Protein 3BO0 (pdb70)

Structure (mmCIF, N/CA/C/O backbone):
data_3BO0
#
_entry.id   3BO0
#
loop_
_entity.id
_entity.type
_entity.pdbx_description
1 polymer '23S RIBOSOMAL RNA'
2 polymer '23S RIBOSOMAL RNA'
3 polymer '23S RIBOSOMAL RNA'
4 polymer '23S RIBOSOMAL RNA'
5 polymer 'PREPROTEIN TRANSLOCASE SecY SUBUNIT'
6 polymer 'PREPROTEIN TRANSLOCASE SecE SUBUNIT'
7 polymer 'Preprotein translocase secG subunit'
#
loop_
_atom_site.group_PDB
_atom_site.id
_atom_site.type_symbol
_atom_site.label_atom_id
_atom_site.label_alt_id
_atom_site.label_comp_id
_atom_site.label_asym_id
_atom_site.label_entity_id
_atom_site.label_seq_id
_atom_site.pdbx_PDB_ins_code
_atom_site.Cartn_x
_atom_site.Cartn_y
_atom_site.Cartn_z
_atom_site.occupancy
_atom_site.B_iso_or_equiv
_atom_site.auth_seq_id
_atom_site.auth_comp_id
_atom_site.auth_asym_id
_atom_site.auth_atom_id
_atom_site.pdbx_PDB_model_num
ATOM 2264 N N . LYS E 5 1 ? 48.083 68.741 -78.984 1.00 197.87 2 LYS A N 1
ATOM 2265 C CA . LYS E 5 1 ? 47.839 69.567 -80.205 1.00 197.87 2 LYS A CA 1
ATOM 2266 C C . LYS E 5 1 ? 48.231 68.785 -81.468 1.00 197.87 2 LYS A C 1
ATOM 2267 O O . LYS E 5 1 ? 49.118 67.933 -81.425 1.00 197.87 2 LYS A O 1
ATOM 2273 N N . LYS E 5 2 ? 47.563 69.078 -82.584 1.00 197.87 3 LYS A N 1
ATOM 2274 C CA . LYS E 5 2 ? 47.845 68.410 -83.857 1.00 197.87 3 LYS A CA 1
ATOM 2275 C C . LYS E 5 2 ? 47.419 69.202 -85.095 1.00 197.87 3 LYS A C 1
ATOM 2276 O O . LYS E 5 2 ? 46.769 70.245 -84.995 1.00 197.87 3 LYS A O 1
ATOM 2282 N N . LEU E 5 3 ? 47.792 68.680 -86.262 1.00 183.36 4 LEU A N 1
ATOM 2283 C CA . LEU E 5 3 ? 47.491 69.301 -87.555 1.00 183.36 4 LEU A CA 1
ATOM 2284 C C . LEU E 5 3 ? 45.986 69.321 -87.814 1.00 183.36 4 LEU A C 1
ATOM 2285 O O . LEU E 5 3 ? 45.533 69.303 -88.964 1.00 183.36 4 LEU A O 1
ATOM 2290 N N . ILE E 5 4 ? 45.227 69.377 -86.724 1.00 132.97 5 ILE A N 1
ATOM 2291 C CA . ILE E 5 4 ? 43.773 69.375 -86.763 1.00 132.97 5 ILE A CA 1
ATOM 2292 C C . ILE E 5 4 ? 43.109 70.404 -87.692 1.00 132.97 5 ILE A C 1
ATOM 2293 O O . ILE E 5 4 ? 42.072 70.117 -88.277 1.00 132.97 5 ILE A O 1
ATOM 2298 N N . PRO E 5 5 ? 43.697 71.607 -87.845 1.00 196.83 6 PRO A N 1
ATOM 2299 C CA . PRO E 5 5 ? 43.072 72.600 -88.733 1.00 196.83 6 PRO A CA 1
ATOM 2300 C C . PRO E 5 5 ? 42.849 72.130 -90.176 1.00 196.83 6 PRO A C 1
ATOM 2301 O O . PRO E 5 5 ? 41.706 71.942 -90.606 1.00 196.83 6 PRO A O 1
ATOM 2305 N N . ILE E 5 6 ? 43.934 71.946 -90.926 1.00 197.87 7 ILE A N 1
ATOM 2306 C CA . ILE E 5 6 ? 43.815 71.493 -92.308 1.00 197.87 7 ILE A CA 1
ATOM 2307 C C . ILE E 5 6 ? 43.194 70.102 -92.300 1.00 197.87 7 ILE A C 1
ATOM 2308 O O . ILE E 5 6 ? 42.474 69.732 -93.226 1.00 197.87 7 ILE A O 1
ATOM 2313 N N . LEU E 5 7 ? 43.473 69.336 -91.249 1.00 109.56 8 LEU A N 1
ATOM 2314 C CA . LEU E 5 7 ? 42.919 67.990 -91.138 1.00 109.56 8 LEU A CA 1
ATOM 2315 C C . LEU E 5 7 ? 41.385 68.036 -91.165 1.00 109.56 8 LEU A C 1
ATOM 2316 O O . LEU E 5 7 ? 40.730 67.159 -91.735 1.00 109.56 8 LEU A O 1
ATOM 2321 N N . GLU E 5 8 ? 40.824 69.065 -90.542 1.00 127.25 9 GLU A N 1
ATOM 2322 C CA . GLU E 5 8 ? 39.374 69.234 -90.488 1.00 127.25 9 GLU A CA 1
ATOM 2323 C C . GLU E 5 8 ? 38.876 69.801 -91.811 1.00 127.25 9 GLU A C 1
ATOM 2324 O O . GLU E 5 8 ? 37.675 69.799 -92.093 1.00 127.25 9 GLU A O 1
ATOM 2330 N N . LYS E 5 9 ? 39.813 70.288 -92.620 1.00 197.32 10 LYS A N 1
ATOM 2331 C CA . LYS E 5 9 ? 39.474 70.851 -93.921 1.00 197.32 10 LYS A CA 1
ATOM 2332 C C . LYS E 5 9 ? 39.359 69.724 -94.955 1.00 197.32 10 LYS A C 1
ATOM 2333 O O . LYS E 5 9 ? 38.654 69.864 -95.955 1.00 197.32 10 LYS A O 1
ATOM 2339 N N . ILE E 5 10 ? 40.053 68.613 -94.705 1.00 105.56 11 ILE A N 1
ATOM 2340 C CA . ILE E 5 10 ? 40.028 67.461 -95.617 1.00 105.56 11 ILE A CA 1
ATOM 2341 C C . ILE E 5 10 ? 38.679 66.756 -95.580 1.00 105.56 11 ILE A C 1
ATOM 2342 O O . ILE E 5 10 ? 38.355 66.068 -94.615 1.00 105.56 11 ILE A O 1
ATOM 2347 N N . PRO E 5 11 ? 37.877 66.907 -96.649 1.00 136.38 12 PRO A N 1
ATOM 2348 C CA . PRO E 5 11 ? 36.553 66.282 -96.726 1.00 136.38 12 PRO A CA 1
ATOM 2349 C C . PRO E 5 11 ? 36.537 64.806 -96.326 1.00 136.38 12 PRO A C 1
ATOM 2350 O O . PRO E 5 11 ? 37.587 64.165 -96.229 1.00 136.38 12 PRO A O 1
ATOM 2354 N N . GLU E 5 12 ? 35.334 64.288 -96.091 1.00 113.09 13 GLU A N 1
ATOM 2355 C CA . GLU E 5 12 ? 35.129 62.891 -95.712 1.00 113.09 13 GLU A CA 1
ATOM 2356 C C . GLU E 5 12 ? 33.849 62.405 -96.389 1.00 113.09 13 GLU A C 1
ATOM 2357 O O . GLU E 5 12 ? 33.328 63.063 -97.287 1.00 113.09 13 GLU A O 1
ATOM 2363 N N . VAL E 5 13 ? 33.335 61.258 -95.960 1.00 197.87 14 VAL A N 1
ATOM 2364 C CA . VAL E 5 13 ? 32.129 60.728 -96.569 1.00 197.87 14 VAL A CA 1
ATOM 2365 C C . VAL E 5 13 ? 30.967 60.609 -95.593 1.00 197.87 14 VAL A C 1
ATOM 2366 O O . VAL E 5 13 ? 31.110 60.068 -94.497 1.00 197.87 14 VAL A O 1
ATOM 2370 N N . GLU E 5 14 ? 29.814 61.119 -96.014 1.00 175.63 15 GLU A N 1
ATOM 2371 C CA . GLU E 5 14 ? 28.606 61.086 -95.204 1.00 175.63 15 GLU A CA 1
ATOM 2372 C C . GLU E 5 14 ? 28.078 59.664 -95.032 1.00 175.63 15 GLU A C 1
ATOM 2373 O O . GLU E 5 14 ? 27.549 59.069 -95.969 1.00 175.63 15 GLU A O 1
ATOM 2379 N N . LEU E 5 15 ? 28.225 59.127 -93.829 1.00 192.54 16 LEU A N 1
ATOM 2380 C CA . LEU E 5 15 ? 27.778 57.776 -93.518 1.00 192.54 16 LEU A CA 1
ATOM 2381 C C . LEU E 5 15 ? 26.349 57.758 -92.984 1.00 192.54 16 LEU A C 1
ATOM 2382 O O . LEU E 5 15 ? 26.099 58.179 -91.857 1.00 192.54 16 LEU A O 1
ATOM 2387 N N . PRO E 5 16 ? 25.389 57.268 -93.789 1.00 173.07 17 PRO A N 1
ATOM 2388 C CA . PRO E 5 16 ? 23.989 57.218 -93.349 1.00 173.07 17 PRO A CA 1
ATOM 2389 C C . PRO E 5 16 ? 23.728 56.072 -92.370 1.00 173.07 17 PRO A C 1
ATOM 2390 O O . PRO E 5 16 ? 24.201 54.954 -92.576 1.00 173.07 17 PRO A O 1
ATOM 2394 N N . VAL E 5 17 ? 22.980 56.367 -91.307 1.00 197.87 18 VAL A N 1
ATOM 2395 C CA . VAL E 5 17 ? 22.624 55.367 -90.300 1.00 197.87 18 VAL A CA 1
ATOM 2396 C C . VAL E 5 17 ? 21.324 54.720 -90.772 1.00 197.87 18 VAL A C 1
ATOM 2397 O O . VAL E 5 17 ? 20.684 53.963 -90.042 1.00 197.87 18 VAL A O 1
ATOM 2401 N N . LYS E 5 18 ? 20.943 55.043 -92.009 1.00 197.87 19 LYS A N 1
ATOM 2402 C CA . LYS E 5 18 ? 19.727 54.513 -92.620 1.00 197.87 19 LYS A CA 1
ATOM 2403 C C . LYS E 5 18 ? 19.896 53.056 -93.056 1.00 197.87 19 LYS A C 1
ATOM 2404 O O . LYS E 5 18 ? 20.893 52.403 -92.738 1.00 197.87 19 LYS A O 1
ATOM 2410 N N . GLU E 5 19 ? 18.907 52.554 -93.788 1.00 184.48 20 GLU A N 1
ATOM 2411 C CA . GLU E 5 19 ? 18.934 51.185 -94.277 1.00 184.48 20 GLU A CA 1
ATOM 2412 C C . GLU E 5 19 ? 19.713 51.070 -95.585 1.00 184.48 20 GLU A C 1
ATOM 2413 O O . GLU E 5 19 ? 19.292 51.579 -96.622 1.00 184.48 20 GLU A O 1
ATOM 2419 N N . ILE E 5 20 ? 20.862 50.405 -95.516 1.00 165.70 21 ILE A N 1
ATOM 2420 C CA . ILE E 5 20 ? 21.703 50.180 -96.687 1.00 165.70 21 ILE A CA 1
ATOM 2421 C C . ILE E 5 20 ? 21.573 48.703 -97.050 1.00 165.70 21 ILE A C 1
ATOM 2422 O O . ILE E 5 20 ? 22.319 47.852 -96.562 1.00 165.70 21 ILE A O 1
ATOM 2427 N N . THR E 5 21 ? 20.598 48.406 -97.898 1.00 136.79 22 THR A N 1
ATOM 2428 C CA . THR E 5 21 ? 20.348 47.038 -98.308 1.00 136.79 22 THR A CA 1
ATOM 2429 C C . THR E 5 21 ? 21.503 46.360 -99.012 1.00 136.79 22 THR A C 1
ATOM 2430 O O . THR E 5 21 ? 22.265 46.988 -99.749 1.00 136.79 22 THR A O 1
ATOM 2434 N N . PHE E 5 22 ? 21.611 45.059 -98.769 1.00 149.28 23 PHE A N 1
ATOM 2435 C CA . PHE E 5 22 ? 22.628 44.220 -99.385 1.00 149.28 23 PHE A CA 1
ATOM 2436 C C . PHE E 5 22 ? 22.663 44.603 -100.863 1.00 149.28 23 PHE A C 1
ATOM 2437 O O . PHE E 5 22 ? 23.715 44.952 -101.401 1.00 149.28 23 PHE A O 1
ATOM 2445 N N . LYS E 5 23 ? 21.494 44.555 -101.497 1.00 84.47 24 LYS A N 1
ATOM 2446 C CA . LYS E 5 23 ? 21.344 44.891 -102.908 1.00 84.47 24 LYS A CA 1
ATOM 2447 C C . LYS E 5 23 ? 21.980 46.234 -103.244 1.00 84.47 24 LYS A C 1
ATOM 2448 O O . LYS E 5 23 ? 22.531 46.416 -104.330 1.00 84.47 24 LYS A O 1
ATOM 2454 N N . GLU E 5 24 ? 21.908 47.173 -102.309 1.00 91.67 25 GLU A N 1
ATOM 2455 C CA . GLU E 5 24 ? 22.488 48.489 -102.525 1.00 91.67 25 GLU A CA 1
ATOM 2456 C C . GLU E 5 24 ? 23.993 48.499 -102.293 1.00 91.67 25 GLU A C 1
ATOM 2457 O O . GLU E 5 24 ? 24.723 49.122 -103.059 1.00 91.67 25 GLU A O 1
ATOM 2463 N N . LYS E 5 25 ? 24.463 47.829 -101.244 1.00 112.48 26 LYS A N 1
ATOM 2464 C CA . LYS E 5 25 ? 25.904 47.783 -100.989 1.00 112.48 26 LYS A CA 1
ATOM 2465 C C . LYS E 5 25 ? 26.574 47.183 -102.229 1.00 112.48 26 LYS A C 1
ATOM 2466 O O . LYS E 5 25 ? 27.654 47.610 -102.655 1.00 112.48 26 LYS A O 1
ATOM 2472 N N . LEU E 5 26 ? 25.905 46.186 -102.798 1.00 116.09 27 LEU A N 1
ATOM 2473 C CA . LEU E 5 26 ? 26.369 45.491 -103.988 1.00 116.09 27 LEU A CA 1
ATOM 2474 C C . LEU E 5 26 ? 26.413 46.460 -105.161 1.00 116.09 27 LEU A C 1
ATOM 2475 O O . LEU E 5 26 ? 27.480 46.771 -105.687 1.00 116.09 27 LEU A O 1
ATOM 2480 N N . LYS E 5 27 ? 25.235 46.934 -105.558 1.00 95.01 28 LYS A N 1
ATOM 2481 C CA . LYS E 5 27 ? 25.113 47.871 -106.666 1.00 95.01 28 LYS A CA 1
ATOM 2482 C C . LYS E 5 27 ? 26.067 49.061 -106.531 1.00 95.01 28 LYS A C 1
ATOM 2483 O O . LYS E 5 27 ? 26.582 49.572 -107.525 1.00 95.01 28 LYS A O 1
ATOM 2489 N N . TRP E 5 28 ? 26.310 49.495 -105.299 1.00 129.26 29 TRP A N 1
ATOM 2490 C CA . TRP E 5 28 ? 27.226 50.604 -105.061 1.00 129.26 29 TRP A CA 1
ATOM 2491 C C . TRP E 5 28 ? 28.605 50.153 -105.523 1.00 129.26 29 TRP A C 1
ATOM 2492 O O . TRP E 5 28 ? 29.158 50.688 -106.497 1.00 129.26 29 TRP A O 1
ATOM 2503 N N . THR E 5 29 ? 29.146 49.161 -104.821 1.00 118.26 30 THR A N 1
ATOM 2504 C CA . THR E 5 29 ? 30.459 48.596 -105.132 1.00 118.26 30 THR A CA 1
ATOM 2505 C C . THR E 5 29 ? 30.659 48.606 -106.647 1.00 118.26 30 THR A C 1
ATOM 2506 O O . THR E 5 29 ? 31.588 49.238 -107.167 1.00 118.26 30 THR A O 1
ATOM 2510 N N . GLY E 5 30 ? 29.759 47.924 -107.350 1.00 81.01 31 GLY A N 1
ATOM 2511 C CA . GLY E 5 30 ? 29.839 47.847 -108.798 1.00 81.01 31 GLY A CA 1
ATOM 2512 C C . GLY E 5 30 ? 30.056 49.157 -109.535 1.00 81.01 31 GLY A C 1
ATOM 2513 O O . GLY E 5 30 ? 30.797 49.208 -110.528 1.00 81.01 31 GLY A O 1
ATOM 2514 N N . ILE E 5 31 ? 29.404 50.218 -109.075 1.00 131.61 32 ILE A N 1
ATOM 2515 C CA . ILE E 5 31 ? 29.570 51.495 -109.742 1.00 131.61 32 ILE A CA 1
ATOM 2516 C C . ILE E 5 31 ? 31.010 51.943 -109.546 1.00 131.61 32 ILE A C 1
ATOM 2517 O O . ILE E 5 31 ? 31.618 52.503 -110.456 1.00 131.61 32 ILE A O 1
ATOM 2522 N N . VAL E 5 32 ? 31.569 51.677 -108.369 1.00 100.63 33 VAL A N 1
ATOM 2523 C CA . VAL E 5 32 ? 32.954 52.076 -108.136 1.00 100.63 33 VAL A CA 1
ATOM 2524 C C . VAL E 5 32 ? 33.829 51.286 -109.101 1.00 100.63 33 VAL A C 1
ATOM 2525 O O . VAL E 5 32 ? 34.618 51.852 -109.862 1.00 100.63 33 VAL A O 1
ATOM 2529 N N . LEU E 5 33 ? 33.668 49.966 -109.072 1.00 108.95 34 LEU A N 1
ATOM 2530 C CA . LEU E 5 33 ? 34.424 49.075 -109.944 1.00 108.95 34 LEU A CA 1
ATOM 2531 C C . LEU E 5 33 ? 34.531 49.619 -111.365 1.00 108.95 34 LEU A C 1
ATOM 2532 O O . LEU E 5 33 ? 35.617 49.743 -111.919 1.00 108.95 34 LEU A O 1
ATOM 2537 N N . VAL E 5 34 ? 33.394 49.948 -111.959 1.00 76.12 35 VAL A N 1
ATOM 2538 C CA . VAL E 5 34 ? 33.424 50.452 -113.316 1.00 76.12 35 VAL A CA 1
ATOM 2539 C C . VAL E 5 34 ? 34.144 51.786 -113.479 1.00 76.12 35 VAL A C 1
ATOM 2540 O O . VAL E 5 34 ? 35.018 51.912 -114.325 1.00 76.12 35 VAL A O 1
ATOM 2544 N N . LEU E 5 35 ? 33.797 52.791 -112.690 1.00 130.56 36 LEU A N 1
ATOM 2545 C CA . LEU E 5 35 ? 34.503 54.053 -112.857 1.00 130.56 36 LEU A CA 1
ATOM 2546 C C . LEU E 5 35 ? 36.002 53.785 -112.842 1.00 130.56 36 LEU A C 1
ATOM 2547 O O . LEU E 5 35 ? 36.789 54.518 -113.445 1.00 130.56 36 LEU A O 1
ATOM 2552 N N . TYR E 5 36 ? 36.388 52.717 -112.160 1.00 106.33 37 TYR A N 1
ATOM 2553 C CA . TYR E 5 36 ? 37.790 52.356 -112.094 1.00 106.33 37 TYR A CA 1
ATOM 2554 C C . TYR E 5 36 ? 38.219 51.883 -113.476 1.00 106.33 37 TYR A C 1
ATOM 2555 O O . TYR E 5 36 ? 38.961 52.578 -114.169 1.00 106.33 37 TYR A O 1
ATOM 2564 N N . PHE E 5 37 ? 37.745 50.702 -113.874 1.00 96.54 38 PHE A N 1
ATOM 2565 C CA . PHE E 5 37 ? 38.077 50.141 -115.181 1.00 96.54 38 PHE A CA 1
ATOM 2566 C C . PHE E 5 37 ? 38.055 51.253 -116.218 1.00 96.54 38 PHE A C 1
ATOM 2567 O O . PHE E 5 37 ? 38.990 51.413 -117.000 1.00 96.54 38 PHE A O 1
ATOM 2575 N N . ILE E 5 38 ? 36.987 52.036 -116.203 1.00 80.45 39 ILE A N 1
ATOM 2576 C CA . ILE E 5 38 ? 36.862 53.130 -117.148 1.00 80.45 39 ILE A CA 1
ATOM 2577 C C . ILE E 5 38 ? 38.083 54.048 -117.100 1.00 80.45 39 ILE A C 1
ATOM 2578 O O . ILE E 5 38 ? 38.721 54.272 -118.132 1.00 80.45 39 ILE A O 1
ATOM 2583 N N . MET E 5 39 ? 38.419 54.566 -115.918 1.00 69.37 40 MET A N 1
ATOM 2584 C CA . MET E 5 39 ? 39.578 55.462 -115.790 1.00 69.37 40 MET A CA 1
ATOM 2585 C C . MET E 5 39 ? 40.848 54.816 -116.335 1.00 69.37 40 MET A C 1
ATOM 2586 O O . MET E 5 39 ? 41.798 55.509 -116.726 1.00 69.37 40 MET A O 1
ATOM 2591 N N . GLY E 5 40 ? 40.862 53.485 -116.337 1.00 106.33 41 GLY A N 1
ATOM 2592 C CA . GLY E 5 40 ? 42.009 52.734 -116.826 1.00 106.33 41 GLY A CA 1
ATOM 2593 C C . GLY E 5 40 ? 41.997 52.621 -118.334 1.00 106.33 41 GLY A C 1
ATOM 2594 O O . GLY E 5 40 ? 42.907 52.049 -118.937 1.00 106.33 41 GLY A O 1
ATOM 2595 N N . CYS E 5 41 ? 40.940 53.147 -118.938 1.00 94.00 42 CYS A N 1
ATOM 2596 C CA . CYS E 5 41 ? 40.808 53.143 -120.385 1.00 94.00 42 CYS A CA 1
ATOM 2597 C C . CYS E 5 41 ? 41.240 54.497 -120.945 1.00 94.00 42 CYS A C 1
ATOM 2598 O O . CYS E 5 41 ? 41.772 54.584 -122.052 1.00 94.00 42 CYS A O 1
ATOM 2601 N N . ILE E 5 42 ? 41.025 55.550 -120.163 1.00 94.34 43 ILE A N 1
ATOM 2602 C CA . ILE E 5 42 ? 41.363 56.909 -120.581 1.00 94.34 43 ILE A CA 1
ATOM 2603 C C . ILE E 5 42 ? 42.828 57.298 -120.378 1.00 94.34 43 ILE A C 1
ATOM 2604 O O . ILE E 5 42 ? 43.367 57.204 -119.272 1.00 94.34 43 ILE A O 1
ATOM 2609 N N . ASP E 5 43 ? 43.465 57.734 -121.465 1.00 125.11 44 ASP A N 1
ATOM 2610 C CA . ASP E 5 43 ? 44.859 58.163 -121.438 1.00 125.11 44 ASP A CA 1
ATOM 2611 C C . ASP E 5 43 ? 44.914 59.550 -120.845 1.00 125.11 44 ASP A C 1
ATOM 2612 O O . ASP E 5 43 ? 43.913 60.263 -120.821 1.00 125.11 44 ASP A O 1
ATOM 2617 N N . VAL E 5 44 ? 46.086 59.938 -120.370 1.00 114.49 45 VAL A N 1
ATOM 2618 C CA . VAL E 5 44 ? 46.249 61.270 -119.811 1.00 120.51 45 VAL A CA 1
ATOM 2619 C C . VAL E 5 44 ? 46.447 62.239 -120.973 1.00 123.86 45 VAL A C 1
ATOM 2620 O O . VAL E 5 44 ? 47.123 61.914 -121.958 1.00 124.87 45 VAL A O 1
ATOM 2624 N N . TYR E 5 45 ? 45.837 63.418 -120.860 1.00 197.87 46 TYR A N 1
ATOM 2625 C CA . TYR E 5 45 ? 45.948 64.448 -121.890 1.00 197.87 46 TYR A CA 1
ATOM 2626 C C . TYR E 5 45 ? 47.412 64.852 -122.042 1.00 197.87 46 TYR A C 1
ATOM 2627 O O . TYR E 5 45 ? 47.975 65.547 -121.191 1.00 197.87 46 TYR A O 1
ATOM 2636 N N . THR E 5 46 ? 48.023 64.409 -123.133 1.00 197.87 47 THR A N 1
ATOM 2637 C CA . THR E 5 46 ? 49.421 64.714 -123.387 1.00 197.87 47 THR A CA 1
ATOM 2638 C C . THR E 5 46 ? 49.789 64.495 -124.848 1.00 197.87 47 THR A C 1
ATOM 2639 O O . THR E 5 46 ? 49.744 63.370 -125.351 1.00 197.87 47 THR A O 1
ATOM 2643 N N . ALA E 5 47 ? 50.159 65.588 -125.512 1.00 197.87 48 ALA A N 1
ATOM 2644 C CA . ALA E 5 47 ? 50.532 65.574 -126.923 1.00 197.87 48 ALA A CA 1
ATOM 2645 C C . ALA E 5 47 ? 51.609 64.535 -127.259 1.00 197.87 48 ALA A C 1
ATOM 2646 O O . ALA E 5 47 ? 51.578 63.925 -128.331 1.00 197.87 48 ALA A O 1
ATOM 2648 N N . GLY E 5 48 ? 52.556 64.348 -126.348 1.00 184.39 49 GLY A N 1
ATOM 2649 C CA . GLY E 5 48 ? 53.614 63.380 -126.578 1.00 187.04 49 GLY A CA 1
ATOM 2650 C C . GLY E 5 48 ? 53.074 61.964 -126.554 1.00 188.94 49 GLY A C 1
ATOM 2651 O O . GLY E 5 48 ? 53.256 61.240 -125.576 1.00 188.08 49 GLY A O 1
ATOM 2652 N N . ALA E 5 49 ? 52.409 61.567 -127.633 1.00 197.87 50 ALA A N 1
ATOM 2653 C CA . ALA E 5 49 ? 51.831 60.233 -127.748 1.00 197.87 50 ALA A CA 1
ATOM 2654 C C . ALA E 5 49 ? 52.891 59.147 -127.584 1.00 197.87 50 ALA A C 1
ATOM 2655 O O . ALA E 5 49 ? 52.579 57.953 -127.575 1.00 197.87 50 ALA A O 1
ATOM 2657 N N . GLN E 5 50 ? 54.144 59.571 -127.453 1.00 197.87 51 GLN A N 1
ATOM 2658 C CA . GLN E 5 50 ? 55.262 58.647 -127.303 1.00 197.87 51 GLN A CA 1
ATOM 2659 C C . GLN E 5 50 ? 55.691 58.535 -125.835 1.00 197.87 51 GLN A C 1
ATOM 2660 O O . GLN E 5 50 ? 56.131 59.514 -125.232 1.00 197.87 51 GLN A O 1
ATOM 2666 N N . ILE E 5 51 ? 55.545 57.335 -125.267 1.00 156.95 52 ILE A N 1
ATOM 2667 C CA . ILE E 5 51 ? 55.911 57.070 -123.871 1.00 156.27 52 ILE A CA 1
ATOM 2668 C C . ILE E 5 51 ? 56.937 55.924 -123.828 1.00 155.24 52 ILE A C 1
ATOM 2669 O O . ILE E 5 51 ? 56.770 54.912 -124.510 1.00 154.27 52 ILE A O 1
ATOM 2674 N N . PRO E 5 52 ? 58.015 56.081 -123.028 1.00 197.87 53 PRO A N 1
ATOM 2675 C CA . PRO E 5 52 ? 59.113 55.114 -122.844 1.00 197.87 53 PRO A CA 1
ATOM 2676 C C . PRO E 5 52 ? 58.735 53.765 -122.222 1.00 197.87 53 PRO A C 1
ATOM 2677 O O . PRO E 5 52 ? 58.986 53.535 -121.035 1.00 197.87 53 PRO A O 1
ATOM 2681 N N . ALA E 5 53 ? 58.156 52.873 -123.024 1.00 197.87 54 ALA A N 1
ATOM 2682 C CA . ALA E 5 53 ? 57.752 51.552 -122.543 1.00 197.87 54 ALA A CA 1
ATOM 2683 C C . ALA E 5 53 ? 56.880 51.712 -121.304 1.00 197.87 54 ALA A C 1
ATOM 2684 O O . ALA E 5 53 ? 55.960 52.531 -121.291 1.00 197.87 54 ALA A O 1
ATOM 2686 N N . ILE E 5 54 ? 57.153 50.922 -120.270 1.00 171.38 55 ILE A N 1
ATOM 2687 C CA . ILE E 5 54 ? 56.397 51.008 -119.024 1.00 168.45 55 ILE A CA 1
ATOM 2688 C C . ILE E 5 54 ? 57.223 50.446 -117.879 1.00 166.31 55 ILE A C 1
ATOM 2689 O O . ILE E 5 54 ? 58.258 49.817 -118.096 1.00 166.20 55 ILE A O 1
ATOM 2694 N N . PHE E 5 55 ? 56.758 50.679 -116.655 1.00 117.61 56 PHE A N 1
ATOM 2695 C CA . PHE E 5 55 ? 57.435 50.177 -115.467 1.00 115.53 56 PHE A CA 1
ATOM 2696 C C . PHE E 5 55 ? 56.804 48.858 -115.051 1.00 114.98 56 PHE A C 1
ATOM 2697 O O . PHE E 5 55 ? 55.881 48.824 -114.219 1.00 115.35 56 PHE A O 1
ATOM 2705 N N . GLU E 5 56 ? 57.291 47.774 -115.646 1.00 192.05 57 GLU A N 1
ATOM 2706 C CA . GLU E 5 56 ? 56.781 46.443 -115.354 1.00 188.05 57 GLU A CA 1
ATOM 2707 C C . GLU E 5 56 ? 57.211 46.018 -113.957 1.00 184.00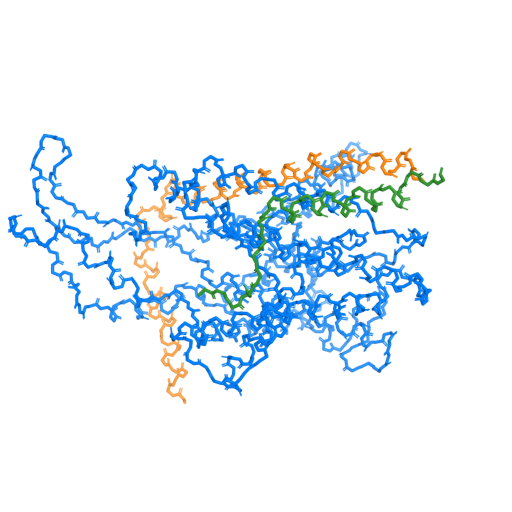 57 GLU A C 1
ATOM 2708 O O . GLU E 5 56 ? 58.042 45.121 -113.801 1.00 183.82 57 GLU A O 1
ATOM 2714 N N . PHE E 5 57 ? 56.643 46.680 -112.948 1.00 181.63 58 PHE A N 1
ATOM 2715 C CA . PHE E 5 57 ? 56.955 46.381 -111.548 1.00 176.70 58 PHE A CA 1
ATOM 2716 C C . PHE E 5 57 ? 56.068 47.113 -110.538 1.00 173.54 58 PHE A C 1
ATOM 2717 O O . PHE E 5 57 ? 55.775 46.592 -109.460 1.00 171.50 58 PHE A O 1
ATOM 2725 N N . TRP E 5 58 ? 55.637 48.312 -110.911 1.00 107.75 59 TRP A N 1
ATOM 2726 C CA . TRP E 5 58 ? 54.824 49.171 -110.062 1.00 101.17 59 TRP A CA 1
ATOM 2727 C C . TRP E 5 58 ? 53.325 48.945 -110.244 1.00 97.59 59 TRP A C 1
ATOM 2728 O O . TRP E 5 58 ? 52.566 48.931 -109.282 1.00 96.59 59 TRP A O 1
ATOM 2739 N N . GLN E 5 59 ? 52.907 48.729 -111.479 1.00 164.59 60 GLN A N 1
ATOM 2740 C CA . GLN E 5 59 ? 51.495 48.535 -111.768 1.00 160.68 60 GLN A CA 1
ATOM 2741 C C . GLN E 5 59 ? 50.686 47.597 -110.870 1.00 158.15 60 GLN A C 1
ATOM 2742 O O . GLN E 5 59 ? 49.620 47.966 -110.358 1.00 156.91 60 GLN A O 1
ATOM 2748 N N . THR E 5 60 ? 51.194 46.384 -110.692 1.00 53.17 61 THR A N 1
ATOM 2749 C CA . THR E 5 60 ? 50.526 45.349 -109.914 1.00 51.32 61 THR A CA 1
ATOM 2750 C C . THR E 5 60 ? 50.136 45.713 -108.487 1.00 48.95 61 THR A C 1
ATOM 2751 O O . THR E 5 60 ? 48.957 45.754 -108.166 1.00 49.30 61 THR A O 1
ATOM 2755 N N . ILE E 5 61 ? 51.115 45.987 -107.637 1.00 89.64 62 ILE A N 1
ATOM 2756 C CA . ILE E 5 61 ? 50.821 46.325 -106.252 1.00 89.12 62 ILE A CA 1
ATOM 2757 C C . ILE E 5 61 ? 50.090 47.651 -106.123 1.00 87.23 62 ILE A C 1
ATOM 2758 O O . ILE E 5 61 ? 49.379 47.886 -105.149 1.00 85.56 62 ILE A O 1
ATOM 2763 N N . THR E 5 62 ? 50.281 48.515 -107.116 1.00 67.30 63 THR A N 1
ATOM 2764 C CA . THR E 5 62 ? 49.669 49.829 -107.157 1.00 68.09 63 THR A CA 1
ATOM 2765 C C . THR E 5 62 ? 48.271 49.833 -107.751 1.00 67.37 63 THR A C 1
ATOM 2766 O O . THR E 5 62 ? 47.533 50.789 -107.574 1.00 68.14 63 THR A O 1
ATOM 2770 N N . ALA E 5 63 ? 47.912 48.771 -108.468 1.00 63.35 64 ALA A N 1
ATOM 2771 C CA . ALA E 5 63 ? 46.597 48.662 -109.097 1.00 60.73 64 ALA A CA 1
ATOM 2772 C C . ALA E 5 63 ? 46.437 49.787 -110.094 1.00 60.35 64 ALA A C 1
ATOM 2773 O O . ALA E 5 63 ? 45.328 50.111 -110.494 1.00 59.38 64 ALA A O 1
ATOM 2775 N N . SER E 5 64 ? 47.556 50.373 -110.501 1.00 93.15 65 SER A N 1
ATOM 2776 C CA . SER E 5 64 ? 47.533 51.484 -111.442 1.00 95.90 65 SER A CA 1
ATOM 2777 C C . SER E 5 64 ? 47.441 51.059 -112.901 1.00 97.51 65 SER A C 1
ATOM 2778 O O . SER E 5 64 ? 46.703 50.140 -113.243 1.00 96.35 65 SER A O 1
ATOM 2781 N N . ARG E 5 65 ? 48.187 51.744 -113.756 1.00 105.12 66 ARG A N 1
ATOM 2782 C CA . ARG E 5 65 ? 48.207 51.477 -115.190 1.00 108.40 66 ARG A CA 1
ATOM 2783 C C . ARG E 5 65 ? 48.812 52.761 -115.745 1.00 110.74 66 ARG A C 1
ATOM 2784 O O . ARG E 5 65 ? 48.112 53.757 -115.942 1.00 110.17 66 ARG A O 1
ATOM 2792 N N . ILE E 5 66 ? 50.126 52.742 -115.964 1.00 94.02 67 ILE A N 1
ATOM 2793 C CA . ILE E 5 66 ? 50.835 53.919 -116.441 1.00 94.17 67 ILE A CA 1
ATOM 2794 C C . ILE E 5 66 ? 50.366 54.435 -117.792 1.00 92.59 67 ILE A C 1
ATOM 2795 O O . ILE E 5 66 ? 50.192 53.665 -118.742 1.00 91.73 67 ILE A O 1
ATOM 2800 N N . GLY E 5 67 ? 50.161 55.749 -117.856 1.00 93.80 68 GLY A N 1
ATOM 2801 C CA . GLY E 5 67 ? 49.702 56.398 -119.076 1.00 93.01 68 GLY A CA 1
ATOM 2802 C C . GLY E 5 67 ? 48.225 56.760 -119.041 1.00 91.40 68 GLY A C 1
ATOM 2803 O O . GLY E 5 67 ? 47.737 57.495 -119.906 1.00 93.01 68 GLY A O 1
ATOM 2804 N N . THR E 5 68 ? 47.523 56.251 -118.029 1.00 90.83 69 THR A N 1
ATOM 2805 C CA . THR E 5 68 ? 46.093 56.486 -117.869 1.00 87.11 69 THR A CA 1
ATOM 2806 C C . THR E 5 68 ? 45.782 57.400 -116.703 1.00 86.29 69 THR A C 1
ATOM 2807 O O . THR E 5 68 ? 46.649 57.712 -115.885 1.00 84.19 69 THR A O 1
ATOM 2811 N N . LEU E 5 69 ? 44.512 57.791 -116.627 1.00 93.51 70 LEU A N 1
ATOM 2812 C CA . LEU E 5 69 ? 44.011 58.668 -115.579 1.00 93.26 70 LEU A CA 1
ATOM 2813 C C . LEU E 5 69 ? 44.242 58.095 -114.195 1.00 95.21 70 LEU A C 1
ATOM 2814 O O . LEU E 5 69 ? 43.897 58.721 -113.204 1.00 98.02 70 LEU A O 1
ATOM 2819 N N . ILE E 5 70 ? 44.830 56.910 -114.127 1.00 79.95 71 ILE A N 1
ATOM 2820 C CA . ILE E 5 70 ? 45.103 56.258 -112.855 1.00 79.67 71 ILE A CA 1
ATOM 2821 C C . ILE E 5 70 ? 46.532 55.730 -112.807 1.00 79.15 71 ILE A C 1
ATOM 2822 O O . ILE E 5 70 ? 46.853 54.825 -112.040 1.00 79.46 71 ILE A O 1
ATOM 2827 N N . THR E 5 71 ? 47.380 56.326 -113.640 1.00 103.90 72 THR A N 1
ATOM 2828 C CA . THR E 5 71 ? 48.796 55.988 -113.756 1.00 103.46 72 THR A CA 1
ATOM 2829 C C . THR E 5 71 ? 49.529 55.906 -112.415 1.00 102.84 72 THR A C 1
ATOM 2830 O O . THR E 5 71 ? 50.630 55.358 -112.325 1.00 104.23 72 THR A O 1
ATOM 2834 N N . LEU E 5 72 ? 48.926 56.449 -111.370 1.00 94.76 73 LEU A N 1
ATOM 2835 C CA . LEU E 5 72 ? 49.561 56.420 -110.066 1.00 93.87 73 LEU A CA 1
ATOM 2836 C C . LEU E 5 72 ? 48.872 55.402 -109.166 1.00 93.65 73 LEU A C 1
ATOM 2837 O O . LEU E 5 72 ? 49.465 54.885 -108.221 1.00 94.49 73 LEU A O 1
ATOM 2842 N N . GLY E 5 73 ? 47.606 55.136 -109.477 1.00 105.54 74 GLY A N 1
ATOM 2843 C CA . GLY E 5 73 ? 46.814 54.179 -108.728 1.00 104.59 74 GLY A CA 1
ATOM 2844 C C . GLY E 5 73 ? 46.893 54.236 -107.216 1.00 105.40 74 GLY A C 1
ATOM 2845 O O . GLY E 5 73 ? 47.173 55.270 -106.618 1.00 106.36 74 GLY A O 1
ATOM 2846 N N . ILE E 5 74 ? 46.629 53.096 -106.598 1.00 80.24 75 ILE A N 1
ATOM 2847 C CA . ILE E 5 74 ? 46.651 52.942 -105.153 1.00 79.87 75 ILE A CA 1
ATOM 2848 C C . ILE E 5 74 ? 48.034 53.250 -104.591 1.00 79.24 75 ILE A C 1
ATOM 2849 O O . ILE E 5 74 ? 48.187 53.400 -103.386 1.00 77.31 75 ILE A O 1
ATOM 2854 N N . GLY E 5 75 ? 49.026 53.350 -105.474 1.00 78.17 76 GLY A N 1
ATOM 2855 C CA . GLY E 5 75 ? 50.406 53.637 -105.075 1.00 80.18 76 GLY A CA 1
ATOM 2856 C C . GLY E 5 75 ? 50.632 54.612 -103.922 1.00 81.02 76 GLY A C 1
ATOM 2857 O O . GLY E 5 75 ? 51.348 54.295 -102.975 1.00 79.84 76 GLY A O 1
ATOM 2858 N N . PRO E 5 76 ? 50.046 55.816 -103.981 1.00 87.53 77 PRO A N 1
ATOM 2859 C CA . PRO E 5 76 ? 50.220 56.782 -102.901 1.00 87.51 77 PRO A CA 1
ATOM 2860 C C . PRO E 5 76 ? 49.707 56.187 -101.599 1.00 88.14 77 PRO A C 1
ATOM 2861 O O . PRO E 5 76 ? 50.480 55.928 -100.680 1.00 90.75 77 PRO A O 1
ATOM 2865 N N . ILE E 5 77 ? 48.389 55.971 -101.550 1.00 80.06 78 ILE A N 1
ATOM 2866 C CA . ILE E 5 77 ? 47.704 55.408 -100.387 1.00 78.38 78 ILE A CA 1
ATOM 2867 C C . ILE E 5 77 ? 48.537 54.352 -99.708 1.00 78.65 78 ILE A C 1
ATOM 2868 O O . ILE E 5 77 ? 48.603 54.291 -98.486 1.00 77.18 78 ILE A O 1
ATOM 2873 N N . VAL E 5 78 ? 49.147 53.495 -100.508 1.00 76.62 79 VAL A N 1
ATOM 2874 C CA . VAL E 5 78 ? 49.970 52.448 -99.964 1.00 77.64 79 VAL A CA 1
ATOM 2875 C C . VAL E 5 78 ? 51.217 53.099 -99.402 1.00 78.73 79 VAL A C 1
ATOM 2876 O O . VAL E 5 78 ? 51.561 52.879 -98.244 1.00 77.56 79 VAL A O 1
ATOM 2880 N N . THR E 5 79 ? 51.892 53.916 -100.207 1.00 83.35 80 THR A N 1
ATOM 2881 C CA . THR E 5 79 ? 53.102 54.582 -99.727 1.00 84.67 80 THR A CA 1
ATOM 2882 C C . THR E 5 79 ? 52.797 55.146 -98.334 1.00 84.41 80 THR A C 1
ATOM 2883 O O . THR E 5 79 ? 53.385 54.714 -97.334 1.00 85.15 80 THR A O 1
ATOM 2887 N N . ALA E 5 80 ? 51.852 56.086 -98.286 1.00 112.76 81 ALA A N 1
ATOM 2888 C CA . ALA E 5 80 ? 51.442 56.714 -97.032 1.00 115.45 81 ALA A CA 1
ATOM 2889 C C . ALA E 5 80 ? 51.360 55.693 -95.902 1.00 118.19 81 ALA A C 1
ATOM 2890 O O . ALA E 5 80 ? 52.115 55.758 -94.928 1.00 119.28 81 ALA A O 1
ATOM 2892 N N . GLY E 5 81 ? 50.438 54.747 -96.035 1.00 104.75 82 GLY A N 1
ATOM 2893 C CA . GLY E 5 81 ? 50.293 53.735 -95.012 1.00 104.20 82 GLY A CA 1
ATOM 2894 C C . GLY E 5 81 ? 51.635 53.156 -94.619 1.00 104.49 82 GLY A C 1
ATOM 2895 O O . GLY E 5 81 ? 51.851 52.813 -93.454 1.00 104.82 82 GLY A O 1
ATOM 2896 N N . ILE E 5 82 ? 52.546 53.057 -95.584 1.00 88.34 83 ILE A N 1
ATOM 2897 C CA . ILE E 5 82 ? 53.864 52.490 -95.329 1.00 89.41 83 ILE A CA 1
ATOM 2898 C C . ILE E 5 82 ? 54.644 53.294 -94.309 1.00 91.69 83 ILE A C 1
ATOM 2899 O O . ILE E 5 82 ? 55.239 52.731 -93.389 1.00 92.60 83 ILE A O 1
ATOM 2904 N N . ILE E 5 83 ? 54.645 54.611 -94.477 1.00 116.31 84 ILE A N 1
ATOM 2905 C CA . ILE E 5 83 ? 55.360 55.494 -93.560 1.00 117.08 84 ILE A CA 1
ATOM 2906 C C . ILE E 5 83 ? 54.764 55.357 -92.162 1.00 117.52 84 ILE A C 1
ATOM 2907 O O . ILE E 5 83 ? 55.464 55.028 -91.207 1.00 117.01 84 ILE A O 1
ATOM 2912 N N . MET E 5 84 ? 53.463 55.614 -92.052 1.00 109.19 85 MET A N 1
ATOM 2913 C CA . MET E 5 84 ? 52.776 55.512 -90.771 1.00 112.87 85 MET A CA 1
ATOM 2914 C C . MET E 5 84 ? 53.261 54.280 -90.020 1.00 114.09 85 MET A C 1
ATOM 2915 O O . MET E 5 84 ? 53.831 54.390 -88.939 1.00 114.15 85 MET A O 1
ATOM 2920 N N . GLN E 5 85 ? 53.032 53.106 -90.605 1.00 102.36 86 GLN A N 1
ATOM 2921 C CA . GLN E 5 85 ? 53.455 51.846 -89.996 1.00 103.39 86 GLN A CA 1
ATOM 2922 C C . GLN E 5 85 ? 54.934 51.908 -89.622 1.00 104.90 86 GLN A C 1
ATOM 2923 O O . GLN E 5 85 ? 55.377 51.226 -88.697 1.00 104.64 86 GLN A O 1
ATOM 2929 N N . LEU E 5 86 ? 55.692 52.715 -90.363 1.00 100.97 87 LEU A N 1
ATOM 2930 C CA . LEU E 5 86 ? 57.120 52.874 -90.116 1.00 102.52 87 LEU A CA 1
ATOM 2931 C C . LEU E 5 86 ? 57.350 53.700 -88.865 1.00 104.61 87 LEU A C 1
ATOM 2932 O O . LEU E 5 86 ? 58.104 53.313 -87.971 1.00 106.18 87 LEU A O 1
ATOM 2937 N N . LEU E 5 87 ? 56.697 54.851 -88.796 1.00 113.67 88 LEU A N 1
ATOM 2938 C CA . LEU E 5 87 ? 56.827 55.716 -87.632 1.00 115.92 88 LEU A CA 1
ATOM 2939 C C . LEU E 5 87 ? 56.135 55.037 -86.447 1.00 117.66 88 LEU A C 1
ATOM 2940 O O . LEU E 5 87 ? 56.780 54.419 -85.597 1.00 118.11 88 LEU A O 1
ATOM 2945 N N . VAL E 5 88 ? 54.810 55.149 -86.425 1.00 109.44 89 VAL A N 1
ATOM 2946 C CA . VAL E 5 88 ? 53.968 54.560 -85.396 1.00 110.93 89 VAL A CA 1
ATOM 2947 C C . VAL E 5 88 ? 54.341 53.092 -85.155 1.00 112.54 89 VAL A C 1
ATOM 2948 O O . VAL E 5 88 ? 53.750 52.425 -84.303 1.00 112.54 89 VAL A O 1
ATOM 2952 N N . GLY E 5 89 ? 55.316 52.597 -85.913 1.00 114.19 90 GLY A N 1
ATOM 2953 C CA . GLY E 5 89 ? 55.743 51.216 -85.774 1.00 118.07 90 GLY A CA 1
ATOM 2954 C C . GLY E 5 89 ? 57.025 51.035 -84.984 1.00 120.34 90 GLY A C 1
ATOM 2955 O O . GLY E 5 89 ? 57.050 50.283 -84.008 1.00 119.22 90 GLY A O 1
ATOM 2956 N N . SER E 5 90 ? 58.092 51.708 -85.407 1.00 197.19 91 SER A N 1
ATOM 2957 C CA . SER E 5 90 ? 59.366 51.600 -84.708 1.00 197.79 91 SER A CA 1
ATOM 2958 C C . SER E 5 90 ? 59.368 52.486 -83.464 1.00 197.79 91 SER A C 1
ATOM 2959 O O . SER E 5 90 ? 60.416 52.968 -83.032 1.00 197.79 91 SER A O 1
ATOM 2962 N N . GLY E 5 91 ? 58.180 52.688 -82.897 1.00 167.62 92 GLY A N 1
ATOM 2963 C CA . GLY E 5 91 ? 58.036 53.499 -81.698 1.00 168.78 92 GLY A CA 1
ATOM 2964 C C . GLY E 5 91 ? 58.391 54.962 -81.876 1.00 169.67 92 GLY A C 1
ATOM 2965 O O . GLY E 5 91 ? 57.966 55.800 -81.079 1.00 169.78 92 GLY A O 1
ATOM 2966 N N . ILE E 5 92 ? 59.166 55.268 -82.914 1.00 159.52 93 ILE A N 1
ATOM 2967 C CA . ILE E 5 92 ? 59.595 56.637 -83.205 1.00 159.93 93 ILE A CA 1
ATOM 2968 C C . ILE E 5 92 ? 58.555 57.661 -82.766 1.00 160.45 93 ILE A C 1
ATOM 2969 O O . ILE E 5 92 ? 58.897 58.764 -82.342 1.00 159.85 93 ILE A O 1
ATOM 2974 N N . ILE E 5 93 ? 57.288 57.292 -82.862 1.00 167.73 94 ILE A N 1
ATOM 2975 C CA . ILE E 5 93 ? 56.220 58.189 -82.477 1.00 169.11 94 ILE A CA 1
ATOM 2976 C C . ILE E 5 93 ? 55.142 57.401 -81.750 1.00 170.16 94 ILE A C 1
ATOM 2977 O O . ILE E 5 93 ? 53.960 57.456 -82.096 1.00 170.95 94 ILE A O 1
ATOM 2982 N N . GLN E 5 94 ? 55.586 56.666 -80.732 1.00 188.98 95 GLN A N 1
ATOM 2983 C CA . GLN E 5 94 ? 54.728 55.833 -79.893 1.00 190.07 95 GLN A CA 1
ATOM 2984 C C . GLN E 5 94 ? 53.330 56.414 -79.727 1.00 190.25 95 GLN A C 1
ATOM 2985 O O . GLN E 5 94 ? 53.172 57.585 -79.381 1.00 190.54 95 GLN A O 1
ATOM 2991 N N . MET E 5 95 ? 52.323 55.584 -79.985 1.00 188.57 96 MET A N 1
ATOM 2992 C CA . MET E 5 95 ? 50.922 55.986 -79.868 1.00 189.14 96 MET A CA 1
ATOM 2993 C C . MET E 5 95 ? 50.068 54.800 -79.405 1.00 189.64 96 MET A C 1
ATOM 2994 O O . MET E 5 95 ? 50.177 53.699 -79.943 1.00 190.49 96 MET A O 1
ATOM 2999 N N . ASP E 5 96 ? 49.231 55.033 -78.400 1.00 197.31 97 ASP A N 1
ATOM 3000 C CA . ASP E 5 96 ? 48.344 53.989 -77.898 1.00 197.31 97 ASP A CA 1
ATOM 3001 C C . ASP E 5 96 ? 46.948 54.354 -78.399 1.00 197.31 97 ASP A C 1
ATOM 3002 O O . ASP E 5 96 ? 46.176 55.031 -77.712 1.00 197.31 97 ASP A O 1
ATOM 3007 N N . LEU E 5 97 ? 46.654 53.906 -79.616 1.00 197.87 98 LEU A N 1
ATOM 3008 C CA . LEU E 5 97 ? 45.389 54.176 -80.290 1.00 197.87 98 LEU A CA 1
ATOM 3009 C C . LEU E 5 97 ? 44.133 54.041 -79.442 1.00 197.87 98 LEU A C 1
ATOM 3010 O O . LEU E 5 97 ? 43.255 54.892 -79.519 1.00 197.87 98 LEU A O 1
ATOM 3015 N N . SER E 5 98 ? 44.049 52.975 -78.652 1.00 149.32 99 SER A N 1
ATOM 3016 C CA . SER E 5 98 ? 42.898 52.716 -77.788 1.00 149.69 99 SER A CA 1
ATOM 3017 C C . SER E 5 98 ? 41.854 53.824 -77.847 1.00 150.17 99 SER A C 1
ATOM 3018 O O . SER E 5 98 ? 40.748 53.630 -78.362 1.00 150.07 99 SER A O 1
ATOM 3021 N N . ILE E 5 99 ? 42.211 54.995 -77.326 1.00 190.63 100 ILE A N 1
ATOM 3022 C CA . ILE E 5 99 ? 41.312 56.140 -77.318 1.00 191.18 100 ILE A CA 1
ATOM 3023 C C . ILE E 5 99 ? 40.929 56.563 -78.732 1.00 191.01 100 ILE A C 1
ATOM 3024 O O . ILE E 5 99 ? 41.760 56.559 -79.645 1.00 190.75 100 ILE A O 1
ATOM 3029 N N . PRO E 5 100 ? 39.657 56.937 -78.932 1.00 177.97 101 PRO A N 1
ATOM 3030 C CA . PRO E 5 100 ? 39.224 57.367 -80.263 1.00 177.68 101 PRO A CA 1
ATOM 3031 C C . PRO E 5 100 ? 40.135 58.478 -80.799 1.00 176.86 101 PRO A C 1
ATOM 3032 O O . PRO E 5 100 ? 40.067 58.841 -81.975 1.00 176.00 101 PRO A O 1
ATOM 3036 N N . GLU E 5 101 ? 40.987 59.022 -79.927 1.00 170.91 102 GLU A N 1
ATOM 3037 C CA . GLU E 5 101 ? 41.926 60.066 -80.331 1.00 170.07 102 GLU A CA 1
ATOM 3038 C C . GLU E 5 101 ? 42.975 59.430 -81.227 1.00 169.01 102 GLU A C 1
ATOM 3039 O O . GLU E 5 101 ? 42.879 59.490 -82.449 1.00 168.87 102 GLU A O 1
ATOM 3045 N N . ASN E 5 102 ? 43.967 58.808 -80.597 1.00 197.87 103 ASN A N 1
ATOM 3046 C CA . ASN E 5 102 ? 45.054 58.152 -81.312 1.00 197.87 103 ASN A CA 1
ATOM 3047 C C . ASN E 5 102 ? 44.539 57.383 -82.526 1.00 197.87 103 ASN A C 1
ATOM 3048 O O . ASN E 5 102 ? 45.138 57.440 -83.600 1.00 197.87 103 ASN A O 1
ATOM 3053 N N . ARG E 5 103 ? 43.433 56.663 -82.357 1.00 137.94 104 ARG A N 1
ATOM 3054 C CA . ARG E 5 103 ? 42.867 55.912 -83.468 1.00 134.88 104 ARG A CA 1
ATOM 3055 C C . ARG E 5 103 ? 42.602 56.871 -84.623 1.00 133.39 104 ARG A C 1
ATOM 3056 O O . ARG E 5 103 ? 43.176 56.718 -85.695 1.00 133.63 104 ARG A O 1
ATOM 3064 N N . ALA E 5 104 ? 41.744 57.866 -84.392 1.00 117.07 105 ALA A N 1
ATOM 3065 C CA . ALA E 5 104 ? 41.384 58.862 -85.413 1.00 114.92 105 ALA A CA 1
ATOM 3066 C C . ALA E 5 104 ? 42.522 59.814 -85.770 1.00 112.86 105 ALA A C 1
ATOM 3067 O O . ALA E 5 104 ? 42.422 60.583 -86.738 1.00 111.91 105 ALA A O 1
ATOM 3069 N N . LEU E 5 105 ? 43.591 59.769 -84.975 1.00 196.22 106 LEU A N 1
ATOM 3070 C CA . LEU E 5 105 ? 44.768 60.603 -85.202 1.00 194.91 106 LEU A CA 1
ATOM 3071 C C . LEU E 5 105 ? 45.606 59.869 -86.230 1.00 193.61 106 LEU A C 1
ATOM 3072 O O . LEU E 5 105 ? 45.921 60.398 -87.293 1.00 193.82 106 LEU A O 1
ATOM 3077 N N . PHE E 5 106 ? 45.958 58.634 -85.894 1.00 142.27 107 PHE A N 1
ATOM 3078 C CA . PHE E 5 106 ? 46.743 57.781 -86.776 1.00 141.28 107 PHE A CA 1
ATOM 3079 C C . PHE E 5 106 ? 46.100 57.798 -88.149 1.00 141.12 107 PHE A C 1
ATOM 3080 O O . PHE E 5 106 ? 46.764 57.972 -89.171 1.00 141.42 107 PHE A O 1
ATOM 3088 N N . GLN E 5 107 ? 44.785 57.621 -88.162 1.00 109.22 108 GLN A N 1
ATOM 3089 C CA . GLN E 5 107 ? 44.038 57.623 -89.407 1.00 108.81 108 GLN A CA 1
ATOM 3090 C C . GLN E 5 107 ? 44.059 59.008 -90.069 1.00 108.01 108 GLN A C 1
ATOM 3091 O O . GLN E 5 107 ? 44.918 59.265 -90.916 1.00 108.47 108 GLN A O 1
ATOM 3097 N N . GLY E 5 108 ? 43.140 59.894 -89.684 1.00 129.79 109 GLY A N 1
ATOM 3098 C CA . GLY E 5 108 ? 43.096 61.223 -90.284 1.00 126.85 109 GLY A CA 1
ATOM 3099 C C . GLY E 5 108 ? 44.439 61.683 -90.834 1.00 125.24 109 GLY A C 1
ATOM 3100 O O . GLY E 5 108 ? 44.555 62.116 -91.990 1.00 125.26 109 GLY A O 1
ATOM 3101 N N . CYS E 5 109 ? 45.456 61.575 -89.990 1.00 197.37 110 CYS A N 1
ATOM 3102 C CA . CYS E 5 109 ? 46.822 61.955 -90.331 1.00 196.92 110 CYS A CA 1
ATOM 3103 C C . CYS E 5 109 ? 47.257 61.252 -91.612 1.00 195.22 110 CYS A C 1
ATOM 3104 O O . CYS E 5 109 ? 47.527 61.899 -92.627 1.00 195.63 110 CYS A O 1
ATOM 3107 N N . GLN E 5 110 ? 47.317 59.928 -91.555 1.00 182.54 111 GLN A N 1
ATOM 3108 C CA . GLN E 5 110 ? 47.710 59.122 -92.705 1.00 180.13 111 GLN A CA 1
ATOM 3109 C C . GLN E 5 110 ? 46.960 59.553 -93.962 1.00 178.80 111 GLN A C 1
ATOM 3110 O O . GLN E 5 110 ? 47.559 59.702 -95.024 1.00 177.25 111 GLN A O 1
ATOM 3116 N N . LYS E 5 111 ? 45.652 59.745 -93.833 1.00 133.03 112 LYS A N 1
ATOM 3117 C CA . LYS E 5 111 ? 44.819 60.154 -94.960 1.00 132.78 112 LYS A CA 1
ATOM 3118 C C . LYS E 5 111 ? 45.453 61.363 -95.645 1.00 133.19 112 LYS A C 1
ATOM 3119 O O . LYS E 5 111 ? 45.712 61.364 -96.856 1.00 134.18 112 LYS A O 1
ATOM 3125 N N . LEU E 5 112 ? 45.697 62.403 -94.852 1.00 132.58 113 LEU A N 1
ATOM 3126 C CA . LEU E 5 112 ? 46.313 63.620 -95.361 1.00 132.58 113 LEU A CA 1
ATOM 3127 C C . LEU E 5 112 ? 47.552 63.232 -96.172 1.00 132.58 113 LEU A C 1
ATOM 3128 O O . LEU E 5 112 ? 47.595 63.402 -97.395 1.00 132.58 113 LEU A O 1
ATOM 3133 N N . LEU E 5 113 ? 48.544 62.689 -95.475 1.00 102.67 114 LEU A N 1
ATOM 3134 C CA . LEU E 5 113 ? 49.798 62.265 -96.091 1.00 102.67 114 LEU A CA 1
ATOM 3135 C C . LEU E 5 113 ? 49.538 61.578 -97.415 1.00 102.67 114 LEU A C 1
ATOM 3136 O O . LEU E 5 113 ? 50.304 61.720 -98.359 1.00 102.67 114 LEU A O 1
ATOM 3141 N N . SER E 5 114 ? 48.445 60.832 -97.484 1.00 116.06 115 SER A N 1
ATOM 3142 C CA . SER E 5 114 ? 48.117 60.140 -98.712 1.00 116.06 115 SER A CA 1
ATOM 3143 C C . SER E 5 114 ? 47.980 61.170 -99.827 1.00 116.06 115 SER A C 1
ATOM 3144 O O . SER E 5 114 ? 48.461 60.941 -100.941 1.00 116.06 115 SER A O 1
ATOM 3147 N N . ILE E 5 115 ? 47.341 62.306 -99.544 1.00 108.18 116 ILE A N 1
ATOM 3148 C CA . ILE E 5 115 ? 47.203 63.340 -100.579 1.00 108.18 116 ILE A CA 1
ATOM 3149 C C . ILE E 5 115 ? 48.566 63.978 -100.873 1.00 108.18 116 ILE A C 1
ATOM 3150 O O . ILE E 5 115 ? 48.848 64.407 -102.005 1.00 108.18 116 ILE A O 1
ATOM 3155 N N . ILE E 5 116 ? 49.406 64.042 -99.841 1.00 139.16 117 ILE A N 1
ATOM 3156 C CA . ILE E 5 116 ? 50.754 64.579 -99.990 1.00 139.16 117 ILE A CA 1
ATOM 3157 C C . ILE E 5 116 ? 51.470 63.640 -100.950 1.00 139.16 117 ILE A C 1
ATOM 3158 O O . ILE E 5 116 ? 51.952 64.060 -102.004 1.00 139.16 117 ILE A O 1
ATOM 3163 N N . MET E 5 117 ? 51.529 62.361 -100.575 1.00 77.70 118 MET A N 1
ATOM 3164 C CA . MET E 5 117 ? 52.176 61.344 -101.392 1.00 77.70 118 MET A CA 1
ATOM 3165 C C . MET E 5 117 ? 51.501 61.232 -102.742 1.00 77.70 118 MET A C 1
ATOM 3166 O O . MET E 5 117 ? 52.097 60.719 -103.685 1.00 77.70 118 MET A O 1
ATOM 3171 N N . CYS E 5 118 ? 50.263 61.729 -102.826 1.00 81.56 119 CYS A N 1
ATOM 3172 C CA . CYS E 5 118 ? 49.496 61.711 -104.070 1.00 81.56 119 CYS A CA 1
ATOM 3173 C C . CYS E 5 118 ? 50.244 62.565 -105.092 1.00 81.56 119 CYS A C 1
ATOM 3174 O O . CYS E 5 118 ? 50.580 62.103 -106.194 1.00 81.56 119 CYS A O 1
ATOM 3177 N N . PHE E 5 119 ? 50.534 63.805 -104.720 1.00 102.47 120 PHE A N 1
ATOM 3178 C CA . PHE E 5 119 ? 51.268 64.679 -105.632 1.00 102.47 120 PHE A CA 1
ATOM 3179 C C . PHE E 5 119 ? 52.735 64.268 -105.783 1.00 102.47 120 PHE A C 1
ATOM 3180 O O . PHE E 5 119 ? 53.236 64.129 -106.904 1.00 102.47 120 PHE A O 1
ATOM 3188 N N . VAL E 5 120 ? 53.418 64.070 -104.659 1.00 79.63 121 VAL A N 1
ATOM 3189 C CA . VAL E 5 120 ? 54.811 63.649 -104.675 1.00 79.63 121 VAL A CA 1
ATOM 3190 C C . VAL E 5 120 ? 55.044 62.572 -105.725 1.00 79.63 121 VAL A C 1
ATOM 3191 O O . VAL E 5 120 ? 55.880 62.727 -106.609 1.00 79.63 121 VAL A O 1
ATOM 3195 N N . GLU E 5 121 ? 54.313 61.465 -105.613 1.00 104.08 122 GLU A N 1
ATOM 3196 C CA . GLU E 5 121 ? 54.449 60.362 -106.564 1.00 104.08 122 GLU A CA 1
ATOM 3197 C C . GLU E 5 121 ? 54.263 60.912 -107.976 1.00 104.08 122 GLU A C 1
ATOM 3198 O O . GLU E 5 121 ? 55.069 60.643 -108.859 1.00 104.08 122 GLU A O 1
ATOM 3204 N N . ALA E 5 122 ? 53.202 61.696 -108.164 1.00 94.57 123 ALA A N 1
ATOM 3205 C CA . ALA E 5 122 ? 52.901 62.275 -109.475 1.00 94.74 123 ALA A CA 1
ATOM 3206 C C . ALA E 5 122 ? 54.147 62.885 -110.076 1.00 94.90 123 ALA A C 1
ATOM 3207 O O . ALA E 5 122 ? 54.614 62.476 -111.144 1.00 94.50 123 ALA A O 1
ATOM 3209 N N . VAL E 5 123 ? 54.673 63.875 -109.372 1.00 143.04 124 VAL A N 1
ATOM 3210 C CA . VAL E 5 123 ? 55.879 64.584 -109.775 1.00 143.61 124 VAL A CA 1
ATOM 3211 C C . VAL E 5 123 ? 57.026 63.591 -109.953 1.00 143.72 124 VAL A C 1
ATOM 3212 O O . VAL E 5 123 ? 57.732 63.598 -110.958 1.00 142.20 124 VAL A O 1
ATOM 3216 N N . LEU E 5 124 ? 57.202 62.738 -108.956 1.00 88.27 125 LEU A N 1
ATOM 3217 C CA . LEU E 5 124 ? 58.254 61.752 -108.992 1.00 88.11 125 LEU A CA 1
ATOM 3218 C C . LEU E 5 124 ? 58.116 60.904 -110.238 1.00 86.92 125 LEU A C 1
ATOM 3219 O O . LEU E 5 124 ? 59.099 60.531 -110.860 1.00 85.89 125 LEU A O 1
ATOM 3224 N N . PHE E 5 125 ? 56.885 60.591 -110.611 1.00 99.57 126 PHE A N 1
ATOM 3225 C CA . PHE E 5 125 ? 56.671 59.758 -111.779 1.00 99.73 126 PHE A CA 1
ATOM 3226 C C . PHE E 5 125 ? 57.199 60.435 -113.024 1.00 100.61 126 PHE A C 1
ATOM 3227 O O . PHE E 5 125 ? 58.093 59.916 -113.703 1.00 99.73 126 PHE A O 1
ATOM 3235 N N . VAL E 5 126 ? 56.654 61.602 -113.326 1.00 89.78 127 VAL A N 1
ATOM 3236 C CA . VAL E 5 126 ? 57.099 62.334 -114.502 1.00 92.81 127 VAL A CA 1
ATOM 3237 C C . VAL E 5 126 ? 58.592 62.613 -114.367 1.00 93.56 127 VAL A C 1
ATOM 3238 O O . VAL E 5 126 ? 59.348 62.489 -115.332 1.00 93.92 127 VAL A O 1
ATOM 3242 N N . GLY E 5 127 ? 59.014 62.951 -113.150 1.00 134.70 128 GLY A N 1
ATOM 3243 C CA . GLY E 5 127 ? 60.415 63.238 -112.887 1.00 135.99 128 GLY A CA 1
ATOM 3244 C C . GLY E 5 127 ? 61.301 62.022 -113.061 1.00 136.67 128 GLY A C 1
ATOM 3245 O O . GLY E 5 127 ? 62.527 62.134 -113.123 1.00 137.43 128 GLY A O 1
ATOM 3246 N N . ALA E 5 128 ? 60.67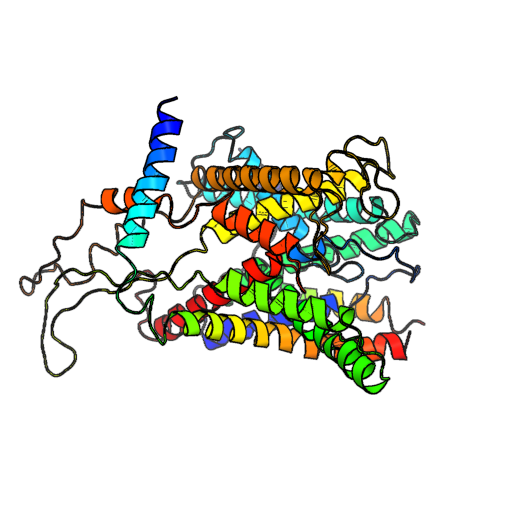8 60.850 -113.129 1.00 169.09 129 ALA A N 1
ATOM 3247 C CA . ALA E 5 128 ? 61.414 59.607 -113.311 1.00 168.90 129 ALA A CA 1
ATOM 3248 C C . ALA E 5 128 ? 61.416 59.319 -114.799 1.00 168.65 129 ALA A C 1
ATOM 3249 O O . ALA E 5 128 ? 61.919 58.294 -115.252 1.00 166.54 129 ALA A O 1
ATOM 3251 N N . GLY E 5 129 ? 60.831 60.235 -115.563 1.00 116.99 130 GLY A N 1
ATOM 3252 C CA . GLY E 5 129 ? 60.794 60.054 -117.000 1.00 118.10 130 GLY A CA 1
ATOM 3253 C C . GLY E 5 129 ? 59.847 58.939 -117.400 1.00 119.17 130 GLY A C 1
ATOM 3254 O O . GLY E 5 129 ? 60.210 58.012 -118.138 1.00 118.57 130 GLY A O 1
ATOM 3255 N N . ALA E 5 130 ? 58.621 59.042 -116.904 1.00 101.57 131 ALA A N 1
ATOM 3256 C CA . ALA E 5 130 ? 57.598 58.055 -117.182 1.00 101.94 131 ALA A CA 1
ATOM 3257 C C . ALA E 5 130 ? 56.890 58.372 -118.484 1.00 103.16 131 ALA A C 1
ATOM 3258 O O . ALA E 5 130 ? 56.145 57.546 -119.007 1.00 101.93 131 ALA A O 1
ATOM 3260 N N . PHE E 5 131 ? 57.130 59.565 -119.015 1.00 175.11 132 PHE A N 1
ATOM 3261 C CA . PHE E 5 131 ? 56.466 59.947 -120.248 1.00 176.14 132 PHE A CA 1
ATOM 3262 C C . PHE E 5 131 ? 57.385 60.407 -121.381 1.00 178.87 132 PHE A C 1
ATOM 3263 O O . PHE E 5 131 ? 57.000 60.344 -122.547 1.00 179.64 132 PHE A O 1
ATOM 3271 N N . GLY E 5 132 ? 58.589 60.875 -121.046 1.00 197.87 133 GLY A N 1
ATOM 3272 C CA . GLY E 5 132 ? 59.528 61.293 -122.080 1.00 197.87 133 GLY A CA 1
ATOM 3273 C C . GLY E 5 132 ? 59.724 62.776 -122.363 1.00 197.87 133 GLY A C 1
ATOM 3274 O O . GLY E 5 132 ? 60.861 63.250 -122.438 1.00 197.87 133 GLY A O 1
ATOM 3275 N N . ILE E 5 133 ? 58.630 63.509 -122.547 1.00 197.13 134 ILE A N 1
ATOM 3276 C CA . ILE E 5 133 ? 58.701 64.941 -122.829 1.00 197.27 134 ILE A CA 1
ATOM 3277 C C . ILE E 5 133 ? 58.489 65.767 -121.554 1.00 197.27 134 ILE A C 1
ATOM 3278 O O . ILE E 5 133 ? 57.364 65.910 -121.076 1.00 197.27 134 ILE A O 1
ATOM 3283 N N . LEU E 5 134 ? 59.581 66.313 -121.020 1.00 194.71 135 LEU A N 1
ATOM 3284 C CA . LEU E 5 134 ? 59.516 67.113 -119.803 1.00 196.51 135 LEU A CA 1
ATOM 3285 C C . LEU E 5 134 ? 59.202 68.587 -120.059 1.00 197.38 135 LEU A C 1
ATOM 3286 O O . LEU E 5 134 ? 59.828 69.460 -119.459 1.00 197.70 135 LEU A O 1
ATOM 3291 N N . THR E 5 135 ? 58.248 68.866 -120.947 1.00 197.87 136 THR A N 1
ATOM 3292 C CA . THR E 5 135 ? 57.851 70.243 -121.248 1.00 197.87 136 THR A CA 1
ATOM 3293 C C . THR E 5 135 ? 57.338 70.854 -119.947 1.00 197.87 136 THR A C 1
ATOM 3294 O O . THR E 5 135 ? 56.170 70.693 -119.618 1.00 197.87 136 THR A O 1
ATOM 3298 N N . PRO E 5 136 ? 58.200 71.570 -119.204 1.00 137.54 137 PRO A N 1
ATOM 3299 C CA . PRO E 5 136 ? 57.783 72.179 -117.935 1.00 136.55 137 PRO A CA 1
ATOM 3300 C C . PRO E 5 136 ? 56.304 72.550 -117.889 1.00 135.07 137 PRO A C 1
ATOM 3301 O O . PRO E 5 136 ? 55.632 72.368 -116.867 1.00 135.26 137 PRO A O 1
ATOM 3305 N N . LEU E 5 137 ? 55.793 73.057 -119.007 1.00 164.88 138 LEU A N 1
ATOM 3306 C CA . LEU E 5 137 ? 54.389 73.423 -119.090 1.00 162.28 138 LEU A CA 1
ATOM 3307 C C . LEU E 5 137 ? 53.538 72.163 -119.126 1.00 160.54 138 LEU A C 1
ATOM 3308 O O . LEU E 5 137 ? 52.699 71.929 -118.243 1.00 160.46 138 LEU A O 1
ATOM 3313 N N . LEU E 5 138 ? 53.762 71.348 -120.152 1.00 165.51 139 LEU A N 1
ATOM 3314 C CA . LEU E 5 138 ? 53.026 70.105 -120.324 1.00 162.90 139 LEU A CA 1
ATOM 3315 C C . LEU E 5 138 ? 53.225 69.194 -119.108 1.00 159.89 139 LEU A C 1
ATOM 3316 O O . LEU E 5 138 ? 52.274 68.585 -118.622 1.00 159.36 139 LEU A O 1
ATOM 3321 N N . ALA E 5 139 ? 54.461 69.120 -118.616 1.00 167.81 140 ALA A N 1
ATOM 3322 C CA . ALA E 5 139 ? 54.789 68.301 -117.446 1.00 163.45 140 ALA A CA 1
ATOM 3323 C C . ALA E 5 139 ? 53.851 68.652 -116.303 1.00 160.29 140 ALA A C 1
ATOM 3324 O O . ALA E 5 139 ? 53.202 67.778 -115.723 1.00 159.65 140 ALA A O 1
ATOM 3326 N N . PHE E 5 140 ? 53.794 69.940 -115.980 1.00 130.10 141 PHE A N 1
ATOM 3327 C CA . PHE E 5 140 ? 52.922 70.411 -114.919 1.00 128.17 141 PHE A CA 1
ATOM 3328 C C . PHE E 5 140 ? 51.502 69.884 -115.140 1.00 127.32 141 PHE A C 1
ATOM 3329 O O . PHE E 5 140 ? 50.934 69.223 -114.266 1.00 124.30 141 PHE A O 1
ATOM 3337 N N . LEU E 5 141 ? 50.934 70.181 -116.308 1.00 196.84 142 LEU A N 1
ATOM 3338 C CA . LEU E 5 141 ? 49.577 69.746 -116.650 1.00 196.84 142 LEU A CA 1
ATOM 3339 C C . LEU E 5 141 ? 49.329 68.277 -116.294 1.00 196.84 142 LEU A C 1
ATOM 3340 O O . LEU E 5 141 ? 48.371 67.934 -115.584 1.00 196.84 142 LEU A O 1
ATOM 3345 N N . VAL E 5 142 ? 50.198 67.416 -116.812 1.00 131.55 143 VAL A N 1
ATOM 3346 C CA . VAL E 5 142 ? 50.124 65.981 -116.567 1.00 131.55 143 VAL A CA 1
ATOM 3347 C C . VAL E 5 142 ? 50.009 65.714 -115.071 1.00 131.55 143 VAL A C 1
ATOM 3348 O O . VAL E 5 142 ? 48.955 65.289 -114.603 1.00 131.55 143 VAL A O 1
ATOM 3352 N N . ILE E 5 143 ? 51.087 65.979 -114.328 1.00 122.29 144 ILE A N 1
ATOM 3353 C CA . ILE E 5 143 ? 51.089 65.775 -112.874 1.00 122.29 144 ILE A CA 1
ATOM 3354 C C . ILE E 5 143 ? 49.712 66.072 -112.288 1.00 122.29 144 ILE A C 1
ATOM 3355 O O . ILE E 5 143 ? 49.180 65.286 -111.501 1.00 122.29 144 ILE A O 1
ATOM 3360 N N . ILE E 5 144 ? 49.141 67.212 -112.673 1.00 133.86 145 ILE A N 1
ATOM 3361 C CA . ILE E 5 144 ? 47.820 67.612 -112.192 1.00 133.86 145 ILE A CA 1
ATOM 3362 C C . ILE E 5 144 ? 46.901 66.415 -112.300 1.00 133.86 145 ILE A C 1
ATOM 3363 O O . ILE E 5 144 ? 46.592 65.756 -111.304 1.00 133.86 145 ILE A O 1
ATOM 3368 N N . GLN E 5 145 ? 46.482 66.136 -113.530 1.00 129.47 146 GLN A N 1
ATOM 3369 C CA . GLN E 5 145 ? 45.585 65.020 -113.810 1.00 129.47 146 GLN A CA 1
ATOM 3370 C C . GLN E 5 145 ? 45.956 63.765 -113.009 1.00 129.47 146 GLN A C 1
ATOM 3371 O O . GLN E 5 145 ? 45.158 63.250 -112.221 1.00 129.47 146 GLN A O 1
ATOM 3377 N N . ILE E 5 146 ? 47.181 63.298 -113.216 1.00 143.12 147 ILE A N 1
ATOM 3378 C CA . ILE E 5 146 ? 47.704 62.124 -112.532 1.00 143.12 147 ILE A CA 1
ATOM 3379 C C . ILE E 5 146 ? 47.268 62.026 -111.070 1.00 143.12 147 ILE A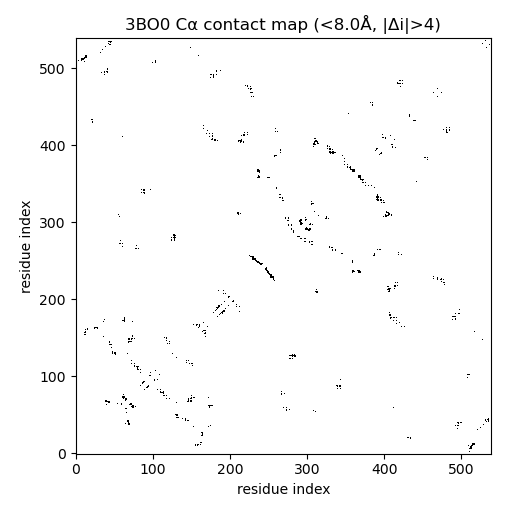 C 1
ATOM 3380 O O . ILE E 5 146 ? 46.360 61.256 -110.733 1.00 143.12 147 ILE A O 1
ATOM 3385 N N . ALA E 5 147 ? 47.904 62.808 -110.210 1.00 129.20 148 ALA A N 1
ATOM 3386 C CA . ALA E 5 147 ? 47.582 62.770 -108.791 1.00 129.20 148 ALA A CA 1
ATOM 3387 C C . ALA E 5 147 ? 46.102 62.991 -108.503 1.00 129.20 148 ALA A C 1
ATOM 3388 O O . ALA E 5 147 ? 45.576 62.439 -107.534 1.00 129.20 148 ALA A O 1
ATOM 3390 N N . PHE E 5 148 ? 45.422 63.786 -109.331 1.00 122.87 149 PHE A N 1
ATOM 3391 C CA . PHE E 5 148 ? 43.997 64.042 -109.119 1.00 122.87 149 PHE A CA 1
ATOM 3392 C C . PHE E 5 148 ? 43.161 62.787 -109.379 1.00 122.87 149 PHE A C 1
ATOM 3393 O O . PHE E 5 148 ? 42.116 62.572 -108.745 1.00 122.87 149 PHE A O 1
ATOM 3401 N N . GLY E 5 149 ? 43.621 61.952 -110.305 1.00 124.28 150 GLY A N 1
ATOM 3402 C CA . GLY E 5 149 ? 42.911 60.720 -110.581 1.00 124.28 150 GLY A CA 1
ATOM 3403 C C . GLY E 5 149 ? 43.031 59.833 -109.356 1.00 124.28 150 GLY A C 1
ATOM 3404 O O . GLY E 5 149 ? 42.035 59.281 -108.868 1.00 124.28 150 GLY A O 1
ATOM 3405 N N . SER E 5 150 ? 44.257 59.702 -108.852 1.00 119.82 151 SER A N 1
ATOM 3406 C CA . SER E 5 150 ? 44.511 58.902 -107.661 1.00 119.82 151 SER A CA 1
ATOM 3407 C C . SER E 5 150 ? 43.639 59.399 -106.511 1.00 119.82 151 SER A C 1
ATOM 3408 O O . SER E 5 150 ? 43.183 58.616 -105.674 1.00 119.82 151 SER A O 1
ATOM 3411 N N . ILE E 5 151 ? 43.426 60.713 -106.462 1.00 100.09 152 ILE A N 1
ATOM 3412 C CA . ILE E 5 151 ? 42.581 61.323 -105.438 1.00 100.09 152 ILE A CA 1
ATOM 3413 C C . ILE E 5 151 ? 41.198 60.684 -105.524 1.00 100.09 152 ILE A C 1
ATOM 3414 O O . ILE E 5 151 ? 40.693 60.155 -104.530 1.00 100.09 152 ILE A O 1
ATOM 3419 N N . ILE E 5 152 ? 40.596 60.739 -106.712 1.00 99.97 153 ILE A N 1
ATOM 3420 C CA . ILE E 5 152 ? 39.279 60.138 -106.921 1.00 99.97 153 ILE A CA 1
ATOM 3421 C C . ILE E 5 152 ? 39.207 58.739 -106.297 1.00 99.97 153 ILE A C 1
ATOM 3422 O O . ILE E 5 152 ? 38.207 58.373 -105.672 1.00 99.97 153 ILE A O 1
ATOM 3427 N N . LEU E 5 153 ? 40.265 57.956 -106.476 1.00 87.74 154 LEU A N 1
ATOM 3428 C CA . LEU E 5 153 ? 40.283 56.613 -105.913 1.00 87.74 154 LEU A CA 1
ATOM 3429 C C . LEU E 5 153 ? 40.194 56.696 -104.400 1.00 87.74 154 LEU A C 1
ATOM 3430 O O . LEU E 5 153 ? 39.396 55.994 -103.783 1.00 87.74 154 LEU A O 1
ATOM 3435 N N . ILE E 5 154 ? 41.013 57.561 -103.809 1.00 86.31 155 ILE A N 1
ATOM 3436 C CA . ILE E 5 154 ? 41.024 57.742 -102.360 1.00 86.31 155 ILE A CA 1
ATOM 3437 C C . ILE E 5 154 ? 39.602 57.973 -101.850 1.00 86.31 155 ILE A C 1
ATOM 3438 O O . ILE E 5 154 ? 39.209 57.500 -100.779 1.00 86.31 155 ILE A O 1
ATOM 3443 N N . TYR E 5 155 ? 38.824 58.708 -102.636 1.00 118.07 156 TYR A N 1
ATOM 3444 C CA . TYR E 5 155 ? 37.452 58.973 -102.258 1.00 118.07 156 TYR A CA 1
ATOM 3445 C C . TYR E 5 155 ? 36.528 57.846 -102.694 1.00 118.07 156 TYR A C 1
ATOM 3446 O O . TYR E 5 155 ? 35.523 57.576 -102.034 1.00 118.07 156 TYR A O 1
ATOM 3455 N N . LEU E 5 156 ? 36.879 57.167 -103.781 1.00 98.73 157 LEU A N 1
ATOM 3456 C CA . LEU E 5 156 ? 36.075 56.039 -104.229 1.00 98.73 157 LEU A CA 1
ATOM 3457 C C . LEU E 5 156 ? 36.262 54.910 -103.223 1.00 98.73 157 LEU A C 1
ATOM 3458 O O . LEU E 5 156 ? 35.350 54.117 -102.982 1.00 98.73 157 LEU A O 1
ATOM 3463 N N . ASP E 5 157 ? 37.454 54.844 -102.636 1.00 105.53 158 ASP A N 1
ATOM 3464 C CA . ASP E 5 157 ? 37.716 53.826 -101.634 1.00 105.53 158 ASP A CA 1
ATOM 3465 C C . ASP E 5 157 ? 36.762 54.136 -100.499 1.00 105.53 158 ASP A C 1
ATOM 3466 O O . ASP E 5 157 ? 35.991 53.274 -100.069 1.00 105.53 158 ASP A O 1
ATOM 3471 N N . GLU E 5 158 ? 36.810 55.380 -100.028 1.00 125.45 159 GLU A N 1
ATOM 3472 C CA . GLU E 5 158 ? 35.940 55.810 -98.941 1.00 125.45 159 GLU A CA 1
ATOM 3473 C C . GLU E 5 158 ? 34.501 55.374 -99.222 1.00 125.45 159 GLU A C 1
ATOM 3474 O O . GLU E 5 158 ? 33.852 54.768 -98.368 1.00 125.45 159 GLU A O 1
ATOM 3480 N N . ILE E 5 159 ? 34.009 55.661 -100.421 1.00 82.90 160 ILE A N 1
ATOM 3481 C CA . ILE E 5 159 ? 32.651 55.278 -100.789 1.00 82.90 160 ILE A CA 1
ATOM 3482 C C . ILE E 5 159 ? 32.411 53.795 -100.549 1.00 82.90 160 ILE A C 1
ATOM 3483 O O . ILE E 5 159 ? 31.601 53.422 -99.714 1.00 82.90 160 ILE A O 1
ATOM 3488 N N . VAL E 5 160 ? 33.116 52.954 -101.294 1.00 102.99 161 VAL A N 1
ATOM 3489 C CA . VAL E 5 160 ? 32.967 51.509 -101.142 1.00 102.99 161 VAL A CA 1
ATOM 3490 C C . VAL E 5 160 ? 33.001 51.172 -99.648 1.00 102.99 161 VAL A C 1
ATOM 3491 O O . VAL E 5 160 ? 32.107 50.501 -99.120 1.00 102.99 161 VAL A O 1
ATOM 3495 N N . SER E 5 161 ? 34.031 51.685 -98.980 1.00 127.83 162 SER A N 1
ATOM 3496 C CA . SER E 5 161 ? 34.267 51.479 -97.548 1.00 127.83 162 SER A CA 1
ATOM 3497 C C . SER E 5 161 ? 33.077 51.780 -96.638 1.00 127.83 162 SER A C 1
ATOM 3498 O O . SER E 5 161 ? 33.019 51.288 -95.508 1.00 127.83 162 SER A O 1
ATOM 3501 N N . LYS E 5 162 ? 32.142 52.587 -97.127 1.00 120.41 163 LYS A N 1
ATOM 3502 C CA . LYS E 5 162 ? 30.987 52.965 -96.322 1.00 120.41 163 LYS A CA 1
ATOM 3503 C C . LYS E 5 162 ? 29.667 52.917 -97.081 1.00 120.41 163 LYS A C 1
ATOM 3504 O O . LYS E 5 162 ? 28.667 53.440 -96.604 1.00 120.41 163 LYS A O 1
ATOM 3510 N N . TYR E 5 163 ? 29.660 52.296 -98.253 1.00 117.79 164 TYR A N 1
ATOM 3511 C CA . TYR E 5 163 ? 28.441 52.228 -99.050 1.00 117.79 164 TYR A CA 1
ATOM 3512 C C . TYR E 5 163 ? 28.275 50.918 -99.788 1.00 117.79 164 TYR A C 1
ATOM 3513 O O . TYR E 5 163 ? 27.228 50.670 -100.385 1.00 117.79 164 TYR A O 1
ATOM 3522 N N . GLY E 5 164 ? 29.298 50.077 -99.759 1.00 129.49 165 GLY A N 1
ATOM 3523 C CA . GLY E 5 164 ? 29.196 48.824 -100.477 1.00 129.49 165 GLY A CA 1
ATOM 3524 C C . GLY E 5 164 ? 29.746 47.624 -99.744 1.00 129.49 165 GLY A C 1
ATOM 3525 O O . GLY E 5 164 ? 29.456 47.417 -98.569 1.00 129.49 165 GLY A O 1
ATOM 3526 N N . ILE E 5 165 ? 30.545 46.832 -100.446 1.00 82.73 166 ILE A N 1
ATOM 3527 C CA . ILE E 5 165 ? 31.132 45.636 -99.871 1.00 82.73 166 ILE A CA 1
ATOM 3528 C C . ILE E 5 165 ? 32.649 45.663 -99.946 1.00 82.73 166 ILE A C 1
ATOM 3529 O O . ILE E 5 165 ? 33.232 46.529 -100.595 1.00 82.73 166 ILE A O 1
ATOM 3534 N N . GLY E 5 166 ? 33.284 44.710 -99.273 1.00 192.65 167 GLY A N 1
ATOM 3535 C CA . GLY E 5 166 ? 34.734 44.612 -99.282 1.00 192.65 167 GLY A CA 1
ATOM 3536 C C . GLY E 5 166 ? 35.475 45.914 -99.066 1.00 192.65 167 GLY A C 1
ATOM 3537 O O . GLY E 5 166 ? 35.078 46.742 -98.250 1.00 192.65 167 GLY A O 1
ATOM 3538 N N . SER E 5 167 ? 36.569 46.085 -99.804 1.00 190.75 168 SER A N 1
ATOM 3539 C CA . SER E 5 167 ? 37.388 47.286 -99.707 1.00 190.75 168 SER A CA 1
ATOM 3540 C C . SER E 5 167 ? 37.808 47.818 -101.057 1.00 190.75 168 SER A C 1
ATOM 3541 O O . SER E 5 167 ? 38.024 47.056 -102.000 1.00 190.75 168 SER A O 1
ATOM 3544 N N . GLY E 5 168 ? 37.946 49.133 -101.141 1.00 122.09 169 GLY A N 1
ATOM 3545 C CA . GLY E 5 168 ? 38.365 49.740 -102.383 1.00 122.09 169 GLY A CA 1
ATOM 3546 C C . GLY E 5 168 ? 39.695 49.143 -102.786 1.00 122.09 169 GLY A C 1
ATOM 3547 O O . GLY E 5 168 ? 39.774 48.389 -103.753 1.00 122.09 169 GLY A O 1
ATOM 3548 N N . ILE E 5 169 ? 40.734 49.478 -102.034 1.00 125.68 170 ILE A N 1
ATOM 3549 C CA . ILE E 5 169 ? 42.066 48.963 -102.301 1.00 125.68 170 ILE A CA 1
ATOM 3550 C C . ILE E 5 169 ? 41.925 47.494 -102.694 1.00 125.68 170 ILE A C 1
ATOM 3551 O O . ILE E 5 169 ? 42.043 47.137 -103.871 1.00 125.68 170 ILE A O 1
ATOM 3556 N N . GLY E 5 170 ? 41.655 46.650 -101.697 1.00 128.72 171 GLY A N 1
ATOM 3557 C CA . GLY E 5 170 ? 41.495 45.227 -101.940 1.00 128.72 171 GLY A CA 1
ATOM 3558 C C . GLY E 5 170 ? 40.807 44.982 -103.265 1.00 128.72 171 GLY A C 1
ATOM 3559 O O . GLY E 5 170 ? 41.319 44.269 -104.124 1.00 128.72 171 GLY A O 1
ATOM 3560 N N . LEU E 5 171 ? 39.634 45.577 -103.432 1.00 71.10 172 LEU A N 1
ATOM 3561 C CA . LEU E 5 171 ? 38.916 45.435 -104.676 1.00 71.10 172 LEU A CA 1
ATOM 3562 C C . LEU E 5 171 ? 39.912 45.808 -105.751 1.00 71.10 172 LEU A C 1
ATOM 3563 O O . LEU E 5 171 ? 40.515 44.941 -106.379 1.00 71.10 172 LEU A O 1
ATOM 3568 N N . PHE E 5 172 ? 40.075 47.113 -105.947 1.00 71.90 173 PHE A N 1
ATOM 3569 C CA . PHE E 5 172 ? 40.983 47.674 -106.945 1.00 71.90 173 PHE A CA 1
ATOM 3570 C C . PHE E 5 172 ? 42.107 46.760 -107.358 1.00 71.90 173 PHE A C 1
ATOM 3571 O O . PHE E 5 172 ? 42.274 46.463 -108.543 1.00 71.90 173 PHE A O 1
ATOM 3579 N N . ILE E 5 173 ? 42.879 46.291 -106.395 1.00 51.69 174 ILE A N 1
ATOM 3580 C CA . ILE E 5 173 ? 43.966 45.405 -106.751 1.00 51.69 174 ILE A CA 1
ATOM 3581 C C . ILE E 5 173 ? 43.436 44.194 -107.505 1.00 51.69 174 ILE A C 1
ATOM 3582 O O . ILE E 5 173 ? 43.862 43.909 -108.623 1.00 51.69 174 ILE A O 1
ATOM 3587 N N . ALA E 5 174 ? 42.489 43.495 -106.898 1.00 70.03 175 ALA A N 1
ATOM 3588 C CA . ALA E 5 174 ? 41.906 42.330 -107.543 1.00 70.03 175 ALA A CA 1
ATOM 3589 C C . ALA E 5 174 ? 41.316 42.753 -108.886 1.00 70.03 175 ALA A C 1
ATOM 3590 O O . ALA E 5 174 ? 41.370 42.017 -109.868 1.00 70.03 175 ALA A O 1
ATOM 3592 N N . ALA E 5 175 ? 40.750 43.949 -108.924 1.00 65.35 176 ALA A N 1
ATOM 3593 C CA . ALA E 5 175 ? 40.158 44.445 -110.150 1.00 65.35 176 ALA A CA 1
ATOM 3594 C C . ALA E 5 175 ? 41.195 44.401 -111.256 1.00 65.35 176 ALA A C 1
ATOM 3595 O O . ALA E 5 175 ? 40.976 43.787 -112.302 1.00 65.35 176 ALA A O 1
ATOM 3597 N N . GLY E 5 176 ? 42.332 45.049 -110.997 1.00 65.93 177 GLY A N 1
ATOM 3598 C CA . GLY E 5 176 ? 43.425 45.105 -111.962 1.00 65.93 177 GLY A CA 1
ATOM 3599 C C . GLY E 5 176 ? 43.988 43.763 -112.395 1.00 65.93 177 GLY A C 1
ATOM 3600 O O . GLY E 5 176 ? 43.982 43.420 -113.576 1.00 65.93 177 GLY A O 1
ATOM 3601 N N . VAL E 5 177 ? 44.487 42.994 -111.441 1.00 61.54 178 VAL A N 1
ATOM 3602 C CA . VAL E 5 177 ? 45.041 41.688 -111.744 1.00 61.54 178 VAL A CA 1
ATOM 3603 C C . VAL E 5 177 ? 44.091 40.842 -112.592 1.00 61.54 178 VAL A C 1
ATOM 3604 O O . VAL E 5 177 ? 44.460 40.363 -113.652 1.00 61.54 178 VAL A O 1
ATOM 3608 N N . SER E 5 178 ? 42.865 40.650 -112.122 1.00 51.09 179 SER A N 1
ATOM 3609 C CA . SER E 5 178 ? 41.893 39.866 -112.865 1.00 51.09 179 SER A CA 1
ATOM 3610 C C . SER E 5 178 ? 41.886 40.305 -114.322 1.00 51.09 179 SER A C 1
ATOM 3611 O O . SER E 5 178 ? 42.104 39.494 -115.225 1.00 51.09 179 SER A O 1
ATOM 3614 N N . GLN E 5 179 ? 41.644 41.596 -114.545 1.00 54.42 180 GLN A N 1
ATOM 3615 C CA . GLN E 5 179 ? 41.621 42.154 -115.894 1.00 54.42 180 GLN A CA 1
ATOM 3616 C C . GLN E 5 179 ? 42.942 41.818 -116.611 1.00 54.42 180 GLN A C 1
ATOM 3617 O O . GLN E 5 179 ? 42.948 41.152 -117.648 1.00 54.42 180 GLN A O 1
ATOM 3623 N N . THR E 5 180 ? 44.055 42.262 -116.033 1.00 49.13 181 THR A N 1
ATOM 3624 C CA . THR E 5 180 ? 45.378 42.003 -116.584 1.00 49.13 181 THR A CA 1
ATOM 3625 C C . THR E 5 180 ? 45.458 40.566 -117.067 1.00 49.13 181 THR A C 1
ATOM 3626 O O . THR E 5 180 ? 46.154 40.266 -118.024 1.00 49.13 181 THR A O 1
ATOM 3630 N N . ILE E 5 181 ? 44.747 39.662 -116.411 1.00 57.19 182 ILE A N 1
ATOM 3631 C CA . ILE E 5 181 ? 44.770 38.279 -116.831 1.00 57.19 182 ILE A CA 1
ATOM 3632 C C . ILE E 5 181 ? 43.848 38.071 -118.025 1.00 57.19 182 ILE A C 1
ATOM 3633 O O . ILE E 5 181 ? 44.301 37.741 -119.121 1.00 57.19 182 ILE A O 1
ATOM 3638 N N . PHE E 5 182 ? 42.552 38.274 -117.819 1.00 90.94 183 PHE A N 1
ATOM 3639 C CA . PHE E 5 182 ? 41.598 38.075 -118.895 1.00 90.94 183 PHE A CA 1
ATOM 3640 C C . PHE E 5 182 ? 41.907 38.779 -120.182 1.00 90.94 183 PHE A C 1
ATOM 3641 O O . PHE E 5 182 ? 41.516 38.330 -121.267 1.00 90.94 183 PHE A O 1
ATOM 3649 N N . VAL E 5 183 ? 42.610 39.891 -120.077 1.00 70.24 184 VAL A N 1
ATOM 3650 C CA . VAL E 5 183 ? 42.972 40.608 -121.272 1.00 70.24 184 VAL A CA 1
ATOM 3651 C C . VAL E 5 183 ? 44.262 40.062 -121.856 1.00 70.24 184 VAL A C 1
ATOM 3652 O O . VAL E 5 183 ? 44.334 39.771 -123.052 1.00 70.24 184 VAL A O 1
ATOM 3656 N N . GLY E 5 184 ? 45.274 39.930 -121.004 1.00 65.06 185 GLY A N 1
ATOM 3657 C CA . GLY E 5 184 ? 46.564 39.441 -121.451 1.00 65.06 185 GLY A CA 1
ATOM 3658 C C . GLY E 5 184 ? 46.489 38.100 -122.134 1.00 65.06 185 GLY A C 1
ATOM 3659 O O . GLY E 5 184 ? 47.174 37.844 -123.117 1.00 65.06 185 GLY A O 1
ATOM 3660 N N . ALA E 5 185 ? 45.629 37.245 -121.615 1.00 70.01 186 ALA A N 1
ATOM 3661 C CA . ALA E 5 185 ? 45.487 35.921 -122.166 1.00 70.01 186 ALA A CA 1
ATOM 3662 C C . ALA E 5 185 ? 44.530 35.861 -123.341 1.00 70.01 186 ALA A C 1
ATOM 3663 O O . ALA E 5 185 ? 44.809 35.201 -124.349 1.00 70.01 186 ALA A O 1
ATOM 3665 N N . LEU E 5 186 ? 43.412 36.571 -123.222 1.00 74.86 187 LEU A N 1
ATOM 3666 C CA . LEU E 5 186 ? 42.389 36.502 -124.244 1.00 74.86 187 LEU A CA 1
ATOM 3667 C C . LEU E 5 186 ? 42.040 37.752 -125.030 1.00 74.86 187 LEU A C 1
ATOM 3668 O O . LEU E 5 186 ? 41.421 37.655 -126.086 1.00 74.86 187 LEU A O 1
ATOM 3673 N N . GLY E 5 187 ? 42.438 38.918 -124.536 1.00 84.02 188 GLY A N 1
ATOM 3674 C CA . GLY E 5 187 ? 42.121 40.159 -125.227 1.00 84.02 188 GLY A CA 1
ATOM 3675 C C . GLY E 5 187 ? 42.584 40.299 -126.673 1.00 84.02 188 GLY A C 1
ATOM 3676 O O . GLY E 5 187 ? 42.751 39.305 -127.378 1.00 84.02 188 GLY A O 1
ATOM 3677 N N . PRO E 5 188 ? 42.774 41.540 -127.154 1.00 77.89 189 PRO A N 1
ATOM 3678 C CA . PRO E 5 188 ? 43.224 41.813 -128.523 1.00 77.89 189 PRO A CA 1
ATOM 3679 C C . PRO E 5 188 ? 44.550 41.102 -128.798 1.00 77.89 189 PRO A C 1
ATOM 3680 O O . PRO E 5 188 ? 44.568 40.026 -129.397 1.00 77.89 189 PRO A O 1
ATOM 3684 N N . GLU E 5 189 ? 45.655 41.699 -128.355 1.00 82.84 190 GLU A N 1
ATOM 3685 C CA . GLU E 5 189 ? 46.965 41.091 -128.548 1.00 82.84 190 GLU A CA 1
ATOM 3686 C C . GLU E 5 189 ? 47.103 39.924 -127.579 1.00 82.84 190 GLU A C 1
ATOM 3687 O O . GLU E 5 189 ? 48.194 39.572 -127.141 1.00 82.84 190 GLU A O 1
ATOM 3693 N N . GLY E 5 190 ? 45.965 39.317 -127.260 1.00 101.15 191 GLY A N 1
ATOM 3694 C CA . GLY E 5 190 ? 45.936 38.203 -126.334 1.00 101.15 191 GLY A CA 1
ATOM 3695 C C . GLY E 5 190 ? 46.933 37.100 -126.598 1.00 101.15 191 GLY A C 1
ATOM 3696 O O . GLY E 5 190 ? 47.240 36.771 -127.742 1.00 101.15 191 GLY A O 1
ATOM 3697 N N . TYR E 5 191 ? 47.423 36.518 -125.510 1.00 67.47 192 TYR A N 1
ATOM 3698 C CA . TYR E 5 191 ? 48.394 35.438 -125.580 1.00 67.47 192 TYR A CA 1
ATOM 3699 C C . TYR E 5 191 ? 47.804 34.122 -126.038 1.00 67.47 192 TYR A C 1
ATOM 3700 O O . TYR E 5 191 ? 48.387 33.442 -126.872 1.00 67.47 192 TYR A O 1
ATOM 3709 N N . LEU E 5 192 ? 46.654 33.751 -125.499 1.00 58.64 193 LEU A N 1
ATOM 3710 C CA . LEU E 5 192 ? 46.088 32.467 -125.874 1.00 58.64 193 LEU A CA 1
ATOM 3711 C C . LEU E 5 192 ? 46.068 32.314 -127.372 1.00 58.64 193 LEU A C 1
ATOM 3712 O O . LEU E 5 192 ? 46.332 31.240 -127.908 1.00 58.64 193 LEU A O 1
ATOM 3717 N N . TRP E 5 193 ? 45.759 33.414 -128.044 1.00 80.32 194 TRP A N 1
ATOM 3718 C CA . TRP E 5 193 ? 45.691 33.462 -129.490 1.00 80.32 194 TRP A CA 1
ATOM 3719 C C . TRP E 5 193 ? 47.124 33.386 -130.071 1.00 80.32 194 TRP A C 1
ATOM 3720 O O . TRP E 5 193 ? 47.497 32.442 -130.809 1.00 80.32 194 TRP A O 1
ATOM 3731 N N . LYS E 5 194 ? 47.925 34.394 -129.732 1.00 57.25 195 LYS A N 1
ATOM 3732 C CA . LYS E 5 194 ? 49.292 34.436 -130.210 1.00 57.25 195 LYS A CA 1
ATOM 3733 C C . LYS E 5 194 ? 49.863 33.033 -130.171 1.00 57.25 195 LYS A C 1
ATOM 3734 O O . LYS E 5 194 ? 50.686 32.672 -131.014 1.00 57.25 195 LYS A O 1
ATOM 3740 N N . PHE E 5 195 ? 49.417 32.232 -129.206 1.00 68.12 196 PHE A N 1
ATOM 3741 C CA . PHE E 5 195 ? 49.888 30.859 -129.119 1.00 68.12 196 PHE A CA 1
ATOM 3742 C C . PHE E 5 195 ? 49.126 30.026 -130.111 1.00 68.12 196 PHE A C 1
ATOM 3743 O O . PHE E 5 195 ? 49.709 29.323 -130.921 1.00 68.12 196 PHE A O 1
ATOM 3751 N N . LEU E 5 196 ? 47.803 30.091 -130.006 1.00 87.56 197 LEU A N 1
ATOM 3752 C CA . LEU E 5 196 ? 46.908 29.349 -130.880 1.00 87.56 197 LEU A CA 1
ATOM 3753 C C . LEU E 5 196 ? 47.230 29.618 -132.330 1.00 87.56 197 LEU A C 1
ATOM 3754 O O . LEU E 5 196 ? 47.299 28.702 -133.146 1.00 87.56 197 LEU A O 1
ATOM 3759 N N . ASN E 5 197 ? 47.418 30.889 -132.651 1.00 71.31 198 ASN A N 1
ATOM 3760 C CA . ASN E 5 197 ? 47.761 31.268 -134.012 1.00 71.31 198 ASN A CA 1
ATOM 3761 C C . ASN E 5 197 ? 49.110 30.658 -134.353 1.00 71.31 198 ASN A C 1
ATOM 3762 O O . ASN E 5 197 ? 49.291 30.069 -135.421 1.00 71.31 198 ASN A O 1
ATOM 3767 N N . SER E 5 198 ? 50.060 30.792 -133.432 1.00 67.61 199 SER A N 1
ATOM 3768 C CA . SER E 5 198 ? 51.401 30.239 -133.680 1.00 67.61 199 SER A CA 1
ATOM 3769 C C . SER E 5 198 ? 51.353 28.736 -134.008 1.00 67.61 199 SER A C 1
ATOM 3770 O O . SER E 5 198 ? 52.234 28.196 -134.683 1.00 67.61 199 SER A O 1
ATOM 3773 N N . LEU E 5 199 ? 50.315 28.065 -133.530 1.00 93.12 200 LEU A N 1
ATOM 3774 C CA . LEU E 5 199 ? 50.137 26.648 -133.789 1.00 93.12 200 LEU A CA 1
ATOM 3775 C C . LEU E 5 199 ? 49.689 26.492 -135.220 1.00 93.12 200 LEU A C 1
ATOM 3776 O O . LEU E 5 199 ? 50.228 25.664 -135.955 1.00 93.12 200 LEU A O 1
ATOM 3781 N N . ILE E 5 200 ? 48.690 27.287 -135.603 1.00 100.26 201 ILE A N 1
ATOM 3782 C CA . ILE E 5 200 ? 48.170 27.263 -136.962 1.00 100.26 201 ILE A CA 1
ATOM 3783 C C . ILE E 5 200 ? 49.285 27.610 -137.954 1.00 100.26 201 ILE A C 1
ATOM 3784 O O . ILE E 5 200 ? 49.497 26.893 -138.938 1.00 100.26 201 ILE A O 1
ATOM 3789 N N . GLN E 5 201 ? 49.994 28.709 -137.687 1.00 96.42 202 GLN A N 1
ATOM 3790 C CA . GLN E 5 201 ? 51.096 29.165 -138.542 1.00 96.42 202 GLN A CA 1
ATOM 3791 C C . GLN E 5 201 ? 52.071 28.017 -138.774 1.00 96.42 202 GLN A C 1
ATOM 3792 O O . GLN E 5 201 ? 52.797 27.994 -139.765 1.00 96.42 202 GLN A O 1
ATOM 3798 N N . GLY E 5 202 ? 52.100 27.078 -137.834 1.00 92.38 203 GLY A N 1
ATOM 3799 C CA . GLY E 5 202 ? 52.965 25.922 -137.974 1.00 92.38 203 GLY A CA 1
ATOM 3800 C C . GLY E 5 202 ? 54.304 26.054 -137.286 1.00 92.38 203 GLY A C 1
ATOM 3801 O O . GLY E 5 202 ? 55.215 25.277 -137.540 1.00 92.38 203 GLY A O 1
ATOM 3802 N N . VAL E 5 203 ? 54.426 27.024 -136.396 1.00 91.67 204 VAL A N 1
ATOM 3803 C CA . VAL E 5 203 ? 55.684 27.223 -135.713 1.00 91.67 204 VAL A CA 1
ATOM 3804 C C . VAL E 5 203 ? 55.483 27.319 -134.196 1.00 91.67 204 VAL A C 1
ATOM 3805 O O . VAL E 5 203 ? 55.999 28.232 -133.546 1.00 91.67 204 VAL A O 1
ATOM 3809 N N . PRO E 5 204 ? 54.770 26.338 -133.610 1.00 84.71 205 PRO A N 1
ATOM 3810 C CA . PRO E 5 204 ? 54.442 26.226 -132.188 1.00 84.71 205 PRO A CA 1
ATOM 3811 C C . PRO E 5 204 ? 55.391 26.969 -131.282 1.00 84.71 205 PRO A C 1
ATOM 3812 O O . PRO E 5 204 ? 56.495 26.490 -131.029 1.00 84.71 205 PRO A O 1
ATOM 3816 N N . ASN E 5 205 ? 54.970 28.126 -130.779 1.00 80.15 206 ASN A N 1
ATOM 3817 C CA . ASN E 5 205 ? 55.825 28.911 -129.892 1.00 80.15 206 ASN A CA 1
ATOM 3818 C C . ASN E 5 205 ? 55.486 28.679 -128.425 1.00 80.15 206 ASN A C 1
ATOM 3819 O O . ASN E 5 205 ? 54.444 29.114 -127.940 1.00 80.15 206 ASN A O 1
ATOM 3824 N N . ILE E 5 206 ? 56.376 28.000 -127.714 1.00 69.23 207 ILE A N 1
ATOM 3825 C CA . ILE E 5 206 ? 56.157 27.693 -126.307 1.00 69.23 207 ILE A CA 1
ATOM 3826 C C . ILE E 5 206 ? 56.221 28.950 -125.437 1.00 69.23 207 ILE A C 1
ATOM 3827 O O . ILE E 5 206 ? 55.884 28.918 -124.260 1.00 69.23 207 ILE A O 1
ATOM 3832 N N . GLU E 5 207 ? 56.652 30.060 -126.019 1.00 66.03 208 GLU A N 1
ATOM 3833 C CA . GLU E 5 207 ? 56.774 31.301 -125.275 1.00 66.03 208 GLU A CA 1
ATOM 3834 C C . GLU E 5 207 ? 55.473 32.089 -125.249 1.00 66.03 208 GLU A C 1
ATOM 3835 O O . GLU E 5 207 ? 55.354 33.062 -124.522 1.00 66.03 208 GLU A O 1
ATOM 3841 N N . TYR E 5 208 ? 54.493 31.678 -126.043 1.00 72.16 209 TYR A N 1
ATOM 3842 C CA . TYR E 5 208 ? 53.236 32.409 -126.069 1.00 72.16 209 TYR A CA 1
ATOM 3843 C C . TYR E 5 208 ? 52.214 31.832 -125.098 1.00 72.16 209 TYR A C 1
ATOM 3844 O O . TYR E 5 208 ? 51.342 32.533 -124.586 1.00 72.16 209 TYR A O 1
ATOM 3853 N N . ILE E 5 209 ? 52.337 30.547 -124.834 1.00 78.42 210 ILE A N 1
ATOM 3854 C CA . ILE E 5 209 ? 51.437 29.865 -123.933 1.00 78.42 210 ILE A CA 1
ATOM 3855 C C . ILE E 5 209 ? 52.058 29.828 -122.556 1.00 78.42 210 ILE A C 1
ATOM 3856 O O . ILE E 5 209 ? 51.363 29.747 -121.547 1.00 78.42 210 ILE A O 1
ATOM 3861 N N . ALA E 5 210 ? 53.383 29.896 -122.527 1.00 68.88 211 ALA A N 1
ATOM 3862 C CA . ALA E 5 210 ? 54.123 29.837 -121.284 1.00 68.88 211 ALA A CA 1
ATOM 3863 C C . ALA E 5 210 ? 53.477 30.654 -120.181 1.00 68.88 211 ALA A C 1
ATOM 3864 O O . ALA E 5 210 ? 52.832 30.087 -119.308 1.00 68.88 211 ALA A O 1
ATOM 3866 N N . PRO E 5 211 ? 53.594 31.994 -120.230 1.00 71.95 212 PRO A N 1
ATOM 3867 C CA . PRO E 5 211 ? 53.022 32.893 -119.210 1.00 71.95 212 PRO A CA 1
ATOM 3868 C C . PRO E 5 211 ? 51.625 32.550 -118.722 1.00 71.95 212 PRO A C 1
ATOM 3869 O O . PRO E 5 211 ? 51.272 32.805 -117.566 1.00 71.95 212 PRO A O 1
ATOM 3873 N N . ILE E 5 212 ? 50.831 31.983 -119.613 1.00 64.35 213 ILE A N 1
ATOM 3874 C CA . ILE E 5 212 ? 49.485 31.588 -119.267 1.00 64.35 213 ILE A CA 1
ATOM 3875 C C . ILE E 5 212 ? 49.559 30.434 -118.272 1.00 64.35 213 ILE A C 1
ATOM 3876 O O . ILE E 5 212 ? 48.784 30.392 -117.311 1.00 64.35 213 ILE A O 1
ATOM 3881 N N . ILE E 5 213 ? 50.500 29.513 -118.496 1.00 52.21 214 ILE A N 1
ATOM 3882 C CA . ILE E 5 213 ? 50.695 28.376 -117.593 1.00 52.21 214 ILE A CA 1
ATOM 3883 C C . ILE E 5 213 ? 51.152 28.977 -116.284 1.00 52.21 214 ILE A C 1
ATOM 3884 O O . ILE E 5 213 ? 50.538 28.762 -115.252 1.00 52.21 214 ILE A O 1
ATOM 3889 N N . GLY E 5 214 ? 52.225 29.750 -116.339 1.00 70.60 215 GLY A N 1
ATOM 3890 C CA . GLY E 5 214 ? 52.736 30.380 -115.142 1.00 70.60 215 GLY A CA 1
ATOM 3891 C C . GLY E 5 214 ? 51.604 30.799 -114.226 1.00 70.60 215 GLY A C 1
ATOM 3892 O O . GLY E 5 214 ? 51.638 30.546 -113.007 1.00 70.60 215 GLY A O 1
ATOM 3893 N N . THR E 5 215 ? 50.578 31.414 -114.802 1.00 40.54 216 THR A N 1
ATOM 3894 C CA . THR E 5 215 ? 49.457 31.868 -113.990 1.00 40.54 216 THR A CA 1
ATOM 3895 C C . THR E 5 215 ? 48.633 30.721 -113.400 1.00 40.54 216 THR A C 1
ATOM 3896 O O . THR E 5 215 ? 48.222 30.785 -112.258 1.00 40.54 216 THR A O 1
ATOM 3900 N N . ILE E 5 216 ? 48.390 29.664 -114.153 1.00 52.74 217 ILE A N 1
ATOM 3901 C CA . ILE E 5 216 ? 47.613 28.585 -113.564 1.00 52.74 217 ILE A CA 1
ATOM 3902 C C . ILE E 5 216 ? 48.373 28.046 -112.371 1.00 52.74 217 ILE A C 1
ATOM 3903 O O . ILE E 5 216 ? 47.851 27.989 -111.260 1.00 52.74 217 ILE A O 1
ATOM 3908 N N . ILE E 5 217 ? 49.615 27.644 -112.612 1.00 66.44 218 ILE A N 1
ATOM 3909 C CA . ILE E 5 217 ? 50.462 27.111 -111.559 1.00 66.44 218 ILE A CA 1
ATOM 3910 C C . ILE E 5 217 ? 50.397 27.992 -110.320 1.00 66.44 218 ILE A C 1
ATOM 3911 O O . ILE E 5 217 ? 50.079 27.509 -109.235 1.00 66.44 218 ILE A O 1
ATOM 3916 N N . VAL E 5 218 ? 50.699 29.279 -110.470 1.00 45.79 219 VAL A N 1
ATOM 3917 C CA . VAL E 5 218 ? 50.622 30.165 -109.322 1.00 45.79 219 VAL A CA 1
ATOM 3918 C C . VAL E 5 218 ? 49.257 30.051 -108.655 1.00 45.79 219 VAL A C 1
ATOM 3919 O O . VAL E 5 218 ? 49.165 29.608 -107.518 1.00 45.79 219 VAL A O 1
ATOM 3923 N N . PHE E 5 219 ? 48.198 30.453 -109.352 1.00 46.51 220 PHE A N 1
ATOM 3924 C CA . PHE E 5 219 ? 46.853 30.359 -108.803 1.00 46.51 220 PHE A CA 1
ATOM 3925 C C . PHE E 5 219 ? 46.672 29.077 -107.977 1.00 46.51 220 PHE A C 1
ATOM 3926 O O . PHE E 5 219 ? 46.279 29.131 -106.813 1.00 46.51 220 PHE A O 1
ATOM 3934 N N . LEU E 5 220 ? 46.934 27.932 -108.595 1.00 52.26 221 LEU A N 1
ATOM 3935 C CA . LEU E 5 220 ? 46.796 26.656 -107.908 1.00 52.26 221 LEU A CA 1
ATOM 3936 C C . LEU E 5 220 ? 47.587 26.651 -106.599 1.00 52.26 221 LEU A C 1
ATOM 3937 O O . LEU E 5 220 ? 47.033 26.327 -105.550 1.00 52.26 221 LEU A O 1
ATOM 3942 N N . MET E 5 221 ? 48.873 27.006 -106.671 1.00 42.71 222 MET A N 1
ATOM 3943 C CA . MET E 5 221 ? 49.761 27.098 -105.505 1.00 42.71 222 MET A CA 1
ATOM 3944 C C . MET E 5 221 ? 49.185 28.103 -104.497 1.00 42.71 222 MET A C 1
ATOM 3945 O O . MET E 5 221 ? 48.738 27.732 -103.407 1.00 42.71 222 MET A O 1
ATOM 3950 N N . VAL E 5 222 ? 49.201 29.378 -104.873 1.00 52.48 223 VAL A N 1
ATOM 3951 C CA . VAL E 5 222 ? 48.687 30.437 -104.013 1.00 52.48 223 VAL A CA 1
ATOM 3952 C C . VAL E 5 222 ? 47.419 29.995 -103.290 1.00 52.48 223 VAL A C 1
ATOM 3953 O O . VAL E 5 222 ? 47.247 30.260 -102.100 1.00 52.48 223 VAL A O 1
ATOM 3957 N N . VAL E 5 223 ? 46.534 29.319 -104.016 1.00 92.20 224 VAL A N 1
ATOM 3958 C CA . VAL E 5 223 ? 45.281 28.841 -103.445 1.00 92.20 224 VAL A CA 1
ATOM 3959 C C . VAL E 5 223 ? 45.529 27.804 -102.355 1.00 92.20 224 VAL A C 1
ATOM 3960 O O . VAL E 5 223 ? 44.913 27.849 -101.290 1.00 92.20 224 VAL A O 1
ATOM 3964 N N . TYR E 5 224 ? 46.436 26.871 -102.628 1.00 76.21 225 TYR A N 1
ATOM 3965 C CA . TYR E 5 224 ? 46.767 25.821 -101.672 1.00 76.21 225 TYR A CA 1
ATOM 3966 C C . TYR E 5 224 ? 46.166 26.113 -100.301 1.00 76.21 225 TYR A C 1
ATOM 3967 O O . TYR E 5 224 ? 45.406 25.309 -99.762 1.00 76.21 225 TYR A O 1
ATOM 3976 N N . ALA E 5 225 ? 46.513 27.268 -99.743 1.00 63.54 226 ALA A N 1
ATOM 3977 C CA . ALA E 5 225 ? 46.009 27.668 -98.434 1.00 63.54 226 ALA A CA 1
ATOM 3978 C C . ALA E 5 225 ? 44.503 27.904 -98.471 1.00 63.54 226 ALA A C 1
ATOM 3979 O O . ALA E 5 225 ? 43.802 27.374 -99.333 1.00 63.54 226 ALA A O 1
ATOM 3981 N N . GLU E 5 226 ? 44.011 28.703 -97.529 1.00 46.46 227 GLU A N 1
ATOM 3982 C CA . GLU E 5 226 ? 42.588 29.011 -97.452 1.00 46.46 227 GLU A CA 1
ATOM 3983 C C . GLU E 5 226 ? 41.746 27.740 -97.479 1.00 46.46 227 GLU A C 1
ATOM 3984 O O . GLU E 5 226 ? 40.564 27.775 -97.822 1.00 46.46 227 GLU A O 1
ATOM 3990 N N . CYS E 5 227 ? 42.362 26.620 -97.115 1.00 96.05 228 CYS A N 1
ATOM 3991 C CA . CYS E 5 227 ? 41.671 25.337 -97.097 1.00 96.05 228 CYS A CA 1
ATOM 3992 C C . CYS E 5 227 ? 42.095 24.500 -95.894 1.00 96.05 228 CYS A C 1
ATOM 3993 O O . CYS E 5 227 ? 41.436 23.521 -95.544 1.00 96.05 228 CYS A O 1
ATOM 3996 N N . MET E 5 228 ? 43.198 24.893 -95.266 1.00 92.63 229 MET A N 1
ATOM 3997 C CA . MET E 5 228 ? 43.712 24.181 -94.102 1.00 92.63 229 MET A CA 1
ATOM 3998 C C . MET E 5 228 ? 42.943 24.560 -92.840 1.00 92.63 229 MET A C 1
ATOM 3999 O O . MET E 5 228 ? 43.536 24.788 -91.786 1.00 92.63 229 MET A O 1
ATOM 4004 N N . ARG E 5 229 ? 41.621 24.625 -92.955 1.00 131.26 230 ARG A N 1
ATOM 4005 C CA . ARG E 5 229 ? 40.770 24.974 -91.824 1.00 131.26 230 ARG A CA 1
ATOM 4006 C C . ARG E 5 229 ? 41.202 24.236 -90.562 1.00 131.26 230 ARG A C 1
ATOM 4007 O O . ARG E 5 229 ? 42.193 24.598 -89.928 1.00 131.26 230 ARG A O 1
ATOM 4015 N N . ARG E 5 230 ? 40.443 23.206 -90.202 1.00 95.60 231 ARG A N 1
ATOM 4016 C CA . ARG E 5 230 ? 40.703 22.435 -88.993 1.00 95.60 231 ARG A CA 1
ATOM 4017 C C . ARG E 5 230 ? 39.400 22.191 -88.239 1.00 95.60 231 ARG A C 1
ATOM 4018 O O . ARG E 5 230 ? 39.123 22.842 -87.231 1.00 95.60 231 ARG A O 1
ATOM 4026 N N . ARG E 5 231 ? 38.602 21.253 -88.737 1.00 130.69 232 ARG A N 1
ATOM 4027 C CA . ARG E 5 231 ? 37.314 20.934 -88.131 1.00 130.69 232 ARG A CA 1
ATOM 4028 C C . ARG E 5 231 ? 37.439 20.703 -86.629 1.00 130.69 232 ARG A C 1
ATOM 4029 O O . ARG E 5 231 ? 37.979 19.687 -86.190 1.00 130.69 232 ARG A O 1
ATOM 4037 N N . ILE E 5 232 ? 36.933 21.650 -85.845 1.00 99.06 233 ILE A N 1
ATOM 4038 C CA . ILE E 5 232 ? 36.982 21.546 -84.391 1.00 99.06 233 ILE A CA 1
ATOM 4039 C C . ILE E 5 232 ? 35.817 22.272 -83.725 1.00 99.06 233 ILE A C 1
ATOM 4040 O O . ILE E 5 232 ? 34.800 22.553 -84.359 1.00 99.06 233 ILE A O 1
ATOM 4045 N N . VAL E 5 233 ? 35.974 22.571 -82.440 1.00 20.00 234 VAL A N 1
ATOM 4046 C CA . VAL E 5 233 ? 34.931 23.244 -81.675 1.00 20.00 234 VAL A CA 1
ATOM 4047 C C . VAL E 5 233 ? 35.177 23.087 -80.175 1.00 20.00 234 VAL A C 1
ATOM 4048 O O . VAL E 5 233 ? 36.326 23.033 -79.735 1.00 89.85 234 VAL A O 1
ATOM 4052 N N . VAL E 5 234 ? 34.105 23.016 -79.390 1.00 81.02 235 VAL A N 1
ATOM 4053 C CA . VAL E 5 234 ? 32.745 23.075 -79.913 1.00 81.02 235 VAL A CA 1
ATOM 4054 C C . VAL E 5 234 ? 31.770 23.573 -78.852 1.00 81.02 235 VAL A C 1
ATOM 4055 O O . VAL E 5 234 ? 30.842 24.324 -79.150 1.00 81.02 235 VAL A O 1
ATOM 4059 N N . ASN E 5 235 ? 31.986 23.146 -77.611 1.00 164.90 236 ASN A N 1
ATOM 4060 C CA . ASN E 5 235 ? 31.108 23.519 -76.509 1.00 164.90 236 ASN A CA 1
ATOM 4061 C C . ASN E 5 235 ? 29.951 22.535 -76.367 1.00 164.90 236 ASN A C 1
ATOM 4062 O O . ASN E 5 235 ? 30.002 21.425 -76.897 1.00 164.90 236 ASN A O 1
ATOM 4067 N N . TYR E 5 236 ? 28.909 22.946 -75.652 1.00 179.47 237 TYR A N 1
ATOM 4068 C CA . TYR E 5 236 ? 27.740 22.097 -75.461 1.00 179.47 237 TYR A CA 1
ATOM 4069 C C . TYR E 5 236 ? 26.449 22.892 -75.624 1.00 179.47 237 TYR A C 1
ATOM 4070 O O . TYR E 5 236 ? 25.642 22.609 -76.510 1.00 179.47 237 TYR A O 1
ATOM 4079 N N . ALA E 5 237 ? 26.262 23.889 -74.766 1.00 191.47 238 ALA A N 1
ATOM 4080 C CA . ALA E 5 237 ? 25.082 24.743 -74.825 1.00 191.47 238 ALA A CA 1
ATOM 4081 C C . ALA E 5 237 ? 23.817 23.984 -74.438 1.00 191.47 238 ALA A C 1
ATOM 4082 O O . ALA E 5 237 ? 23.877 22.823 -74.032 1.00 191.47 238 ALA A O 1
ATOM 4084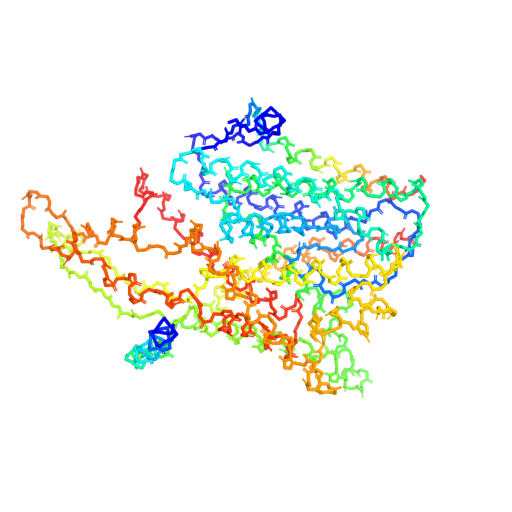 N N . LYS E 5 238 ? 22.674 24.650 -74.565 1.00 197.87 239 LYS A N 1
ATOM 4085 C CA . LYS E 5 238 ? 21.390 24.046 -74.231 1.00 197.87 239 LYS A CA 1
ATOM 4086 C C . LYS E 5 238 ? 20.238 24.982 -74.581 1.00 197.87 239 LYS A C 1
ATOM 4087 O O . LYS E 5 238 ? 20.430 25.993 -75.257 1.00 197.87 239 LYS A O 1
ATOM 4093 N N . ARG E 5 239 ? 19.041 24.640 -74.116 1.00 197.87 240 ARG A N 1
ATOM 4094 C CA . ARG E 5 239 ? 17.857 25.450 -74.378 1.00 197.87 240 ARG A CA 1
ATOM 4095 C C . ARG E 5 239 ? 16.847 24.694 -75.234 1.00 197.87 240 ARG A C 1
ATOM 4096 O O . ARG E 5 239 ? 17.199 23.748 -75.938 1.00 197.87 240 ARG A O 1
ATOM 4104 N N . GLN E 5 240 ? 15.589 25.117 -75.166 1.00 179.47 241 GLN A N 1
ATOM 4105 C CA . GLN E 5 240 ? 14.522 24.475 -75.924 1.00 179.47 241 GLN A CA 1
ATOM 4106 C C . GLN E 5 240 ? 14.862 24.398 -77.409 1.00 179.47 241 GLN A C 1
ATOM 4107 O O . GLN E 5 240 ? 15.712 25.140 -77.901 1.00 179.47 241 GLN A O 1
ATOM 4113 N N . GLN E 5 241 ? 14.192 23.494 -78.117 1.00 191.47 242 GLN A N 1
ATOM 4114 C CA . GLN E 5 241 ? 13.192 22.629 -77.504 1.00 191.47 242 GLN A CA 1
ATOM 4115 C C . GLN E 5 241 ? 13.468 21.160 -77.805 1.00 191.47 242 GLN A C 1
ATOM 4116 O O . GLN E 5 241 ? 14.257 20.514 -77.116 1.00 191.47 242 GLN A O 1
ATOM 4122 N N . GLY E 5 242 ? 12.814 20.637 -78.838 1.00 197.87 243 GLY A N 1
ATOM 4123 C CA . GLY E 5 242 ? 11.888 21.422 -79.634 1.00 197.87 243 GLY A CA 1
ATOM 4124 C C . GLY E 5 242 ? 11.621 20.803 -80.991 1.00 197.87 243 GLY A C 1
ATOM 4125 O O . GLY E 5 242 ? 12.469 20.101 -81.542 1.00 197.87 243 GLY A O 1
ATOM 4126 N N . ARG E 5 243 ? 10.435 21.064 -81.532 1.00 197.87 244 ARG A N 1
ATOM 4127 C CA . ARG E 5 243 ? 10.052 20.531 -82.834 1.00 197.87 244 ARG A CA 1
ATOM 4128 C C . ARG E 5 243 ? 10.964 21.059 -83.937 1.00 197.87 244 ARG A C 1
ATOM 4129 O O . ARG E 5 243 ? 10.812 22.193 -84.390 1.00 197.87 244 ARG A O 1
ATOM 4137 N N . ARG E 5 244 ? 11.910 20.229 -84.364 1.00 120.58 245 ARG A N 1
ATOM 4138 C CA . ARG E 5 244 ? 12.847 20.611 -85.413 1.00 120.58 245 ARG A CA 1
ATOM 4139 C C . ARG E 5 244 ? 14.002 21.431 -84.848 1.00 120.58 245 ARG A C 1
ATOM 4140 O O . ARG E 5 244 ? 14.877 20.900 -84.164 1.00 120.58 245 ARG A O 1
ATOM 4148 N N . VAL E 5 245 ? 13.999 22.728 -85.140 1.00 187.25 246 VAL A N 1
ATOM 4149 C CA . VAL E 5 245 ? 15.046 23.623 -84.663 1.00 187.25 246 VAL A CA 1
ATOM 4150 C C . VAL E 5 245 ? 14.811 24.019 -83.209 1.00 187.25 246 VAL A C 1
ATOM 4151 O O . VAL E 5 245 ? 14.126 25.002 -82.926 1.00 187.25 246 VAL A O 1
ATOM 4155 N N . TYR E 5 246 ? 15.384 23.248 -82.290 1.00 20.00 247 TYR A N 1
ATOM 4156 C CA . TYR E 5 246 ? 15.238 23.518 -80.865 1.00 20.00 247 TYR A CA 1
ATOM 4157 C C . TYR E 5 246 ? 16.512 23.169 -80.102 1.00 20.00 247 TYR A C 1
ATOM 4158 O O . TYR E 5 246 ? 17.282 24.052 -79.725 1.00 197.87 247 TYR A O 1
ATOM 4167 N N . ALA E 5 247 ? 16.728 21.876 -79.879 1.00 120.58 248 ALA A N 1
ATOM 4168 C CA . ALA E 5 247 ? 17.912 21.412 -79.166 1.00 120.58 248 ALA A CA 1
ATOM 4169 C C . ALA E 5 247 ? 19.012 22.468 -79.195 1.00 120.58 248 ALA A C 1
ATOM 4170 O O . ALA E 5 247 ? 19.291 23.057 -80.238 1.00 120.58 248 ALA A O 1
ATOM 4172 N N . ALA E 5 248 ? 19.632 22.703 -78.043 1.00 187.25 249 ALA A N 1
ATOM 4173 C CA . ALA E 5 248 ? 20.690 23.700 -77.937 1.00 187.25 249 ALA A CA 1
ATOM 4174 C C . ALA E 5 248 ? 21.833 23.398 -78.901 1.00 187.25 249 ALA A C 1
ATOM 4175 O O . ALA E 5 248 ? 21.971 22.273 -79.382 1.00 187.25 249 ALA A O 1
ATOM 4177 N N . GLN E 5 249 ? 22.649 24.409 -79.179 1.00 197.87 250 GLN A N 1
ATOM 4178 C CA . GLN E 5 249 ? 23.781 24.255 -80.085 1.00 197.87 250 GLN A CA 1
ATOM 4179 C C . GLN E 5 249 ? 24.909 25.216 -79.724 1.00 197.87 250 GLN A C 1
ATOM 4180 O O . GLN E 5 249 ? 25.233 25.395 -78.550 1.00 197.87 250 GLN A O 1
ATOM 4186 N N . SER E 5 250 ? 25.503 25.831 -80.741 1.00 128.45 251 SER A N 1
ATOM 4187 C CA . SER E 5 250 ? 26.595 26.775 -80.532 1.00 128.45 251 SER A CA 1
ATOM 4188 C C . SER E 5 250 ? 27.208 27.215 -81.857 1.00 128.45 251 SER A C 1
ATOM 4189 O O . SER E 5 250 ? 26.498 27.626 -82.775 1.00 128.45 251 SER A O 1
ATOM 4192 N N . THR E 5 251 ? 28.531 27.127 -81.948 1.00 20.00 252 THR A N 1
ATOM 4193 C CA . THR E 5 251 ? 29.244 27.520 -83.157 1.00 20.00 252 THR A CA 1
ATOM 4194 C C . THR E 5 251 ? 30.241 26.445 -83.579 1.00 20.00 252 THR A C 1
ATOM 4195 O O . THR E 5 251 ? 30.798 25.738 -82.739 1.00 197.05 252 THR A O 1
ATOM 4199 N N . HIS E 5 252 ? 30.462 26.327 -84.884 1.00 84.12 253 HIS A N 1
ATOM 4200 C CA . HIS E 5 252 ? 31.391 25.338 -85.416 1.00 84.12 253 HIS A CA 1
ATOM 4201 C C . HIS E 5 252 ? 32.599 26.007 -86.063 1.00 84.12 253 HIS A C 1
ATOM 4202 O O . HIS E 5 252 ? 33.041 27.069 -85.626 1.00 84.12 253 HIS A O 1
ATOM 4209 N N . LEU E 5 253 ? 33.127 25.378 -87.107 1.00 20.00 254 LEU A N 1
ATOM 4210 C CA . LEU E 5 253 ? 34.284 25.911 -87.817 1.00 20.00 254 LEU A CA 1
ATOM 4211 C C . LEU E 5 253 ? 34.758 24.950 -88.901 1.00 20.00 254 LEU A C 1
ATOM 4212 O O . LEU E 5 253 ? 33.973 24.173 -89.443 1.00 138.37 254 LEU A O 1
ATOM 4217 N N . PRO E 5 254 ? 36.050 25.009 -89.211 1.00 112.61 255 PRO A N 1
ATOM 4218 C CA . PRO E 5 254 ? 36.960 25.948 -88.547 1.00 112.61 255 PRO A CA 1
ATOM 4219 C C . PRO E 5 254 ? 36.714 27.386 -88.993 1.00 112.61 255 PRO A C 1
ATOM 4220 O O . PRO E 5 254 ? 36.096 28.161 -88.263 1.00 112.61 255 PRO A O 1
ATOM 4224 N N . LEU E 5 255 ? 37.195 27.732 -90.182 1.00 95.47 256 LEU A N 1
ATOM 4225 C CA . LEU E 5 255 ? 37.021 29.078 -90.716 1.00 95.47 256 LEU A CA 1
ATOM 4226 C C . LEU E 5 255 ? 37.868 29.293 -91.966 1.00 95.47 256 LEU A C 1
ATOM 4227 O O . LEU E 5 255 ? 37.406 29.872 -92.949 1.00 95.47 256 LEU A O 1
ATOM 4232 N N . LYS E 5 256 ? 39.111 28.823 -91.920 1.00 113.19 257 LYS A N 1
ATOM 4233 C CA . LYS E 5 256 ? 40.024 28.965 -93.048 1.00 113.19 257 LYS A CA 1
ATOM 4234 C C . LYS E 5 256 ? 41.476 28.987 -92.582 1.00 113.19 257 LYS A C 1
ATOM 4235 O O . LYS E 5 256 ? 41.809 28.439 -91.531 1.00 113.19 257 LYS A O 1
ATOM 4241 N N . VAL E 5 257 ? 42.336 29.622 -93.371 1.00 78.52 258 VAL A N 1
ATOM 4242 C CA . VAL E 5 257 ? 43.753 29.717 -93.042 1.00 78.52 258 VAL A CA 1
ATOM 4243 C C . VAL E 5 257 ? 44.472 30.684 -93.977 1.00 78.52 258 VAL A C 1
ATOM 4244 O O . VAL E 5 257 ? 44.478 30.495 -95.192 1.00 78.52 258 VAL A O 1
ATOM 4248 N N . VAL E 5 258 ? 45.076 31.717 -93.396 1.00 95.00 259 VAL A N 1
ATOM 4249 C CA . VAL E 5 258 ? 45.807 32.730 -94.153 1.00 95.00 259 VAL A CA 1
ATOM 4250 C C . VAL E 5 258 ? 45.024 34.036 -94.228 1.00 95.00 259 VAL A C 1
ATOM 4251 O O . VAL E 5 258 ? 43.921 34.142 -93.693 1.00 95.00 259 VAL A O 1
ATOM 4255 N N . TYR E 5 259 ? 45.603 35.029 -94.896 1.00 97.72 260 TYR A N 1
ATOM 4256 C CA . TYR E 5 259 ? 44.963 36.331 -95.042 1.00 97.72 260 TYR A CA 1
ATOM 4257 C C . TYR E 5 259 ? 45.604 37.366 -94.124 1.00 97.72 260 TYR A C 1
ATOM 4258 O O . TYR E 5 259 ? 46.556 38.045 -94.508 1.00 97.72 260 TYR A O 1
ATOM 4267 N N . VAL E 5 260 ? 45.077 37.480 -92.909 1.00 161.87 261 VAL A N 1
ATOM 4268 C CA . VAL E 5 260 ? 45.596 38.432 -91.935 1.00 161.87 261 VAL A CA 1
ATOM 4269 C C . VAL E 5 260 ? 46.721 39.272 -92.531 1.00 161.87 261 VAL A C 1
ATOM 4270 O O . VAL E 5 260 ? 46.525 40.441 -92.864 1.00 161.87 261 VAL A O 1
ATOM 4274 N N . SER E 5 261 ? 47.898 38.669 -92.662 1.00 88.36 262 SER A N 1
ATOM 4275 C CA . SER E 5 261 ? 49.055 39.360 -93.219 1.00 88.36 262 SER A CA 1
ATOM 4276 C C . SER E 5 261 ? 48.784 39.824 -94.646 1.00 88.36 262 SER A C 1
ATOM 4277 O O . SER E 5 261 ? 49.702 39.926 -95.460 1.00 88.36 262 SER A O 1
ATOM 4280 N N . ASN E 5 262 ? 47.520 40.104 -94.942 1.00 72.85 263 ASN A N 1
ATOM 4281 C CA . ASN E 5 262 ? 47.126 40.558 -96.271 1.00 72.85 263 ASN A CA 1
ATOM 4282 C C . ASN E 5 262 ? 47.599 41.978 -96.559 1.00 72.85 263 ASN A C 1
ATOM 4283 O O . ASN E 5 262 ? 48.078 42.273 -97.654 1.00 72.85 263 ASN A O 1
ATOM 4288 N N . ILE E 5 263 ? 47.462 42.855 -95.570 1.00 116.89 264 ILE A N 1
ATOM 4289 C CA . ILE E 5 263 ? 47.874 44.246 -95.715 1.00 116.89 264 ILE A CA 1
ATOM 4290 C C . ILE E 5 263 ? 49.384 44.393 -95.557 1.00 116.89 264 ILE A C 1
ATOM 4291 O O . ILE E 5 263 ? 50.003 45.248 -96.190 1.00 116.89 264 ILE A O 1
ATOM 4296 N N . PRO E 5 264 ? 49.970 43.555 -94.709 1.00 70.56 265 PRO A N 1
ATOM 4297 C CA . PRO E 5 264 ? 51.414 43.592 -94.465 1.00 70.56 265 PRO A CA 1
ATOM 4298 C C . PRO E 5 264 ? 52.256 43.445 -95.733 1.00 70.56 265 PRO A C 1
ATOM 4299 O O . PRO E 5 264 ? 53.031 44.342 -96.081 1.00 70.56 265 PRO A O 1
ATOM 4303 N N . VAL E 5 265 ? 52.107 42.308 -96.412 1.00 90.80 266 VAL A N 1
ATOM 4304 C CA . VAL E 5 265 ? 52.858 42.028 -97.641 1.00 90.80 266 VAL A CA 1
ATOM 4305 C C . VAL E 5 265 ? 52.542 43.057 -98.725 1.00 90.80 266 VAL A C 1
ATOM 4306 O O . VAL E 5 265 ? 53.370 43.346 -99.587 1.00 90.80 266 VAL A O 1
ATOM 4310 N N . ILE E 5 266 ? 51.326 43.585 -98.693 1.00 75.14 267 ILE A N 1
ATOM 4311 C CA . ILE E 5 266 ? 50.945 44.596 -99.656 1.00 75.14 267 ILE A CA 1
ATOM 4312 C C . ILE E 5 266 ? 51.878 45.778 -99.484 1.00 75.14 267 ILE A C 1
ATOM 4313 O O . ILE E 5 266 ? 52.196 46.478 -100.441 1.00 75.14 267 ILE A O 1
ATOM 4318 N N . LEU E 5 267 ? 52.337 45.973 -98.253 1.00 66.31 268 LEU A N 1
ATOM 4319 C CA . LEU E 5 267 ? 53.237 47.074 -97.923 1.00 66.31 268 LEU A CA 1
ATOM 4320 C C . LEU E 5 267 ? 54.682 46.730 -98.238 1.00 66.31 268 LEU A C 1
ATOM 4321 O O . LEU E 5 267 ? 55.432 47.578 -98.691 1.00 66.31 268 LEU A O 1
ATOM 4326 N N . ALA E 5 268 ? 55.078 45.488 -98.015 1.00 71.71 269 ALA A N 1
ATOM 4327 C CA . ALA E 5 268 ? 56.449 45.095 -98.330 1.00 71.71 269 ALA A CA 1
ATOM 4328 C C . ALA E 5 268 ? 56.703 45.306 -99.827 1.00 71.71 269 ALA A C 1
ATOM 4329 O O . ALA E 5 268 ? 57.613 46.033 -100.228 1.00 71.71 269 ALA A O 1
ATOM 4331 N N . ALA E 5 269 ? 55.873 44.664 -100.645 1.00 94.15 270 ALA A N 1
ATOM 4332 C CA . ALA E 5 269 ? 55.982 44.761 -102.095 1.00 94.15 270 ALA A CA 1
ATOM 4333 C C . ALA E 5 269 ? 55.907 46.215 -102.499 1.00 94.15 270 ALA A C 1
ATOM 4334 O O . ALA E 5 269 ? 56.628 46.650 -103.382 1.00 94.15 270 ALA A O 1
ATOM 4336 N N . ALA E 5 270 ? 55.029 46.967 -101.847 1.00 67.86 271 ALA A N 1
ATOM 4337 C CA . ALA E 5 270 ? 54.879 48.387 -102.147 1.00 67.86 271 ALA A CA 1
ATOM 4338 C C . ALA E 5 270 ? 56.136 49.178 -101.770 1.00 67.86 271 ALA A C 1
ATOM 4339 O O . ALA E 5 270 ? 56.449 50.202 -102.373 1.00 67.86 271 ALA A O 1
ATOM 4341 N N . LEU E 5 271 ? 56.857 48.721 -100.757 1.00 92.77 272 LEU A N 1
ATOM 4342 C CA . LEU E 5 271 ? 58.069 49.426 -100.373 1.00 92.77 272 LEU A CA 1
ATOM 4343 C C . LEU E 5 271 ? 58.978 49.340 -101.602 1.00 92.77 272 LEU A C 1
ATOM 4344 O O . LEU E 5 271 ? 59.366 50.364 -102.180 1.00 92.77 272 LEU A O 1
ATOM 4349 N N . PHE E 5 272 ? 59.291 48.113 -102.006 1.00 64.62 273 PHE A N 1
ATOM 4350 C CA . PHE E 5 272 ? 60.119 47.905 -103.180 1.00 64.62 273 PHE A CA 1
ATOM 4351 C C . PHE E 5 272 ? 59.599 48.752 -104.335 1.00 64.62 273 PHE A C 1
ATOM 4352 O O . PHE E 5 272 ? 60.365 49.218 -105.176 1.00 64.62 273 PHE A O 1
ATOM 4360 N N . ALA E 5 273 ? 58.287 48.933 -104.406 1.00 100.09 274 ALA A N 1
ATOM 4361 C CA . ALA E 5 273 ? 57.706 49.711 -105.491 1.00 100.09 274 ALA A CA 1
ATOM 4362 C C . ALA E 5 273 ? 58.234 51.133 -105.447 1.00 100.09 274 ALA A C 1
ATOM 4363 O O . ALA E 5 273 ? 58.586 51.703 -106.481 1.00 100.09 274 ALA A O 1
ATOM 4365 N N . ASN E 5 274 ? 58.310 51.702 -104.244 1.00 101.18 275 ASN A N 1
ATOM 4366 C CA . ASN E 5 274 ? 58.791 53.065 -104.095 1.00 101.18 275 ASN A CA 1
ATOM 4367 C C . ASN E 5 274 ? 60.314 53.194 -104.110 1.00 101.18 275 ASN A C 1
ATOM 4368 O O . ASN E 5 274 ? 60.860 54.292 -104.047 1.00 101.18 275 ASN A O 1
ATOM 4373 N N . ILE E 5 275 ? 61.001 52.067 -104.196 1.00 70.12 276 ILE A N 1
ATOM 4374 C CA . ILE E 5 275 ? 62.446 52.115 -104.277 1.00 70.12 276 ILE A CA 1
ATOM 4375 C C . ILE E 5 275 ? 62.811 52.159 -105.760 1.00 70.12 276 ILE A C 1
ATOM 4376 O O . ILE E 5 275 ? 63.481 53.080 -106.197 1.00 70.12 276 ILE A O 1
ATOM 4381 N N . GLN E 5 276 ? 62.365 51.181 -106.543 1.00 91.00 277 GLN A N 1
ATOM 4382 C CA . GLN E 5 276 ? 62.670 51.184 -107.969 1.00 91.00 277 GLN A CA 1
ATOM 4383 C C . GLN E 5 276 ? 62.191 52.491 -108.588 1.00 91.00 277 GLN A C 1
ATOM 4384 O O . GLN E 5 276 ? 62.778 52.986 -109.550 1.00 91.00 277 GLN A O 1
ATOM 4390 N N . LEU E 5 277 ? 61.125 53.056 -108.038 1.00 87.08 278 LEU A N 1
ATOM 4391 C CA . LEU E 5 277 ? 60.641 54.317 -108.566 1.00 87.08 278 LEU A CA 1
ATOM 4392 C C . LEU E 5 277 ? 61.560 55.429 -108.074 1.00 87.08 278 LEU A C 1
ATOM 4393 O O . LEU E 5 277 ? 62.095 56.202 -108.879 1.00 87.08 278 LEU A O 1
ATOM 4398 N N . TRP E 5 278 ? 61.764 55.495 -106.753 1.00 115.89 279 TRP A N 1
ATOM 4399 C CA . TRP E 5 278 ? 62.621 56.509 -106.124 1.00 115.89 279 TRP A CA 1
ATOM 4400 C C . TRP E 5 278 ? 64.083 56.484 -106.541 1.00 115.89 279 TRP A C 1
ATOM 4401 O O . TRP E 5 278 ? 64.778 57.491 -106.429 1.00 115.89 279 TRP A O 1
ATOM 4412 N N . GLY E 5 279 ? 64.558 55.337 -107.007 1.00 102.57 280 GLY A N 1
ATOM 4413 C CA . GLY E 5 279 ? 65.940 55.232 -107.436 1.00 102.57 280 GLY A CA 1
ATOM 4414 C C . GLY E 5 279 ? 66.108 55.769 -108.839 1.00 102.57 280 GLY A C 1
ATOM 4415 O O . GLY E 5 279 ? 67.008 56.571 -109.102 1.00 102.57 280 GLY A O 1
ATOM 4416 N N . LEU E 5 280 ? 65.247 55.318 -109.749 1.00 95.03 281 LEU A N 1
ATOM 4417 C CA . LEU E 5 280 ? 65.297 55.772 -111.131 1.00 95.03 281 LEU A CA 1
ATOM 4418 C C . LEU E 5 280 ? 65.020 57.261 -111.085 1.00 95.03 281 LEU A C 1
ATOM 4419 O O . LEU E 5 280 ? 65.717 58.052 -111.717 1.00 95.03 281 LEU A O 1
ATOM 4424 N N . ALA E 5 281 ? 63.996 57.634 -110.326 1.00 128.10 282 ALA A N 1
ATOM 4425 C CA . ALA E 5 281 ? 63.652 59.037 -110.174 1.00 128.10 282 ALA A CA 1
ATOM 4426 C C . ALA E 5 281 ? 64.932 59.765 -109.773 1.00 128.10 282 ALA A C 1
ATOM 4427 O O . ALA E 5 281 ? 65.424 60.617 -110.514 1.00 128.10 282 ALA A O 1
ATOM 4429 N N . LEU E 5 282 ? 65.472 59.424 -108.606 1.00 122.17 283 LEU A N 1
ATOM 4430 C CA . LEU E 5 282 ? 66.710 60.045 -108.150 1.00 125.44 283 LEU A CA 1
ATOM 4431 C C . LEU E 5 282 ? 67.895 59.398 -108.848 1.00 126.69 283 LEU A C 1
ATOM 4432 O O . LEU E 5 282 ? 68.838 58.925 -108.211 1.00 126.61 283 LEU A O 1
ATOM 4437 N N . TYR E 5 283 ? 67.812 59.364 -110.169 1.00 97.61 284 TYR A N 1
ATOM 4438 C CA . TYR E 5 283 ? 68.855 58.826 -111.026 1.00 99.25 284 TYR A CA 1
ATOM 4439 C C . TYR E 5 283 ? 68.939 59.813 -112.173 1.00 100.73 284 TYR A C 1
ATOM 4440 O O . TYR E 5 283 ? 69.907 60.560 -112.294 1.00 101.95 284 TYR A O 1
ATOM 4449 N N . ARG E 5 284 ? 67.905 59.828 -113.006 1.00 169.29 285 ARG A N 1
ATOM 4450 C CA . ARG E 5 284 ? 67.871 60.749 -114.135 1.00 170.51 285 ARG A CA 1
ATOM 4451 C C . ARG E 5 284 ? 67.442 62.131 -113.646 1.00 171.35 285 ARG A C 1
ATOM 4452 O O . ARG E 5 284 ? 66.824 62.896 -114.382 1.00 171.73 285 ARG A O 1
ATOM 4460 N N . MET E 5 285 ? 67.773 62.427 -112.390 1.00 159.01 286 MET A N 1
ATOM 4461 C CA . MET E 5 285 ? 67.458 63.711 -111.757 1.00 160.85 286 MET A CA 1
ATOM 4462 C C . MET E 5 285 ? 68.396 63.919 -110.573 1.00 161.14 286 MET A C 1
ATOM 4463 O O . MET E 5 285 ? 68.000 64.454 -109.536 1.00 162.52 286 MET A O 1
ATOM 4468 N N . GLY E 5 286 ? 69.643 63.483 -110.720 1.00 122.44 287 GLY A N 1
ATOM 4469 C CA . GLY E 5 286 ? 70.594 63.652 -109.637 1.00 122.50 287 GLY A CA 1
ATOM 4470 C C . GLY E 5 286 ? 71.763 62.687 -109.631 1.00 122.94 287 GLY A C 1
ATOM 4471 O O . GLY E 5 286 ? 72.341 62.366 -110.672 1.00 122.66 287 GLY A O 1
ATOM 4472 N N . ILE E 5 287 ? 72.105 62.220 -108.435 1.00 196.12 288 ILE A N 1
ATOM 4473 C CA . ILE E 5 287 ? 73.218 61.295 -108.241 1.00 196.43 288 ILE A CA 1
ATOM 4474 C C . ILE E 5 287 ? 72.706 59.861 -108.036 1.00 196.44 288 ILE A C 1
ATOM 4475 O O . ILE E 5 287 ? 71.624 59.655 -107.484 1.00 196.68 288 ILE A O 1
ATOM 4480 N N . PRO E 5 288 ? 73.475 58.857 -108.497 1.00 197.87 289 PRO A N 1
ATOM 4481 C CA . PRO E 5 288 ? 73.129 57.433 -108.376 1.00 197.87 289 PRO A CA 1
ATOM 4482 C C . PRO E 5 288 ? 73.165 56.904 -106.942 1.00 197.87 289 PRO A C 1
ATOM 4483 O O . PRO E 5 288 ? 73.893 55.953 -106.651 1.00 197.87 289 PRO A O 1
ATOM 4487 N N . ILE E 5 289 ? 72.380 57.509 -106.055 1.00 164.40 290 ILE A N 1
ATOM 4488 C CA . ILE E 5 289 ? 72.333 57.091 -104.656 1.00 163.34 290 ILE A CA 1
ATOM 4489 C C . ILE E 5 289 ? 71.971 55.617 -104.506 1.00 163.56 290 ILE A C 1
ATOM 4490 O O . ILE E 5 289 ? 72.691 54.857 -103.855 1.00 163.71 290 ILE A O 1
ATOM 4495 N N . LEU E 5 290 ? 70.846 55.234 -105.114 1.00 133.67 291 LEU A N 1
ATOM 4496 C CA . LEU E 5 290 ? 70.327 53.869 -105.037 1.00 133.08 291 LEU A CA 1
ATOM 4497 C C . LEU E 5 290 ? 70.897 52.900 -106.075 1.00 133.61 291 LEU A C 1
ATOM 4498 O O . LEU E 5 290 ? 71.320 51.795 -105.734 1.00 134.04 291 LEU A O 1
ATOM 4503 N N . GLY E 5 291 ? 70.912 53.308 -107.339 1.00 138.90 292 GLY A N 1
ATOM 4504 C CA . GLY E 5 291 ? 71.442 52.422 -108.359 1.00 139.07 292 GLY A CA 1
ATOM 4505 C C . GLY E 5 291 ? 71.497 52.974 -109.767 1.00 139.36 292 GLY A C 1
ATOM 4506 O O . GLY E 5 291 ? 70.848 53.972 -110.086 1.00 138.79 292 GLY A O 1
ATOM 4507 N N . HIS E 5 292 ? 72.277 52.312 -110.615 1.00 106.12 293 HIS A N 1
ATOM 4508 C CA . HIS E 5 292 ? 72.440 52.710 -112.009 1.00 108.19 293 HIS A CA 1
ATOM 4509 C C . HIS E 5 292 ? 71.412 51.952 -112.827 1.00 109.43 293 HIS A C 1
ATOM 4510 O O . HIS E 5 292 ? 71.571 50.759 -113.076 1.00 109.07 293 HIS A O 1
ATOM 4517 N N . TYR E 5 293 ? 70.359 52.641 -113.246 1.00 123.64 294 TYR A N 1
ATOM 4518 C CA . TYR E 5 293 ? 69.310 51.991 -114.020 1.00 125.51 294 TYR A CA 1
ATOM 4519 C C . TYR E 5 293 ? 69.699 51.716 -115.462 1.00 127.51 294 TYR A C 1
ATOM 4520 O O . TYR E 5 293 ? 70.235 50.649 -115.768 1.00 128.22 294 TYR A O 1
ATOM 4529 N N . GLU E 5 294 ? 69.424 52.662 -116.351 1.00 189.04 295 GLU A N 1
ATOM 4530 C CA . GLU E 5 294 ? 69.780 52.483 -117.752 1.00 189.04 295 GLU A CA 1
ATOM 4531 C C . GLU E 5 294 ? 68.959 51.355 -118.372 1.00 189.04 295 GLU A C 1
ATOM 4532 O O . GLU E 5 294 ? 68.941 50.234 -117.862 1.00 189.04 295 GLU A O 1
ATOM 4538 N N . GLY E 5 295 ? 68.285 51.653 -119.478 1.00 128.04 296 GLY A N 1
ATOM 4539 C CA . GLY E 5 295 ? 67.481 50.651 -120.149 1.00 128.04 296 GLY A CA 1
ATOM 4540 C C . GLY E 5 295 ? 66.075 50.678 -119.610 1.00 128.04 296 GLY A C 1
ATOM 4541 O O . GLY E 5 295 ? 65.249 49.836 -119.965 1.00 128.04 296 GLY A O 1
ATOM 4542 N N . GLY E 5 296 ? 65.812 51.668 -118.755 1.00 151.64 297 GLY A N 1
ATOM 4543 C CA . GLY E 5 296 ? 64.505 51.811 -118.137 1.00 151.64 297 GLY A CA 1
ATOM 4544 C C . GLY E 5 296 ? 64.611 51.500 -116.655 1.00 151.64 297 GLY A C 1
ATOM 4545 O O . GLY E 5 296 ? 64.639 52.405 -115.819 1.00 151.64 297 GLY A O 1
ATOM 4546 N N . ARG E 5 297 ? 64.675 50.209 -116.332 1.00 121.51 298 ARG A N 1
ATOM 4547 C CA . ARG E 5 297 ? 64.800 49.749 -114.954 1.00 121.28 298 ARG A CA 1
ATOM 4548 C C . ARG E 5 297 ? 66.257 49.833 -114.483 1.00 119.22 298 ARG A C 1
ATOM 4549 O O . ARG E 5 297 ? 67.084 50.469 -115.126 1.00 118.82 298 ARG A O 1
ATOM 4557 N N . ALA E 5 298 ? 66.565 49.188 -113.361 1.00 116.09 299 ALA A N 1
ATOM 4558 C CA . ALA E 5 298 ? 67.914 49.220 -112.798 1.00 113.85 299 ALA A CA 1
ATOM 4559 C C . ALA E 5 298 ? 68.756 47.981 -113.099 1.00 112.27 299 ALA A C 1
ATOM 4560 O O . ALA E 5 298 ? 68.267 46.849 -113.041 1.00 112.37 299 ALA A O 1
ATOM 4562 N N . VAL E 5 299 ? 70.035 48.213 -113.409 1.00 122.11 300 VAL A N 1
ATOM 4563 C CA . VAL E 5 299 ? 70.978 47.145 -113.730 1.00 119.79 300 VAL A CA 1
ATOM 4564 C C . VAL E 5 299 ? 72.173 47.160 -112.774 1.00 118.29 300 VAL A C 1
ATOM 4565 O O . VAL E 5 299 ? 73.250 46.670 -113.107 1.00 118.54 300 VAL A O 1
ATOM 4569 N N . ASP E 5 300 ? 71.971 47.721 -111.583 1.00 133.09 301 ASP A N 1
ATOM 4570 C CA . ASP E 5 300 ? 73.025 47.790 -110.574 1.00 130.37 301 ASP A CA 1
ATOM 4571 C C . ASP E 5 300 ? 72.573 48.618 -109.371 1.00 128.64 301 ASP A C 1
ATOM 4572 O O . ASP E 5 300 ? 71.724 49.495 -109.502 1.00 128.58 301 ASP A O 1
ATOM 4577 N N . GLY E 5 301 ? 73.142 48.325 -108.203 1.00 128.21 302 GLY A N 1
ATOM 4578 C CA . GLY E 5 301 ? 72.806 49.064 -106.994 1.00 124.76 302 GLY A CA 1
ATOM 4579 C C . GLY E 5 301 ? 71.727 48.428 -106.143 1.00 122.66 302 GLY A C 1
ATOM 4580 O O . GLY E 5 301 ? 71.229 47.346 -106.463 1.00 122.46 302 GLY A O 1
ATOM 4581 N N . ILE E 5 302 ? 71.380 49.096 -105.043 1.00 131.12 303 ILE A N 1
ATOM 4582 C CA . ILE E 5 302 ? 70.335 48.614 -104.141 1.00 127.87 303 ILE A CA 1
ATOM 4583 C C . ILE E 5 302 ? 69.145 48.275 -105.017 1.00 126.82 303 ILE A C 1
ATOM 4584 O O . ILE E 5 302 ? 68.497 47.241 -104.855 1.00 126.96 303 ILE A O 1
ATOM 4589 N N . ALA E 5 303 ? 68.868 49.175 -105.946 1.00 106.47 304 ALA A N 1
ATOM 4590 C CA . ALA E 5 303 ? 67.775 49.011 -106.875 1.00 106.57 304 ALA A CA 1
ATOM 4591 C C . ALA E 5 303 ? 67.857 47.636 -107.507 1.00 106.42 304 ALA A C 1
ATOM 4592 O O . ALA E 5 303 ? 66.927 46.838 -107.385 1.00 106.32 304 ALA A O 1
ATOM 4594 N N . TYR E 5 304 ? 68.974 47.357 -108.173 1.00 105.37 305 TYR A N 1
ATOM 4595 C CA . TYR E 5 304 ? 69.152 46.069 -108.835 1.00 105.33 305 TYR A CA 1
ATOM 4596 C C . TYR E 5 304 ? 68.864 44.867 -107.945 1.00 105.95 305 TYR A C 1
ATOM 4597 O O . TYR E 5 304 ? 68.040 44.012 -108.274 1.00 104.92 305 TYR A O 1
ATOM 4606 N N . TYR E 5 305 ? 69.565 44.795 -106.820 1.00 151.90 306 TYR A N 1
ATOM 4607 C CA . TYR E 5 305 ? 69.384 43.693 -105.894 1.00 153.88 306 TYR A CA 1
ATOM 4608 C C . TYR E 5 305 ? 67.976 43.609 -105.338 1.00 153.32 306 TYR A C 1
ATOM 4609 O O . TYR E 5 305 ? 67.588 42.591 -104.777 1.00 153.58 306 TYR A O 1
ATOM 4618 N N . LEU E 5 306 ? 67.203 44.673 -105.504 1.00 100.30 307 LEU A N 1
ATOM 4619 C CA . LEU E 5 306 ? 65.845 44.676 -104.999 1.00 98.98 307 LEU A CA 1
ATOM 4620 C C . LEU E 5 306 ? 64.803 44.883 -106.090 1.00 100.68 307 LEU A C 1
ATOM 4621 O O . LEU E 5 306 ? 63.904 45.722 -105.954 1.00 101.64 307 LEU A O 1
ATOM 4626 N N . SER E 5 307 ? 64.926 44.121 -107.171 1.00 103.35 308 SER A N 1
ATOM 4627 C CA . SER E 5 307 ? 63.982 44.194 -108.285 1.00 106.08 308 SER A CA 1
ATOM 4628 C C . SER E 5 307 ? 63.440 42.792 -108.550 1.00 108.82 308 SER A C 1
ATOM 4629 O O . SER E 5 307 ? 64.194 41.871 -108.863 1.00 109.61 308 SER A O 1
ATOM 4632 N N . THR E 5 308 ? 62.129 42.624 -108.421 1.00 111.25 309 THR A N 1
ATOM 4633 C CA . THR E 5 308 ? 61.526 41.313 -108.627 1.00 115.74 309 THR A CA 1
ATOM 4634 C C . THR E 5 308 ? 61.710 40.812 -110.071 1.00 120.64 309 THR A C 1
ATOM 4635 O O . THR E 5 308 ? 61.360 41.491 -111.038 1.00 120.85 309 THR A O 1
ATOM 4639 N N . PRO E 5 309 ? 62.277 39.608 -110.219 1.00 120.10 310 PRO A N 1
ATOM 4640 C CA . PRO E 5 309 ? 62.590 38.858 -111.441 1.00 124.41 310 PRO A CA 1
ATOM 4641 C C . PRO E 5 309 ? 61.464 38.415 -112.412 1.00 128.24 310 PRO A C 1
ATOM 4642 O O . PRO E 5 309 ? 61.728 38.148 -113.591 1.00 128.71 310 PRO A O 1
ATOM 4646 N N . TYR E 5 310 ? 60.223 38.334 -111.943 1.00 197.05 311 TYR A N 1
ATOM 4647 C CA . TYR E 5 310 ? 59.126 37.863 -112.799 1.00 197.87 311 TYR A CA 1
ATOM 4648 C C . TYR E 5 310 ? 58.864 38.610 -114.101 1.00 197.87 311 TYR A C 1
ATOM 4649 O O . TYR E 5 310 ? 59.635 39.480 -114.512 1.00 197.87 311 TYR A O 1
ATOM 4658 N N . GLY E 5 311 ? 57.752 38.230 -114.737 1.00 197.11 312 GLY A N 1
ATOM 4659 C CA . GLY E 5 311 ? 57.328 38.816 -115.998 1.00 197.11 312 GLY A CA 1
ATOM 4660 C C . GLY E 5 311 ? 56.796 37.758 -116.958 1.00 197.11 312 GLY A C 1
ATOM 4661 O O . GLY E 5 311 ? 55.599 37.717 -117.268 1.00 197.11 312 GLY A O 1
ATOM 4662 N N . LEU E 5 312 ? 57.706 36.897 -117.420 1.00 197.87 313 LEU A N 1
ATOM 4663 C CA . LEU E 5 312 ? 57.402 35.809 -118.349 1.00 197.87 313 LEU A CA 1
ATOM 4664 C C . LEU E 5 312 ? 57.995 34.480 -117.824 1.00 197.87 313 LEU A C 1
ATOM 4665 O O . LEU E 5 312 ? 57.253 33.558 -117.453 1.00 197.87 313 LEU A O 1
ATOM 4670 N N . SER E 5 313 ? 59.331 34.405 -117.803 1.00 197.87 314 SER A N 1
ATOM 4671 C CA . SER E 5 313 ? 60.076 33.221 -117.336 1.00 197.87 314 SER A CA 1
ATOM 4672 C C . SER E 5 313 ? 61.085 33.531 -116.202 1.00 197.87 314 SER A C 1
ATOM 4673 O O . SER E 5 313 ? 61.627 34.642 -116.113 1.00 197.87 314 SER A O 1
ATOM 4676 N N . SER E 5 314 ? 61.326 32.547 -115.332 1.00 136.36 315 SER A N 1
ATOM 4677 C CA . SER E 5 314 ? 62.258 32.699 -114.218 1.00 134.97 315 SER A CA 1
ATOM 4678 C C . SER E 5 314 ? 63.702 32.854 -114.689 1.00 134.77 315 SER A C 1
ATOM 4679 O O . SER E 5 314 ? 64.148 32.169 -115.616 1.00 134.59 315 SER A O 1
ATOM 4682 N N . VAL E 5 315 ? 64.437 33.757 -114.040 1.00 196.78 316 VAL A N 1
ATOM 4683 C CA . VAL E 5 315 ? 65.825 34.016 -114.398 1.00 196.18 316 VAL A CA 1
ATOM 4684 C C . VAL E 5 315 ? 66.814 33.295 -113.479 1.00 195.75 316 VAL A C 1
ATOM 4685 O O . VAL E 5 315 ? 66.946 33.621 -112.297 1.00 195.46 316 VAL A O 1
ATOM 4689 N N . ILE E 5 316 ? 67.509 32.308 -114.041 1.00 184.65 317 ILE A N 1
ATOM 4690 C CA . ILE E 5 316 ? 68.493 31.530 -113.300 1.00 183.76 317 ILE A CA 1
ATOM 4691 C C . ILE E 5 316 ? 69.841 32.221 -113.402 1.00 182.57 317 ILE A C 1
ATOM 4692 O O . ILE E 5 316 ? 70.636 32.193 -112.468 1.00 182.10 317 ILE A O 1
ATOM 4697 N N . SER E 5 317 ? 70.078 32.834 -114.558 1.00 132.37 318 SER A N 1
ATOM 4698 C CA . SER E 5 317 ? 71.322 33.525 -114.856 1.00 130.99 318 SER A CA 1
ATOM 4699 C C . SER E 5 317 ? 71.758 34.611 -113.871 1.00 129.88 318 SER A C 1
ATOM 4700 O O . SER E 5 317 ? 72.326 35.618 -114.289 1.00 130.21 318 SER A O 1
ATOM 4703 N N . ASP E 5 318 ? 71.501 34.406 -112.581 1.00 129.12 319 ASP A N 1
ATOM 4704 C CA . ASP E 5 318 ? 71.891 35.362 -111.532 1.00 127.99 319 ASP A CA 1
ATOM 4705 C C . ASP E 5 318 ? 71.549 34.883 -110.114 1.00 126.05 319 ASP A C 1
ATOM 4706 O O . ASP E 5 318 ? 71.105 35.671 -109.279 1.00 126.05 319 ASP A O 1
ATOM 4711 N N . PRO E 5 319 ? 71.788 33.590 -109.820 1.00 129.33 320 PRO A N 1
ATOM 4712 C CA . PRO E 5 319 ? 71.501 33.011 -108.508 1.00 126.87 320 PRO A CA 1
ATOM 4713 C C . PRO E 5 319 ? 71.526 34.019 -107.369 1.00 124.21 320 PRO A C 1
ATOM 4714 O O . PRO E 5 319 ? 70.493 34.317 -106.764 1.00 124.00 320 PRO A O 1
ATOM 4718 N N . ILE E 5 320 ? 72.712 34.550 -107.084 1.00 160.77 321 ILE A N 1
ATOM 4719 C CA . ILE E 5 320 ? 72.867 35.522 -106.010 1.00 157.58 321 ILE A CA 1
ATOM 4720 C C . ILE E 5 320 ? 71.731 36.547 -105.969 1.00 155.89 321 ILE A C 1
ATOM 4721 O O . ILE E 5 320 ? 71.172 36.812 -104.905 1.00 155.71 321 ILE A O 1
ATOM 4726 N N . HIS E 5 321 ? 71.385 37.096 -107.132 1.00 128.98 322 HIS A N 1
ATOM 4727 C CA . HIS E 5 321 ? 70.316 38.086 -107.244 1.00 128.98 322 HIS A CA 1
ATOM 4728 C C . HIS E 5 321 ? 69.057 37.543 -106.592 1.00 128.98 322 HIS A C 1
ATOM 4729 O O . HIS E 5 321 ? 68.396 38.224 -105.804 1.00 128.98 322 HIS A O 1
ATOM 4736 N N . ALA E 5 322 ? 68.742 36.298 -106.922 1.00 137.83 323 ALA A N 1
ATOM 4737 C CA . ALA E 5 322 ? 67.576 35.642 -106.362 1.00 137.83 323 ALA A CA 1
ATOM 4738 C C . ALA E 5 322 ? 67.695 35.641 -104.845 1.00 137.83 323 ALA A C 1
ATOM 4739 O O . ALA E 5 322 ? 66.907 36.288 -104.146 1.00 137.83 323 ALA A O 1
ATOM 4741 N N . ILE E 5 323 ? 68.693 34.921 -104.344 1.00 120.39 324 ILE A N 1
ATOM 4742 C CA . ILE E 5 323 ? 68.908 34.818 -102.910 1.00 120.39 324 ILE A CA 1
ATOM 4743 C C . ILE E 5 323 ? 68.638 36.117 -102.169 1.00 120.39 324 ILE A C 1
ATOM 4744 O O . ILE E 5 323 ? 67.747 36.182 -101.325 1.00 120.39 324 ILE A O 1
ATOM 4749 N N . VAL E 5 324 ? 69.398 37.155 -102.492 1.00 128.58 325 VAL A N 1
ATOM 4750 C CA . VAL E 5 324 ? 69.223 38.435 -101.818 1.00 128.58 325 VAL A CA 1
ATOM 4751 C C . VAL E 5 324 ? 67.766 38.861 -101.795 1.00 128.58 325 VAL A C 1
ATOM 4752 O O . VAL E 5 324 ? 67.174 38.998 -100.718 1.00 128.58 325 VAL A O 1
ATOM 4756 N N . TYR E 5 325 ? 67.191 39.068 -102.979 1.00 72.24 326 TYR A N 1
ATOM 4757 C CA . TYR E 5 325 ? 65.803 39.509 -103.072 1.00 72.24 326 TYR A CA 1
ATOM 4758 C C . TYR E 5 325 ? 64.951 38.783 -102.041 1.00 72.24 326 TYR A C 1
ATOM 4759 O O . TYR E 5 325 ? 64.391 39.403 -101.126 1.00 72.24 326 TYR A O 1
ATOM 4768 N N . MET E 5 326 ? 64.883 37.461 -102.201 1.00 72.87 327 MET A N 1
ATOM 4769 C CA . MET E 5 326 ? 64.110 36.593 -101.326 1.00 72.87 327 MET A CA 1
ATOM 4770 C C . MET E 5 326 ? 64.251 36.993 -99.863 1.00 72.87 327 MET A C 1
ATOM 4771 O O . MET E 5 326 ? 63.267 37.345 -99.189 1.00 72.87 327 MET A O 1
ATOM 4776 N N . ILE E 5 327 ? 65.496 36.950 -99.395 1.00 101.77 328 ILE A N 1
ATOM 4777 C CA . ILE E 5 327 ? 65.837 37.271 -98.019 1.00 101.77 328 ILE A CA 1
ATOM 4778 C C . ILE E 5 327 ? 65.461 38.699 -97.732 1.00 101.77 328 ILE A C 1
ATOM 4779 O O . ILE E 5 327 ? 64.924 39.015 -96.669 1.00 101.77 328 ILE A O 1
ATOM 4784 N N . ALA E 5 328 ? 65.741 39.564 -98.694 1.00 93.95 329 ALA A N 1
ATOM 4785 C CA . ALA E 5 328 ? 65.409 40.969 -98.562 1.00 93.95 329 ALA A CA 1
ATOM 4786 C C . ALA E 5 328 ? 63.896 41.110 -98.327 1.00 93.95 329 ALA A C 1
ATOM 4787 O O . ALA E 5 328 ? 63.462 41.780 -97.377 1.00 93.95 329 ALA A O 1
ATOM 4789 N N . MET E 5 329 ? 63.097 40.477 -99.185 1.00 114.03 330 MET A N 1
ATOM 4790 C CA . MET E 5 329 ? 61.646 40.554 -99.046 1.00 114.03 330 MET A CA 1
ATOM 4791 C C . MET E 5 329 ? 61.266 39.955 -97.702 1.00 114.03 330 MET A C 1
ATOM 4792 O O . MET E 5 329 ? 60.698 40.632 -96.837 1.00 114.03 330 MET A O 1
ATOM 4797 N N . ILE E 5 330 ? 61.595 38.685 -97.532 1.00 109.70 331 ILE A N 1
ATOM 4798 C CA . ILE E 5 330 ? 61.302 37.987 -96.302 1.00 109.70 331 ILE A CA 1
ATOM 4799 C C . ILE E 5 330 ? 61.344 38.916 -95.108 1.00 109.70 331 ILE A C 1
ATOM 4800 O O . ILE E 5 330 ? 60.318 39.169 -94.470 1.00 109.70 331 ILE A O 1
ATOM 4805 N N . ILE E 5 331 ? 62.532 39.438 -94.813 1.00 131.95 332 ILE A N 1
ATOM 4806 C CA . ILE E 5 331 ? 62.700 40.328 -93.672 1.00 131.95 332 ILE A CA 1
ATOM 4807 C C . ILE E 5 331 ? 61.776 41.543 -93.711 1.00 131.95 332 ILE A C 1
ATOM 4808 O O . ILE E 5 331 ? 61.199 41.924 -92.690 1.00 131.95 332 ILE A O 1
ATOM 4813 N N . THR E 5 332 ? 61.631 42.151 -94.884 1.00 116.65 333 THR A N 1
ATOM 4814 C CA . THR E 5 332 ? 60.784 43.330 -94.990 1.00 116.65 333 THR A CA 1
ATOM 4815 C C . THR E 5 332 ? 59.370 42.975 -94.563 1.00 116.65 333 THR A C 1
ATOM 4816 O O . THR E 5 332 ? 58.629 43.816 -94.030 1.00 116.65 333 THR A O 1
ATOM 4820 N N . CYS E 5 333 ? 59.005 41.719 -94.801 1.00 137.22 334 CYS A N 1
ATOM 4821 C CA . CYS E 5 333 ? 57.684 41.226 -94.450 1.00 137.22 334 CYS A CA 1
ATOM 4822 C C . CYS E 5 333 ? 57.567 41.114 -92.942 1.00 137.22 334 CYS A C 1
ATOM 48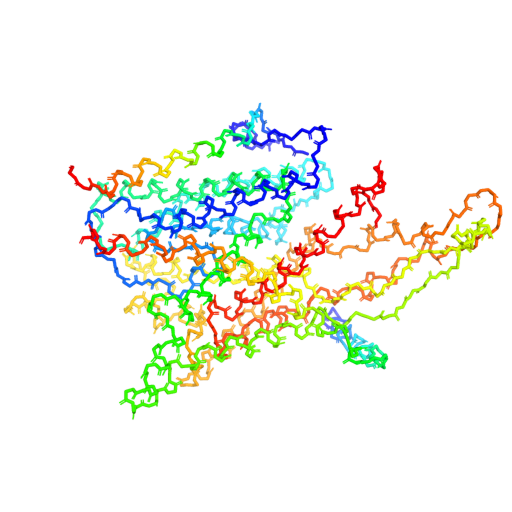23 O O . CYS E 5 333 ? 56.619 41.636 -92.345 1.00 137.22 334 CYS A O 1
ATOM 4826 N N . VAL E 5 334 ? 58.536 40.434 -92.335 1.00 95.40 335 VAL A N 1
ATOM 4827 C CA . VAL E 5 334 ? 58.568 40.296 -90.885 1.00 95.40 335 VAL A CA 1
ATOM 4828 C C . VAL E 5 334 ? 58.266 41.674 -90.314 1.00 95.40 335 VAL A C 1
ATOM 4829 O O . VAL E 5 334 ? 57.331 41.855 -89.525 1.00 95.40 335 VAL A O 1
ATOM 4833 N N . MET E 5 335 ? 59.072 42.641 -90.756 1.00 101.13 336 MET A N 1
ATOM 4834 C CA . MET E 5 335 ? 58.952 44.031 -90.334 1.00 101.13 336 MET A CA 1
ATOM 4835 C C . MET E 5 335 ? 57.503 44.496 -90.315 1.00 101.13 336 MET A C 1
ATOM 4836 O O . MET E 5 335 ? 56.855 44.425 -89.275 1.00 101.13 336 MET A O 1
ATOM 4841 N N . PHE E 5 336 ? 57.010 44.980 -91.450 1.00 126.45 337 PHE A N 1
ATOM 4842 C CA . PHE E 5 336 ? 55.645 45.488 -91.532 1.00 126.45 337 PHE A CA 1
ATOM 4843 C C . PHE E 5 336 ? 54.665 44.622 -90.751 1.00 126.45 337 PHE A C 1
ATOM 4844 O O . PHE E 5 336 ? 53.645 45.110 -90.262 1.00 126.45 337 PHE A O 1
ATOM 4852 N N . GLY E 5 337 ? 54.981 43.337 -90.629 1.00 162.56 338 GLY A N 1
ATOM 4853 C CA . GLY E 5 337 ? 54.160 42.426 -89.854 1.00 162.56 338 GLY A CA 1
ATOM 4854 C C . GLY E 5 337 ? 54.183 42.806 -88.387 1.00 162.56 338 GLY A C 1
ATOM 4855 O O . GLY E 5 337 ? 53.137 42.964 -87.756 1.00 162.56 338 GLY A O 1
ATOM 4856 N N . ILE E 5 338 ? 55.387 42.959 -87.845 1.00 92.23 339 ILE A N 1
ATOM 4857 C CA . ILE E 5 338 ? 55.562 43.375 -86.460 1.00 92.23 339 ILE A CA 1
ATOM 4858 C C . ILE E 5 338 ? 54.935 44.752 -86.270 1.00 92.23 339 ILE A C 1
ATOM 4859 O O . ILE E 5 338 ? 54.231 44.999 -85.290 1.00 92.23 339 ILE A O 1
ATOM 4864 N N . PHE E 5 339 ? 55.197 45.643 -87.220 1.00 117.05 340 PHE A N 1
ATOM 4865 C CA . PHE E 5 339 ? 54.648 46.992 -87.189 1.00 117.05 340 PHE A CA 1
ATOM 4866 C C . PHE E 5 339 ? 53.128 46.955 -87.276 1.00 117.05 340 PHE A C 1
ATOM 4867 O O . PHE E 5 339 ? 52.457 47.958 -87.035 1.00 117.05 340 PHE A O 1
ATOM 4875 N N . TRP E 5 340 ? 52.590 45.789 -87.621 1.00 120.81 341 TRP A N 1
ATOM 4876 C CA . TRP E 5 340 ? 51.146 45.605 -87.682 1.00 120.81 341 TRP A CA 1
ATOM 4877 C C . TRP E 5 340 ? 50.635 45.181 -86.311 1.00 120.81 341 TRP A C 1
ATOM 4878 O O . TRP E 5 340 ? 49.455 45.339 -85.999 1.00 120.81 341 TRP A O 1
ATOM 4889 N N . VAL E 5 341 ? 51.538 44.646 -85.495 1.00 197.87 342 VAL A N 1
ATOM 4890 C CA . VAL E 5 341 ? 51.208 44.267 -84.127 1.00 197.87 342 VAL A CA 1
ATOM 4891 C C . VAL E 5 341 ? 51.116 45.521 -83.267 1.00 197.87 342 VAL A C 1
ATOM 4892 O O . VAL E 5 341 ? 50.039 45.876 -82.787 1.00 197.87 342 VAL A O 1
ATOM 4896 N N . GLU E 5 342 ? 52.248 46.194 -83.082 1.00 156.13 343 GLU A N 1
ATOM 4897 C CA . GLU E 5 342 ? 52.264 47.456 -82.353 1.00 156.13 343 GLU A CA 1
ATOM 4898 C C . GLU E 5 342 ? 51.009 48.252 -82.687 1.00 156.13 343 GLU A C 1
ATOM 4899 O O . GLU E 5 342 ? 50.558 49.084 -81.898 1.00 156.13 343 GLU A O 1
ATOM 4905 N N . THR E 5 343 ? 50.450 47.992 -83.864 1.00 98.56 344 THR A N 1
ATOM 4906 C CA . THR E 5 343 ? 49.248 48.683 -84.314 1.00 98.56 344 THR A CA 1
ATOM 4907 C C . THR E 5 343 ? 47.998 47.859 -84.019 1.00 98.56 344 THR A C 1
ATOM 4908 O O . THR E 5 343 ? 47.284 48.121 -83.051 1.00 98.56 344 THR A O 1
ATOM 4912 N N . THR E 5 344 ? 47.735 46.864 -84.861 1.00 197.87 345 THR A 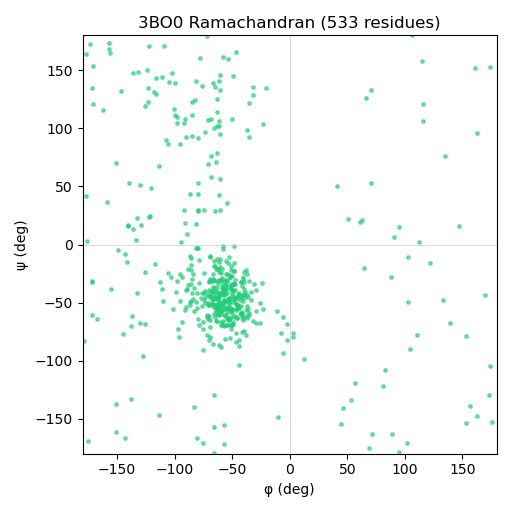N 1
ATOM 4913 C CA . THR E 5 344 ? 46.567 46.008 -84.690 1.00 197.87 345 THR A CA 1
ATOM 4914 C C . THR E 5 344 ? 46.614 44.814 -85.637 1.00 197.87 345 THR A C 1
ATOM 4915 O O . THR E 5 344 ? 47.221 44.880 -86.704 1.00 197.87 345 THR A O 1
ATOM 4919 N N . GLY E 5 345 ? 45.966 43.722 -85.242 1.00 197.87 346 GLY A N 1
ATOM 4920 C CA . GLY E 5 345 ? 45.934 42.523 -86.059 1.00 197.87 346 GLY A CA 1
ATOM 4921 C C . GLY E 5 345 ? 45.021 41.447 -85.504 1.00 197.87 346 GLY A C 1
ATOM 4922 O O . GLY E 5 345 ? 44.503 41.568 -84.393 1.00 197.87 346 GLY A O 1
ATOM 4923 N N . LEU E 5 346 ? 44.825 40.388 -86.282 1.00 197.87 347 LEU A N 1
ATOM 4924 C CA . LEU E 5 346 ? 43.988 39.271 -85.859 1.00 197.87 347 LEU A CA 1
ATOM 4925 C C . LEU E 5 346 ? 44.194 39.026 -84.367 1.00 197.87 347 LEU A C 1
ATOM 4926 O O . LEU E 5 346 ? 45.164 38.390 -83.956 1.00 197.87 347 LEU A O 1
ATOM 4931 N N . ASP E 5 347 ? 43.278 39.553 -83.562 1.00 151.10 348 ASP A N 1
ATOM 4932 C CA . ASP E 5 347 ? 43.431 39.554 -82.112 1.00 151.10 348 ASP A CA 1
ATOM 4933 C C . ASP E 5 347 ? 42.552 38.535 -81.389 1.00 151.10 348 ASP A C 1
ATOM 4934 O O . ASP E 5 347 ? 41.382 38.344 -81.728 1.00 151.10 348 ASP A O 1
ATOM 4939 N N . PRO E 5 348 ? 43.126 37.898 -80.373 1.00 115.97 349 PRO A N 1
ATOM 4940 C CA . PRO E 5 348 ? 42.365 37.028 -79.475 1.00 115.97 349 PRO A CA 1
ATOM 4941 C C . PRO E 5 348 ? 41.436 37.897 -78.637 1.00 115.97 349 PRO A C 1
ATOM 4942 O O . PRO E 5 348 ? 40.260 37.574 -78.466 1.00 115.97 349 PRO A O 1
ATOM 4946 N N . LYS E 5 349 ? 41.973 39.003 -78.131 1.00 122.81 350 LYS A N 1
ATOM 4947 C CA . LYS E 5 349 ? 41.161 40.019 -77.478 1.00 122.81 350 LYS A CA 1
ATOM 4948 C C . LYS E 5 349 ? 40.191 40.545 -78.524 1.00 122.81 350 LYS A C 1
ATOM 4949 O O . LYS E 5 349 ? 40.564 41.329 -79.390 1.00 122.81 350 LYS A O 1
ATOM 4955 N N . SER E 5 350 ? 38.953 40.077 -78.447 1.00 197.42 351 SER A N 1
ATOM 4956 C CA . SER E 5 350 ? 37.950 40.327 -79.469 1.00 197.42 351 SER A CA 1
ATOM 4957 C C . SER E 5 350 ? 37.288 38.989 -79.754 1.00 197.42 351 SER A C 1
ATOM 4958 O O . SER E 5 350 ? 36.062 38.882 -79.801 1.00 197.42 351 SER A O 1
ATOM 4961 N N . MET E 5 351 ? 38.116 37.966 -79.938 1.00 104.47 352 MET A N 1
ATOM 4962 C CA . MET E 5 351 ? 37.631 36.605 -80.111 1.00 104.47 352 MET A CA 1
ATOM 4963 C C . MET E 5 351 ? 37.164 36.074 -78.760 1.00 104.47 352 MET A C 1
ATOM 4964 O O . MET E 5 351 ? 36.324 35.181 -78.689 1.00 104.47 352 MET A O 1
ATOM 4969 N N . ALA E 5 352 ? 37.713 36.636 -77.687 1.00 125.66 353 ALA A N 1
ATOM 4970 C CA . ALA E 5 352 ? 37.284 36.281 -76.340 1.00 125.66 353 ALA A CA 1
ATOM 4971 C C . ALA E 5 352 ? 35.769 36.407 -76.298 1.00 125.66 353 ALA A C 1
ATOM 4972 O O . ALA E 5 352 ? 35.052 35.405 -76.268 1.00 125.66 353 ALA A O 1
ATOM 4974 N N . LYS E 5 353 ? 35.290 37.647 -76.304 1.00 162.30 354 LYS A N 1
ATOM 4975 C CA . LYS E 5 353 ? 33.864 37.916 -76.422 1.00 162.30 354 LYS A CA 1
ATOM 4976 C C . LYS E 5 353 ? 33.364 37.409 -77.773 1.00 162.30 354 LYS A C 1
ATOM 4977 O O . LYS E 5 353 ? 33.758 37.916 -78.823 1.00 162.30 354 LYS A O 1
ATOM 4983 N N . ARG E 5 354 ? 32.502 36.396 -77.738 1.00 155.80 355 ARG A N 1
ATOM 4984 C CA . ARG E 5 354 ? 31.959 35.797 -78.955 1.00 155.80 355 ARG A CA 1
ATOM 4985 C C . ARG E 5 354 ? 32.271 34.302 -79.020 1.00 155.80 355 ARG A C 1
ATOM 4986 O O . ARG E 5 354 ? 31.671 33.562 -79.800 1.00 155.80 355 ARG A O 1
ATOM 4994 N N . ILE E 5 355 ? 33.217 33.873 -78.192 1.00 108.23 356 ILE A N 1
ATOM 4995 C CA . ILE E 5 355 ? 33.638 32.480 -78.120 1.00 108.23 356 ILE A CA 1
ATOM 4996 C C . ILE E 5 355 ? 33.377 32.173 -76.656 1.00 108.23 356 ILE A C 1
ATOM 4997 O O . ILE E 5 355 ? 33.970 31.273 -76.063 1.00 108.23 356 ILE A O 1
ATOM 5002 N N . LYS E 5 356 ? 32.467 32.941 -76.065 1.00 116.79 357 LYS A N 1
ATOM 5003 C CA . LYS E 5 356 ? 32.108 32.762 -74.663 1.00 116.79 357 LYS A CA 1
ATOM 5004 C C . LYS E 5 356 ? 30.608 32.943 -74.454 1.00 116.79 357 LYS A C 1
ATOM 5005 O O . LYS E 5 356 ? 30.147 33.138 -73.329 1.00 116.79 357 LYS A O 1
ATOM 5011 N N . LYS E 5 357 ? 29.852 32.878 -75.545 1.00 190.29 358 LYS A N 1
ATOM 5012 C CA . LYS E 5 357 ? 28.403 33.035 -75.484 1.00 190.29 358 LYS A CA 1
ATOM 5013 C C . LYS E 5 357 ? 27.697 31.940 -76.277 1.00 190.29 358 LYS A C 1
ATOM 5014 O O . LYS E 5 357 ? 26.684 31.397 -75.837 1.00 190.29 358 LYS A O 1
ATOM 5020 N N . SER E 5 358 ? 28.239 31.622 -77.449 1.00 159.65 359 SER A N 1
ATOM 5021 C CA . SER E 5 358 ? 27.662 30.593 -78.305 1.00 159.65 359 SER A CA 1
ATOM 5022 C C . SER E 5 358 ? 27.066 29.458 -77.479 1.00 159.65 359 SER A C 1
ATOM 5023 O O . SER E 5 358 ? 27.761 28.508 -77.119 1.00 159.65 359 SER A O 1
ATOM 5026 N N . GLY E 5 359 ? 25.774 29.563 -77.183 1.00 197.87 360 GLY A N 1
ATOM 5027 C CA . GLY E 5 359 ? 25.086 28.552 -76.404 1.00 197.87 360 GLY A CA 1
ATOM 5028 C C . GLY E 5 359 ? 23.901 29.113 -75.642 1.00 197.87 360 GLY A C 1
ATOM 5029 O O . GLY E 5 359 ? 22.753 28.956 -76.057 1.00 197.87 360 GLY A O 1
ATOM 5030 N N . ALA E 5 360 ? 24.182 29.771 -74.522 1.00 197.87 361 ALA A N 1
ATOM 5031 C CA . ALA E 5 360 ? 23.136 30.359 -73.697 1.00 197.87 361 ALA A CA 1
ATOM 5032 C C . ALA E 5 360 ? 23.619 31.106 -72.459 1.00 197.87 361 ALA A C 1
ATOM 5033 O O . ALA E 5 360 ? 23.734 32.331 -72.464 1.00 197.87 361 ALA A O 1
ATOM 5035 N N . PHE E 5 361 ? 23.877 30.357 -71.392 1.00 111.18 362 PHE A N 1
ATOM 5036 C CA . PHE E 5 361 ? 24.065 30.939 -70.071 1.00 111.18 362 PHE A CA 1
ATOM 5037 C C . PHE E 5 361 ? 22.633 31.161 -69.589 1.00 111.18 362 PHE A C 1
ATOM 5038 O O . PHE E 5 361 ? 21.845 30.215 -69.529 1.00 111.18 362 PHE A O 1
ATOM 5046 N N . VAL E 5 362 ? 22.283 32.404 -69.277 1.00 62.90 363 VAL A N 1
ATOM 5047 C CA . VAL E 5 362 ? 20.888 32.744 -69.020 1.00 62.90 363 VAL A CA 1
ATOM 5048 C C . VAL E 5 362 ? 20.361 32.191 -67.701 1.00 62.90 363 VAL A C 1
ATOM 5049 O O . VAL E 5 362 ? 21.127 31.798 -66.820 1.00 62.90 363 VAL A O 1
ATOM 5053 N N . PRO E 5 363 ? 19.034 32.171 -67.582 1.00 87.50 364 PRO A N 1
ATOM 5054 C CA . PRO E 5 363 ? 18.369 31.612 -66.403 1.00 87.50 364 PRO A CA 1
ATOM 5055 C C . PRO E 5 363 ? 17.664 30.307 -66.761 1.00 87.50 364 PRO A C 1
ATOM 5056 O O . PRO E 5 363 ? 17.813 29.305 -66.061 1.00 87.50 364 PRO A O 1
ATOM 5060 N N . GLY E 5 364 ? 16.900 30.335 -67.848 1.00 167.15 365 GLY A N 1
ATOM 5061 C CA . GLY E 5 364 ? 16.099 29.197 -68.262 1.00 167.15 365 GLY A CA 1
ATOM 5062 C C . GLY E 5 364 ? 16.876 27.968 -68.695 1.00 167.15 365 GLY A C 1
ATOM 5063 O O . GLY E 5 364 ? 17.368 27.892 -69.821 1.00 167.15 365 GLY A O 1
ATOM 5064 N N . ILE E 5 365 ? 16.985 26.998 -67.793 1.00 20.00 366 ILE A N 1
ATOM 5065 C CA . ILE E 5 365 ? 17.702 25.762 -68.080 1.00 20.00 366 ILE A CA 1
ATOM 5066 C C . ILE E 5 365 ? 19.092 25.770 -67.453 1.00 20.00 366 ILE A C 1
ATOM 5067 O O . ILE E 5 365 ? 19.422 26.653 -66.661 1.00 85.59 366 ILE A O 1
ATOM 5072 N N . ARG E 5 366 ? 19.904 24.781 -67.814 1.00 108.16 367 ARG A N 1
ATOM 5073 C CA . ARG E 5 366 ? 21.259 24.672 -67.289 1.00 108.16 367 ARG A CA 1
ATOM 5074 C C . ARG E 5 366 ? 22.275 24.505 -68.414 1.00 108.16 367 ARG A C 1
ATOM 5075 O O . ARG E 5 366 ? 23.411 24.091 -68.182 1.00 108.16 367 ARG A O 1
ATOM 5083 N N . PRO E 5 367 ? 21.858 24.830 -69.634 1.00 113.84 368 PRO A N 1
ATOM 5084 C CA . PRO E 5 367 ? 22.737 24.718 -70.802 1.00 113.84 368 PRO A CA 1
ATOM 5085 C C . PRO E 5 367 ? 24.183 25.062 -70.457 1.00 113.84 368 PRO A C 1
ATOM 5086 O O . PRO E 5 367 ? 24.459 26.168 -69.992 1.00 113.84 368 PRO A O 1
ATOM 5090 N N . GLY E 5 368 ? 25.091 24.119 -70.685 1.00 65.22 369 GLY A N 1
ATOM 5091 C CA . GLY E 5 368 ? 26.497 24.328 -70.394 1.00 65.22 369 GLY A CA 1
ATOM 5092 C C . GLY E 5 368 ? 27.154 25.293 -71.361 1.00 65.22 369 GLY A C 1
ATOM 5093 O O . GLY E 5 368 ? 26.511 25.798 -72.282 1.00 65.22 369 GLY A O 1
ATOM 5094 N N . GLU E 5 369 ? 28.440 25.551 -71.149 1.00 20.00 370 GLU A N 1
ATOM 5095 C CA . GLU E 5 369 ? 29.190 26.462 -72.006 1.00 20.00 370 GLU A CA 1
ATOM 5096 C C . GLU E 5 369 ? 30.262 27.205 -71.216 1.00 20.00 370 GLU A C 1
ATOM 5097 O O . GLU E 5 369 ? 30.801 28.211 -71.677 1.00 109.60 370 GLU A O 1
ATOM 5103 N N . GLN E 5 370 ? 30.566 26.703 -70.023 1.00 113.84 371 GLN A N 1
ATOM 5104 C CA . GLN E 5 370 ? 31.573 27.319 -69.167 1.00 113.84 371 GLN A CA 1
ATOM 5105 C C . GLN E 5 370 ? 32.717 27.902 -69.990 1.00 113.84 371 GLN A C 1
ATOM 5106 O O . GLN E 5 370 ? 33.329 28.897 -69.602 1.00 113.84 371 GLN A O 1
ATOM 5112 N N . THR E 5 371 ? 33.001 27.275 -71.127 1.00 65.22 372 THR A N 1
ATOM 5113 C CA . THR E 5 371 ? 34.071 27.730 -72.006 1.00 65.22 372 THR A CA 1
ATOM 5114 C C . THR E 5 371 ? 35.405 27.782 -71.269 1.00 65.22 372 THR A C 1
ATOM 5115 O O . THR E 5 371 ? 35.896 26.765 -70.780 1.00 65.22 372 THR A O 1
ATOM 5119 N N . ALA E 5 372 ? 35.987 28.975 -71.192 1.00 109.60 373 ALA A N 1
ATOM 5120 C CA . ALA E 5 372 ? 35.380 30.163 -71.782 1.00 109.60 373 ALA A CA 1
ATOM 5121 C C . ALA E 5 372 ? 35.006 31.180 -70.709 1.00 109.60 373 ALA A C 1
ATOM 5122 O O . ALA E 5 372 ? 34.217 30.886 -69.810 1.00 109.60 373 ALA A O 1
ATOM 5124 N N . LYS E 5 373 ? 35.576 32.376 -70.809 1.00 109.60 374 LYS A N 1
ATOM 5125 C CA . LYS E 5 373 ? 35.304 33.436 -69.847 1.00 109.60 374 LYS A CA 1
ATOM 5126 C C . LYS E 5 373 ? 36.566 33.718 -69.038 1.00 109.60 374 LYS A C 1
ATOM 5127 O O . LYS E 5 373 ? 36.569 34.557 -68.138 1.00 109.60 374 LYS A O 1
ATOM 5133 N N . TYR E 5 374 ? 37.637 33.004 -69.373 1.00 181.99 375 TYR A N 1
ATOM 5134 C CA . TYR E 5 374 ? 38.917 33.158 -68.692 1.00 181.99 375 TYR A CA 1
ATOM 5135 C C . TYR E 5 374 ? 39.979 32.282 -69.347 1.00 181.99 375 TYR A C 1
ATOM 5136 O O . TYR E 5 374 ? 41.120 32.224 -68.889 1.00 181.99 375 TYR A O 1
ATOM 5145 N N . ILE E 5 375 ? 39.596 31.602 -70.422 1.00 100.42 376 ILE A N 1
ATOM 5146 C CA . ILE E 5 375 ? 40.514 30.729 -71.145 1.00 100.42 376 ILE A CA 1
ATOM 5147 C C . ILE E 5 375 ? 40.795 31.265 -72.544 1.00 100.42 376 ILE A C 1
ATOM 5148 O O . ILE E 5 375 ? 40.399 30.661 -73.542 1.00 100.42 376 ILE A O 1
ATOM 5153 N N . GLU E 5 376 ? 41.481 32.401 -72.611 1.00 89.01 377 GLU A N 1
ATOM 5154 C CA . GLU E 5 376 ? 41.815 33.021 -73.888 1.00 89.01 377 GLU A CA 1
ATOM 5155 C C . GLU E 5 376 ? 43.247 32.698 -74.301 1.00 89.01 377 GLU A C 1
ATOM 5156 O O . GLU E 5 376 ? 43.520 32.428 -75.471 1.00 89.01 377 GLU A O 1
ATOM 5162 N N . HIS E 5 377 ? 44.158 32.728 -73.334 1.00 122.38 378 HIS A N 1
ATOM 5163 C CA . HIS E 5 377 ? 45.563 32.440 -73.596 1.00 122.38 378 HIS A CA 1
ATOM 5164 C C . HIS E 5 377 ? 45.716 31.292 -74.588 1.00 122.38 378 HIS A C 1
ATOM 5165 O O . HIS E 5 377 ? 46.738 31.173 -75.263 1.00 122.38 378 HIS A O 1
ATOM 5172 N N . ARG E 5 378 ? 44.692 30.448 -74.670 1.00 60.90 379 ARG A N 1
ATOM 5173 C CA . ARG E 5 378 ? 44.709 29.308 -75.579 1.00 60.90 379 ARG A CA 1
ATOM 5174 C C . ARG E 5 378 ? 44.728 29.764 -77.034 1.00 60.90 379 ARG A C 1
ATOM 5175 O O . ARG E 5 378 ? 45.081 28.998 -77.931 1.00 60.90 379 ARG A O 1
ATOM 5183 N N . LEU E 5 379 ? 44.347 31.017 -77.261 1.00 82.77 380 LEU A N 1
ATOM 5184 C CA . LEU E 5 379 ? 44.318 31.578 -78.607 1.00 82.77 380 LEU A CA 1
ATOM 5185 C C . LEU E 5 379 ? 45.617 32.309 -78.935 1.00 82.77 380 LEU A C 1
ATOM 5186 O O . LEU E 5 379 ? 46.379 31.877 -79.799 1.00 82.77 380 LEU A O 1
ATOM 5191 N N . LYS E 5 380 ? 45.863 33.417 -78.243 1.00 95.73 381 LYS A N 1
ATOM 5192 C CA . LYS E 5 380 ? 47.069 34.203 -78.479 1.00 95.73 381 LYS A CA 1
ATOM 5193 C C . LYS E 5 380 ? 48.260 33.275 -78.686 1.00 95.73 381 LYS A C 1
ATOM 5194 O O . LYS E 5 380 ? 49.206 33.611 -79.397 1.00 95.73 381 LYS A O 1
ATOM 5200 N N . ARG E 5 381 ? 48.204 32.107 -78.055 1.00 107.30 382 ARG A N 1
ATOM 5201 C CA . ARG E 5 381 ? 49.249 31.103 -78.200 1.00 107.30 382 ARG A CA 1
ATOM 5202 C C . ARG E 5 381 ? 49.116 30.409 -79.552 1.00 107.30 382 ARG A C 1
ATOM 5203 O O . ARG E 5 381 ? 49.917 30.640 -80.459 1.00 107.30 382 ARG A O 1
ATOM 5211 N N . TYR E 5 382 ? 48.098 29.563 -79.683 1.00 107.00 383 TYR A N 1
ATOM 5212 C CA . TYR E 5 382 ? 47.825 28.890 -80.947 1.00 107.00 383 TYR A CA 1
ATOM 5213 C C . TYR E 5 382 ? 47.771 29.912 -82.079 1.00 107.00 383 TYR A C 1
ATOM 5214 O O . TYR E 5 382 ? 47.872 29.559 -83.255 1.00 107.00 383 TYR A O 1
ATOM 5223 N N . ILE E 5 383 ? 47.596 31.177 -81.713 1.00 47.51 384 ILE A N 1
ATOM 5224 C CA . ILE E 5 383 ? 47.361 32.243 -82.681 1.00 47.51 384 ILE A CA 1
ATOM 5225 C C . ILE E 5 383 ? 48.602 32.752 -83.410 1.00 47.51 384 ILE A C 1
ATOM 5226 O O . ILE E 5 383 ? 48.750 32.541 -84.614 1.00 47.51 384 ILE A O 1
ATOM 5231 N N . PRO E 5 384 ? 49.481 33.435 -82.685 1.00 49.76 385 PRO A N 1
ATOM 5232 C CA . PRO E 5 384 ? 50.672 34.037 -83.288 1.00 49.76 385 PRO A CA 1
ATOM 5233 C C . PRO E 5 384 ? 50.856 33.636 -84.750 1.00 49.76 385 PRO A C 1
ATOM 5234 O O . PRO E 5 384 ? 50.580 34.430 -85.647 1.00 49.76 385 PRO A O 1
ATOM 5238 N N . PRO E 5 385 ? 51.320 32.411 -84.977 1.00 79.45 386 PRO A N 1
ATOM 5239 C CA . PRO E 5 385 ? 51.584 31.925 -86.332 1.00 79.45 386 PRO A CA 1
ATOM 5240 C C . PRO E 5 385 ? 50.426 32.168 -87.298 1.00 79.45 386 PRO A C 1
ATOM 5241 O O . PRO E 5 385 ? 50.559 32.979 -88.211 1.00 79.45 386 PRO A O 1
ATOM 5245 N N . LEU E 5 386 ? 49.310 31.472 -87.101 1.00 84.56 387 LEU A N 1
ATOM 5246 C CA . LEU E 5 386 ? 48.169 31.568 -88.008 1.00 84.56 387 LEU A CA 1
ATOM 5247 C C . LEU E 5 386 ? 48.379 32.574 -89.137 1.00 84.56 387 LEU A C 1
ATOM 5248 O O . LEU E 5 386 ? 48.735 32.198 -90.251 1.00 84.56 387 LEU A O 1
ATOM 5253 N N . THR E 5 387 ? 48.147 33.851 -88.846 1.00 45.58 388 THR A N 1
ATOM 5254 C CA . THR E 5 387 ? 48.343 34.898 -89.841 1.00 45.58 388 THR A CA 1
ATOM 5255 C C . THR E 5 387 ? 49.660 34.634 -90.556 1.00 45.58 388 THR A C 1
ATOM 5256 O O . THR E 5 387 ? 49.680 34.056 -91.640 1.00 45.58 388 THR A O 1
ATOM 5260 N N . VAL E 5 388 ? 50.748 35.061 -89.923 1.00 64.95 389 VAL A N 1
ATOM 5261 C CA . VAL E 5 388 ? 52.095 34.846 -90.431 1.00 64.95 389 VAL A CA 1
ATOM 5262 C C . VAL E 5 388 ? 52.072 33.871 -91.607 1.00 64.95 389 VAL A C 1
ATOM 5263 O O . VAL E 5 388 ? 51.104 33.830 -92.366 1.00 64.95 389 VAL A O 1
ATOM 5267 N N . MET E 5 389 ? 53.137 33.089 -91.758 1.00 85.16 390 MET A N 1
ATOM 5268 C CA . MET E 5 389 ? 54.275 33.146 -90.850 1.00 85.16 390 MET A CA 1
ATOM 5269 C C . MET E 5 389 ? 55.578 32.754 -91.537 1.00 85.16 390 MET A C 1
ATOM 5270 O O . MET E 5 389 ? 56.142 31.696 -91.259 1.00 85.16 390 MET A O 1
ATOM 5275 N N . SER E 5 390 ? 56.055 33.612 -92.432 1.00 20.00 391 SER A N 1
ATOM 5276 C CA . SER E 5 390 ? 55.378 34.865 -92.749 1.00 20.00 391 SER A CA 1
ATOM 5277 C C . SER E 5 390 ? 56.245 35.686 -93.694 1.00 20.00 391 SER A C 1
ATOM 5278 O O . SER E 5 390 ? 56.336 35.384 -94.884 1.00 84.19 391 SER A O 1
ATOM 5281 N N . SER E 5 391 ? 56.887 36.720 -93.161 1.00 71.25 392 SER A N 1
ATOM 5282 C CA . SER E 5 391 ? 57.817 37.512 -93.953 1.00 71.25 392 SER A CA 1
ATOM 5283 C C . SER E 5 391 ? 58.572 36.550 -94.860 1.00 71.25 392 SER A C 1
ATOM 5284 O O . SER E 5 391 ? 59.109 36.938 -95.898 1.00 71.25 392 SER A O 1
ATOM 5287 N N . ALA E 5 392 ? 58.598 35.286 -94.450 1.00 70.20 393 ALA A N 1
ATOM 5288 C CA . ALA E 5 392 ? 59.205 34.221 -95.238 1.00 70.20 393 ALA A CA 1
ATOM 5289 C C . ALA E 5 392 ? 58.105 33.298 -95.753 1.00 70.20 393 ALA A C 1
ATOM 5290 O O . ALA E 5 392 ? 58.161 32.822 -96.887 1.00 70.20 393 ALA A O 1
ATOM 5292 N N . PHE E 5 393 ? 57.104 33.056 -94.913 1.00 87.65 394 PHE A N 1
ATOM 5293 C CA . PHE E 5 393 ? 55.957 32.245 -95.304 1.00 87.65 394 PHE A CA 1
ATOM 5294 C C . PHE E 5 393 ? 55.273 32.899 -96.498 1.00 87.65 394 PHE A C 1
ATOM 5295 O O . PHE E 5 393 ? 55.594 32.597 -97.647 1.00 87.65 394 PHE A O 1
ATOM 5303 N N . VAL E 5 394 ? 54.337 33.802 -96.224 1.00 51.58 395 VAL A N 1
ATOM 5304 C CA . VAL E 5 394 ? 53.712 34.578 -97.289 1.00 51.58 395 VAL A CA 1
ATOM 5305 C C . VAL E 5 394 ? 54.759 35.262 -98.161 1.00 51.58 395 VAL A C 1
ATOM 5306 O O . VAL E 5 394 ? 54.942 34.905 -99.325 1.00 51.58 395 VAL A O 1
ATOM 5310 N N . GLY E 5 395 ? 55.445 36.247 -97.590 1.00 44.37 396 GLY A N 1
ATOM 5311 C CA . GLY E 5 395 ? 56.548 36.907 -98.273 1.00 44.37 396 GLY A CA 1
ATOM 5312 C C . GLY E 5 395 ? 57.396 35.933 -99.078 1.00 44.37 396 GLY A C 1
ATOM 5313 O O . GLY E 5 395 ? 57.774 36.201 -100.225 1.00 44.37 396 GLY A O 1
ATOM 5314 N N . PHE E 5 396 ? 57.717 34.792 -98.479 1.00 84.68 397 PHE A N 1
ATOM 5315 C CA . PHE E 5 396 ? 58.494 33.785 -99.186 1.00 84.68 397 PHE A CA 1
ATOM 5316 C C . PHE E 5 396 ? 57.648 33.416 -100.413 1.00 84.68 397 PHE A C 1
ATOM 5317 O O . PHE E 5 396 ? 57.995 33.769 -101.538 1.00 84.68 397 PHE A O 1
ATOM 5325 N N . LEU E 5 397 ? 56.524 32.750 -100.170 1.00 75.18 398 LEU A N 1
ATOM 5326 C CA . LEU E 5 397 ? 55.585 32.334 -101.210 1.00 75.18 398 LEU A CA 1
ATOM 5327 C C . LEU E 5 397 ? 55.486 33.396 -102.290 1.00 75.18 398 LEU A C 1
ATOM 5328 O O . LEU E 5 397 ? 55.822 33.158 -103.448 1.00 75.18 398 LEU A O 1
ATOM 5333 N N . ALA E 5 398 ? 55.011 34.575 -101.907 1.00 59.18 399 ALA A N 1
ATOM 5334 C CA . ALA E 5 398 ? 54.885 35.671 -102.852 1.00 59.18 399 ALA A CA 1
ATOM 5335 C C . ALA E 5 398 ? 56.144 35.724 -103.703 1.00 59.18 399 ALA A C 1
ATOM 5336 O O . ALA E 5 398 ? 56.079 35.576 -104.912 1.00 59.18 399 ALA A O 1
ATOM 5338 N N . THR E 5 399 ? 57.294 35.907 -103.075 1.00 74.08 400 THR A N 1
ATOM 5339 C CA . THR E 5 399 ? 58.533 35.965 -103.832 1.00 74.08 400 THR A CA 1
ATOM 5340 C C . THR E 5 399 ? 58.723 34.793 -104.786 1.00 74.08 400 THR A C 1
ATOM 5341 O O . THR E 5 399 ? 58.899 34.977 -105.988 1.00 74.08 400 THR A O 1
ATOM 5345 N N . ILE E 5 400 ? 58.703 33.582 -104.253 1.00 70.65 401 ILE A N 1
ATOM 5346 C CA . ILE E 5 400 ? 58.884 32.422 -105.093 1.00 70.65 401 ILE A CA 1
ATOM 5347 C C . ILE E 5 400 ? 57.792 32.410 -106.165 1.00 70.65 401 ILE A C 1
ATOM 5348 O O . ILE E 5 400 ? 57.992 31.917 -107.277 1.00 70.65 401 ILE A O 1
ATOM 5353 N N . ALA E 5 401 ? 56.643 32.983 -105.839 1.00 68.35 402 ALA A N 1
ATOM 5354 C CA . ALA E 5 401 ? 55.546 33.033 -106.789 1.00 68.35 402 ALA A CA 1
ATOM 5355 C C . ALA E 5 401 ? 55.969 33.889 -107.976 1.00 68.35 402 ALA A C 1
ATOM 5356 O O . ALA E 5 401 ? 55.422 33.792 -109.075 1.00 68.35 402 ALA A O 1
ATOM 5358 N N . ASN E 5 402 ? 56.963 34.731 -107.749 1.00 80.80 403 ASN A N 1
ATOM 5359 C CA . ASN E 5 402 ? 57.448 35.599 -108.798 1.00 80.80 403 ASN A CA 1
ATOM 5360 C C . ASN E 5 402 ? 58.552 34.936 -109.597 1.00 80.80 403 ASN A C 1
ATOM 5361 O O . ASN E 5 402 ? 58.613 35.104 -110.805 1.00 80.80 403 ASN A O 1
ATOM 5366 N N . PHE E 5 403 ? 59.435 34.186 -108.948 1.00 87.68 404 PHE A N 1
ATOM 5367 C CA . PHE E 5 403 ? 60.488 33.520 -109.705 1.00 87.68 404 PHE A CA 1
ATOM 5368 C C . PHE E 5 403 ? 59.753 32.771 -110.790 1.00 87.68 404 PHE A C 1
ATOM 5369 O O . PHE E 5 403 ? 59.996 32.972 -111.982 1.00 87.68 404 PHE A O 1
ATOM 5377 N N . ILE E 5 404 ? 58.831 31.923 -110.359 1.00 78.08 405 ILE A N 1
ATOM 5378 C CA . ILE E 5 404 ? 58.031 31.158 -111.292 1.00 78.08 405 ILE A CA 1
ATOM 5379 C C . ILE E 5 404 ? 57.465 32.132 -112.326 1.00 78.08 405 ILE A C 1
ATOM 5380 O O . ILE E 5 404 ? 57.456 31.845 -113.523 1.00 78.08 405 ILE A O 1
ATOM 5385 N N . GLY E 5 405 ? 57.008 33.289 -111.862 1.00 86.61 406 GLY A N 1
ATOM 5386 C CA . GLY E 5 405 ? 56.496 34.296 -112.780 1.00 86.61 406 GLY A CA 1
ATOM 5387 C C . GLY E 5 405 ? 55.175 33.970 -113.439 1.00 86.61 406 GLY A C 1
ATOM 5388 O O . GLY E 5 405 ? 54.978 32.872 -113.964 1.00 86.61 406 GLY A O 1
ATOM 5389 N N . ALA E 5 406 ? 54.272 34.937 -113.429 1.00 95.22 407 ALA A N 1
ATOM 5390 C CA . ALA E 5 406 ? 52.961 34.724 -114.009 1.00 95.22 407 ALA A CA 1
ATOM 5391 C C . ALA E 5 406 ? 52.261 35.994 -114.433 1.00 95.22 407 ALA A C 1
ATOM 5392 O O . ALA E 5 406 ? 52.626 37.098 -114.042 1.00 95.22 407 ALA A O 1
ATOM 5394 N N . LEU E 5 407 ? 51.224 35.801 -115.230 1.00 45.69 408 LEU A N 1
ATOM 5395 C CA . LEU E 5 407 ? 50.438 36.880 -115.767 1.00 45.69 408 LEU A CA 1
ATOM 5396 C C . LEU E 5 407 ? 49.707 37.634 -114.655 1.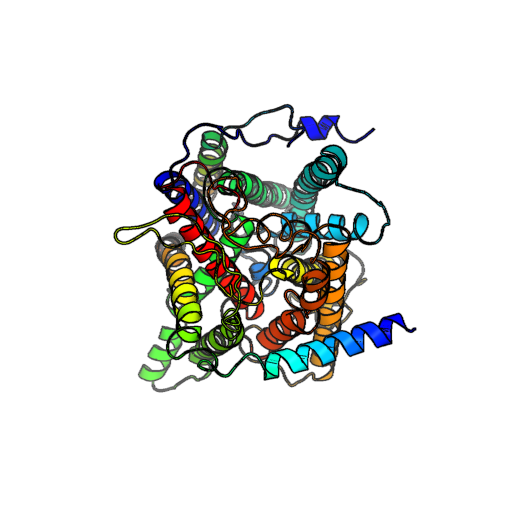00 45.69 408 LEU A C 1
ATOM 5397 O O . LEU E 5 407 ? 49.118 37.030 -113.764 1.00 45.69 408 LEU A O 1
ATOM 5402 N N . GLY E 5 408 ? 49.740 38.958 -114.720 1.00 88.98 409 GLY A N 1
ATOM 5403 C CA . GLY E 5 408 ? 49.068 39.738 -113.703 1.00 88.98 409 GLY A CA 1
ATOM 5404 C C . GLY E 5 408 ? 49.980 40.010 -112.522 1.00 88.98 409 GLY A C 1
ATOM 5405 O O . GLY E 5 408 ? 49.819 41.021 -111.822 1.00 88.98 409 GLY A O 1
ATOM 5406 N N . GLY E 5 409 ? 50.935 39.103 -112.304 1.00 78.63 410 GLY A N 1
ATOM 5407 C CA . GLY E 5 409 ? 51.886 39.257 -111.214 1.00 78.63 410 GLY A CA 1
ATOM 5408 C C . GLY E 5 409 ? 51.786 38.176 -110.163 1.00 78.63 410 GLY A C 1
ATOM 5409 O O . GLY E 5 409 ? 50.845 38.167 -109.380 1.00 78.63 410 GLY A O 1
ATOM 5410 N N . GLY E 5 410 ? 52.758 37.271 -110.147 1.00 94.23 411 GLY A N 1
ATOM 5411 C CA . GLY E 5 410 ? 52.756 36.180 -109.183 1.00 94.23 411 GLY A CA 1
ATOM 5412 C C . GLY E 5 410 ? 52.188 36.649 -107.869 1.00 94.23 411 GLY A C 1
ATOM 5413 O O . GLY E 5 410 ? 51.160 36.157 -107.388 1.00 94.23 411 GLY A O 1
ATOM 5414 N N . THR E 5 411 ? 52.862 37.628 -107.295 1.00 96.75 412 THR A N 1
ATOM 5415 C CA . THR E 5 411 ? 52.425 38.210 -106.043 1.00 96.75 412 THR A CA 1
ATOM 5416 C C . THR E 5 411 ? 51.002 38.774 -106.178 1.00 96.75 412 THR A C 1
ATOM 5417 O O . THR E 5 411 ? 50.126 38.481 -105.357 1.00 96.75 412 THR A O 1
ATOM 5421 N N . GLY E 5 412 ? 50.783 39.578 -107.218 1.00 57.17 413 GLY A N 1
ATOM 5422 C CA . GLY E 5 412 ? 49.481 40.167 -107.457 1.00 57.17 413 GLY A CA 1
ATOM 5423 C C . GLY E 5 412 ? 48.391 39.122 -107.415 1.00 57.17 413 GLY A C 1
ATOM 5424 O O . GLY E 5 412 ? 47.376 39.293 -106.743 1.00 57.17 413 GLY A O 1
ATOM 5425 N N . VAL E 5 413 ? 48.606 38.030 -108.143 1.00 57.84 414 VAL A N 1
ATOM 5426 C CA . VAL E 5 413 ? 47.635 36.953 -108.183 1.00 57.84 414 VAL A CA 1
ATOM 5427 C C . VAL E 5 413 ? 47.359 36.593 -106.740 1.00 57.84 414 VAL A C 1
ATOM 5428 O O . VAL E 5 413 ? 46.199 36.518 -106.325 1.00 57.84 414 VAL A O 1
ATOM 5432 N N . LEU E 5 414 ? 48.431 36.394 -105.974 1.00 56.63 415 LEU A N 1
ATOM 5433 C CA . LEU E 5 414 ? 48.280 36.046 -104.569 1.00 56.63 415 LEU A CA 1
ATOM 5434 C C . LEU E 5 414 ? 47.263 36.983 -103.939 1.00 56.63 415 LEU A C 1
ATOM 5435 O O . LEU E 5 414 ? 46.086 36.650 -103.836 1.00 56.63 415 LEU A O 1
ATOM 5440 N N . LEU E 5 415 ? 47.710 38.157 -103.526 1.00 52.83 416 LEU A N 1
ATOM 5441 C CA . LEU E 5 415 ? 46.804 39.111 -102.918 1.00 52.83 416 LEU A CA 1
ATOM 5442 C C . LEU E 5 415 ? 45.393 38.931 -103.483 1.00 52.83 416 LEU A C 1
ATOM 5443 O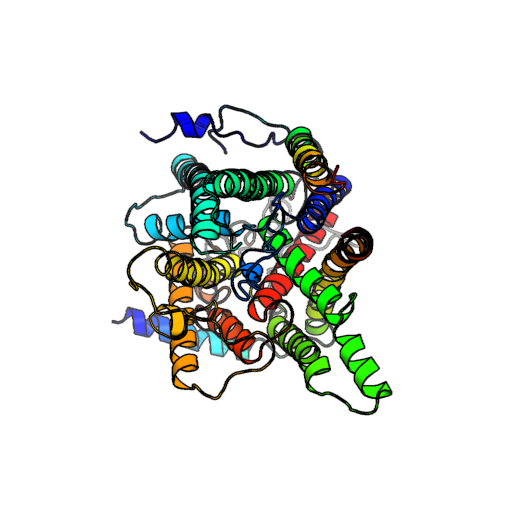 O . LEU E 5 415 ? 44.440 38.676 -102.736 1.00 52.83 416 LEU A O 1
ATOM 5448 N N . THR E 5 416 ? 45.271 39.033 -104.806 1.00 54.41 417 THR A N 1
ATOM 5449 C CA . THR E 5 416 ? 43.976 38.900 -105.481 1.00 54.41 417 THR A CA 1
ATOM 5450 C C . THR E 5 416 ? 43.187 37.716 -104.984 1.00 54.41 417 THR A C 1
ATOM 5451 O O . THR E 5 416 ? 42.101 37.871 -104.440 1.00 54.41 417 THR A O 1
ATOM 5455 N N . VAL E 5 417 ? 43.728 36.530 -105.195 1.00 46.25 418 VAL A N 1
ATOM 5456 C CA . VAL E 5 417 ? 43.068 35.319 -104.763 1.00 46.25 418 VAL A CA 1
ATOM 5457 C C . VAL E 5 417 ? 42.560 35.467 -103.350 1.00 46.25 418 VAL A C 1
ATOM 5458 O O . VAL E 5 417 ? 41.430 35.080 -103.065 1.00 46.25 418 VAL A O 1
ATOM 5462 N N . SER E 5 418 ? 43.395 36.021 -102.466 1.00 62.24 419 SER A N 1
ATOM 5463 C CA . SER E 5 418 ? 43.019 36.218 -101.062 1.00 62.24 419 SER A CA 1
ATOM 5464 C C . SER E 5 418 ? 41.897 37.225 -100.985 1.00 62.24 419 SER A C 1
ATOM 5465 O O . SER E 5 418 ? 40.806 36.921 -100.503 1.00 62.24 419 SER A O 1
ATOM 5468 N N . ILE E 5 419 ? 42.174 38.424 -101.476 1.00 55.57 420 ILE A N 1
ATOM 5469 C CA . ILE E 5 419 ? 41.198 39.502 -101.491 1.00 55.57 420 ILE A CA 1
ATOM 5470 C C . ILE E 5 419 ? 39.870 39.044 -102.065 1.00 55.57 420 ILE A C 1
ATOM 5471 O O . ILE E 5 419 ? 38.809 39.425 -101.591 1.00 55.57 420 ILE A O 1
ATOM 5476 N N . VAL E 5 420 ? 39.932 38.232 -103.101 1.00 56.89 421 VAL A N 1
ATOM 5477 C CA . VAL E 5 420 ? 38.728 37.747 -103.712 1.00 56.89 421 VAL A CA 1
ATOM 5478 C C . VAL E 5 420 ? 37.982 36.836 -102.759 1.00 56.89 421 VAL A C 1
ATOM 5479 O O . VAL E 5 420 ? 36.752 36.920 -102.663 1.00 56.89 421 VAL A O 1
ATOM 5483 N N . TYR E 5 421 ? 38.694 35.985 -102.027 1.00 83.79 422 TYR A N 1
ATOM 5484 C CA . TYR E 5 421 ? 38.006 35.090 -101.100 1.00 83.79 422 TYR A CA 1
ATOM 5485 C C . TYR E 5 421 ? 37.499 35.834 -99.884 1.00 83.79 422 TYR A C 1
ATOM 5486 O O . TYR E 5 421 ? 36.401 35.562 -99.417 1.00 83.79 422 TYR A O 1
ATOM 5495 N N . ARG E 5 422 ? 38.297 36.766 -99.364 1.00 91.65 423 ARG A N 1
ATOM 5496 C CA . ARG E 5 422 ? 37.867 37.526 -98.203 1.00 91.65 423 ARG A CA 1
ATOM 5497 C C . ARG E 5 422 ? 36.670 38.337 -98.669 1.00 91.65 423 ARG A C 1
ATOM 5498 O O . ARG E 5 422 ? 35.855 38.799 -97.865 1.00 91.65 423 ARG A O 1
ATOM 5506 N N . MET E 5 423 ? 36.553 38.468 -99.990 1.00 74.16 424 MET A N 1
ATOM 5507 C CA . MET E 5 423 ? 35.466 39.226 -100.596 1.00 74.16 424 MET A CA 1
ATOM 5508 C C . MET E 5 423 ? 34.223 38.361 -100.781 1.00 74.16 424 MET A C 1
ATOM 5509 O O . MET E 5 423 ? 33.093 38.863 -100.884 1.00 74.16 424 MET A O 1
ATOM 5514 N N . TYR E 5 424 ? 34.432 37.052 -100.821 1.00 77.34 425 TYR A N 1
ATOM 5515 C CA . TYR E 5 424 ? 33.327 36.109 -100.965 1.00 77.34 425 TYR A CA 1
ATOM 5516 C C . TYR E 5 424 ? 32.688 36.043 -99.603 1.00 77.34 425 TYR A C 1
ATOM 5517 O O . TYR E 5 424 ? 31.468 36.128 -99.468 1.00 77.34 425 TYR A O 1
ATOM 5526 N N . GLU E 5 425 ? 33.536 35.923 -98.588 1.00 91.51 426 GLU A N 1
ATOM 5527 C CA . GLU E 5 425 ? 33.088 35.854 -97.215 1.00 91.51 426 GLU A CA 1
ATOM 5528 C C . GLU E 5 425 ? 32.231 37.068 -96.940 1.00 91.51 426 GLU A C 1
ATOM 5529 O O . GLU E 5 425 ? 31.121 36.956 -96.417 1.00 91.51 426 GLU A O 1
ATOM 5535 N N . GLN E 5 426 ? 32.754 38.231 -97.302 1.00 80.98 427 GLN A N 1
ATOM 5536 C CA . GLN E 5 426 ? 32.016 39.464 -97.088 1.00 80.98 427 GLN A CA 1
ATOM 5537 C C . GLN E 5 426 ? 30.605 39.320 -97.677 1.00 80.98 427 GLN A C 1
ATOM 5538 O O . GLN E 5 426 ? 29.609 39.650 -97.025 1.00 80.98 427 GLN A O 1
ATOM 5544 N N . LEU E 5 427 ? 30.520 38.799 -98.899 1.00 88.07 428 LEU A N 1
ATOM 5545 C CA . LEU E 5 427 ? 29.226 38.628 -99.540 1.00 88.07 428 LEU A CA 1
ATOM 5546 C C . LEU E 5 427 ? 28.283 37.677 -98.809 1.00 88.07 428 LEU A C 1
ATOM 5547 O O . LEU E 5 427 ? 27.073 37.722 -99.012 1.00 88.07 428 LEU A O 1
ATOM 5552 N N . LEU E 5 428 ? 28.831 36.813 -97.966 1.00 79.44 429 LEU A N 1
ATOM 5553 C CA . LEU E 5 428 ? 27.993 35.885 -97.213 1.00 79.44 429 LEU A CA 1
ATOM 5554 C C . LEU E 5 428 ? 27.570 36.496 -95.879 1.00 79.44 429 LEU A C 1
ATOM 5555 O O . LEU E 5 428 ? 26.381 36.543 -95.551 1.00 79.44 429 LEU A O 1
ATOM 5560 N N . ARG E 5 429 ? 28.551 36.954 -95.103 1.00 125.27 430 ARG A N 1
ATOM 5561 C CA . ARG E 5 429 ? 28.237 37.568 -93.829 1.00 125.27 430 ARG A CA 1
ATOM 5562 C C . ARG E 5 429 ? 27.132 38.586 -94.087 1.00 125.27 430 ARG A C 1
ATOM 5563 O O . ARG E 5 429 ? 26.372 38.935 -93.187 1.00 125.27 430 ARG A O 1
ATOM 5571 N N . GLU E 5 430 ? 27.031 39.036 -95.333 1.00 85.61 431 GLU A N 1
ATOM 5572 C CA . GLU E 5 430 ? 26.012 40.009 -95.699 1.00 85.61 431 GLU A CA 1
ATOM 5573 C C . GLU E 5 430 ? 24.710 39.320 -96.061 1.00 85.61 431 GLU A C 1
ATOM 5574 O O . GLU E 5 430 ? 23.667 39.647 -95.511 1.00 85.61 431 GLU A O 1
ATOM 5580 N N . LYS E 5 431 ? 24.770 38.356 -96.969 1.00 120.59 432 LYS A N 1
ATOM 5581 C CA . LYS E 5 431 ? 23.567 37.619 -97.361 1.00 120.59 432 LYS A CA 1
ATOM 5582 C C . LYS E 5 431 ? 22.781 37.148 -96.140 1.00 120.59 432 LYS A C 1
ATOM 5583 O O . LYS E 5 431 ? 21.581 36.889 -96.225 1.00 120.59 432 LYS A O 1
ATOM 5589 N N . VAL E 5 432 ? 23.471 37.033 -95.008 1.00 95.70 433 VAL A N 1
ATOM 5590 C CA . VAL E 5 432 ? 22.847 36.577 -93.772 1.00 95.70 433 VAL A CA 1
ATOM 5591 C C . VAL E 5 432 ? 22.401 37.739 -92.906 1.00 95.70 433 VAL A C 1
ATOM 5592 O O . VAL E 5 432 ? 21.271 37.753 -92.428 1.00 95.70 433 VAL A O 1
ATOM 5596 N N . SER E 5 433 ? 23.288 38.704 -92.694 1.00 159.35 434 SER A N 1
ATOM 5597 C CA . SER E 5 433 ? 22.940 39.865 -91.881 1.00 159.35 434 SER A CA 1
ATOM 5598 C C . SER E 5 433 ? 21.684 40.528 -92.444 1.00 159.35 434 SER A C 1
ATOM 5599 O O . SER E 5 433 ? 21.049 41.356 -91.787 1.00 159.35 434 SER A O 1
ATOM 5602 N N . GLU E 5 434 ? 21.328 40.145 -93.666 1.00 119.47 435 GLU A N 1
ATOM 5603 C CA . GLU E 5 434 ? 20.150 40.678 -94.349 1.00 119.47 435 GLU A CA 1
ATOM 5604 C C . GLU E 5 434 ? 18.887 39.950 -93.879 1.00 119.47 435 GLU A C 1
ATOM 5605 O O . GLU E 5 434 ? 17.843 39.994 -94.535 1.00 119.47 435 GLU A O 1
ATOM 5611 N N . LEU E 5 435 ? 18.989 39.268 -92.742 1.00 197.10 436 LEU A N 1
ATOM 5612 C CA . LEU E 5 435 ? 17.853 38.537 -92.194 1.00 197.10 436 LEU A CA 1
ATOM 5613 C C . LEU E 5 435 ? 17.568 38.955 -90.758 1.00 197.10 436 LEU A C 1
ATOM 5614 O O . LEU E 5 435 ? 16.537 39.572 -90.490 1.00 197.10 436 LEU A O 1
ATOM 5619 N N . HIS E 5 436 ? 18.476 38.616 -89.845 1.00 195.68 437 HIS A N 1
ATOM 5620 C CA . HIS E 5 436 ? 18.334 38.964 -88.432 1.00 195.68 437 HIS A CA 1
ATOM 5621 C C . HIS E 5 436 ? 18.984 40.327 -88.182 1.00 195.68 437 HIS A C 1
ATOM 5622 O O . HIS E 5 436 ? 20.184 40.408 -87.915 1.00 195.68 437 HIS A O 1
ATOM 5629 N N . PRO E 5 437 ? 18.197 41.417 -88.270 1.00 197.87 438 PRO A N 1
ATOM 5630 C CA . PRO E 5 437 ? 18.706 42.779 -88.056 1.00 197.87 438 PRO A CA 1
ATOM 5631 C C . PRO E 5 437 ? 19.206 43.041 -86.633 1.00 197.87 438 PRO A C 1
ATOM 5632 O O . PRO E 5 437 ? 18.576 43.786 -85.880 1.00 197.87 438 PRO A O 1
ATOM 5636 N N . ALA E 5 438 ? 20.342 42.444 -86.264 1.00 197.87 439 ALA A N 1
ATOM 5637 C CA . ALA E 5 438 ? 20.887 42.634 -84.925 1.00 197.87 439 ALA A CA 1
ATOM 5638 C C . ALA E 5 438 ? 22.286 42.054 -84.737 1.00 197.87 439 ALA A C 1
ATOM 5639 O O . ALA E 5 438 ? 23.225 42.779 -84.413 1.00 197.87 439 ALA A O 1
ATOM 5641 N N . ILE E 5 439 ? 22.403 40.739 -84.928 1.00 197.40 440 ILE A N 1
ATOM 5642 C CA . ILE E 5 439 ? 23.675 40.031 -84.774 1.00 197.40 440 ILE A CA 1
ATOM 5643 C C . ILE E 5 439 ? 24.749 40.529 -85.739 1.00 197.40 440 ILE A C 1
ATOM 5644 O O . ILE E 5 439 ? 25.332 39.754 -86.500 1.00 197.40 440 ILE A O 1
ATOM 5649 N N . ALA E 5 440 ? 25.013 41.830 -85.685 1.00 197.87 441 ALA A N 1
ATOM 5650 C CA . ALA E 5 440 ? 26.006 42.459 -86.536 1.00 197.87 441 ALA A CA 1
ATOM 5651 C C . ALA E 5 440 ? 27.374 42.483 -85.847 1.00 197.87 441 ALA A C 1
ATOM 5652 O O . ALA E 5 440 ? 28.184 43.380 -86.097 1.00 197.87 441 ALA A O 1
ATOM 5654 N N . LYS E 5 441 ? 27.625 41.499 -84.985 1.00 197.87 442 LYS A N 1
ATOM 5655 C CA . LYS E 5 441 ? 28.893 41.417 -84.258 1.00 197.87 442 LYS A CA 1
ATOM 5656 C C . LYS E 5 441 ? 29.317 39.981 -83.943 1.00 197.87 442 LYS A C 1
ATOM 5657 O O . LYS E 5 441 ? 30.405 39.757 -83.403 1.00 197.87 442 LYS A O 1
ATOM 5663 N N . LEU E 5 442 ? 28.463 39.010 -84.265 1.00 175.08 443 LEU A N 1
ATOM 5664 C CA . LEU E 5 442 ? 28.774 37.609 -83.979 1.00 175.08 443 LEU A CA 1
ATOM 5665 C C . LEU E 5 442 ? 29.546 36.941 -85.120 1.00 175.08 443 LEU A C 1
ATOM 5666 O O . LEU E 5 442 ? 30.522 36.219 -84.891 1.00 175.08 443 LEU A O 1
ATOM 5671 N N . THR F 6 1 ? 68.304 37.119 -76.446 1.00 177.53 2 THR B N 1
ATOM 5672 C CA . THR F 6 1 ? 68.677 35.765 -76.836 1.00 177.53 2 THR B CA 1
ATOM 5673 C C . THR F 6 1 ? 67.485 34.818 -76.746 1.00 177.53 2 THR B C 1
ATOM 5674 O O . THR F 6 1 ? 66.935 34.399 -77.765 1.00 177.53 2 THR B O 1
ATOM 5678 N N . LYS F 6 2 ? 67.091 34.485 -75.522 1.00 194.42 3 LYS B N 1
ATOM 5679 C CA . LYS F 6 2 ? 65.963 33.588 -75.298 1.00 194.42 3 LYS B CA 1
ATOM 5680 C C . LYS F 6 2 ? 64.840 33.856 -76.295 1.00 194.42 3 LYS B C 1
ATOM 5681 O O . LYS F 6 2 ? 64.222 32.926 -76.813 1.00 194.42 3 LYS B O 1
ATOM 5687 N N . GLY F 6 3 ? 64.583 35.133 -76.559 1.00 196.82 4 GLY B N 1
ATOM 5688 C CA . GLY F 6 3 ? 63.544 35.523 -77.493 1.00 196.82 4 GLY B CA 1
ATOM 5689 C C . GLY F 6 3 ? 63.595 34.723 -78.780 1.00 196.82 4 GLY B C 1
ATOM 5690 O O . GLY F 6 3 ? 62.570 34.249 -79.269 1.00 196.82 4 GLY B O 1
ATOM 5691 N N . LYS F 6 4 ? 64.796 34.573 -79.330 1.00 189.33 5 LYS B N 1
ATOM 5692 C CA . LYS F 6 4 ? 64.983 33.820 -80.564 1.00 189.33 5 LYS B CA 1
ATOM 5693 C C . LYS F 6 4 ? 64.621 32.351 -80.370 1.00 189.33 5 LYS B C 1
ATOM 5694 O O . LYS F 6 4 ? 64.011 31.732 -81.241 1.00 189.33 5 LYS B O 1
ATOM 5700 N N . ALA F 6 5 ? 65.001 31.801 -79.221 1.00 137.34 6 ALA B N 1
ATOM 5701 C CA . ALA F 6 5 ? 64.713 30.406 -78.908 1.00 137.34 6 ALA B CA 1
ATOM 5702 C C . ALA F 6 5 ? 63.210 30.146 -78.907 1.00 137.34 6 ALA B C 1
ATOM 5703 O O . ALA F 6 5 ? 62.727 29.239 -79.585 1.00 137.34 6 ALA B O 1
ATOM 5705 N N . THR F 6 6 ? 62.477 30.949 -78.143 1.00 142.53 7 THR B N 1
ATOM 5706 C CA . THR F 6 6 ? 61.028 30.813 -78.059 1.00 142.53 7 THR B CA 1
ATOM 5707 C C . THR F 6 6 ? 60.389 30.921 -79.440 1.00 142.53 7 THR B C 1
ATOM 5708 O O . THR F 6 6 ? 59.551 30.101 -79.813 1.00 142.53 7 THR B O 1
ATOM 5712 N N . VAL F 6 7 ? 60.793 31.939 -80.194 1.00 98.06 8 VAL B N 1
ATOM 5713 C CA . VAL F 6 7 ? 60.269 32.150 -81.538 1.00 98.06 8 VAL B CA 1
ATOM 5714 C C . VAL F 6 7 ? 60.496 30.919 -82.409 1.00 98.06 8 VAL B C 1
ATOM 5715 O O . VAL F 6 7 ? 59.609 30.502 -83.154 1.00 98.06 8 VAL B O 1
ATOM 5719 N N . ALA F 6 8 ? 61.689 30.342 -82.309 1.00 143.61 9 ALA B N 1
ATOM 5720 C CA . ALA F 6 8 ? 62.031 29.152 -83.078 1.00 143.61 9 ALA B CA 1
ATOM 5721 C C . ALA F 6 8 ? 61.199 27.956 -82.627 1.00 143.61 9 ALA B C 1
ATOM 5722 O O . ALA F 6 8 ? 60.804 27.120 -83.439 1.00 143.61 9 ALA B O 1
ATOM 5724 N N . PHE F 6 9 ? 60.936 27.883 -81.326 1.00 96.51 10 PHE B N 1
ATOM 5725 C CA . PHE F 6 9 ? 60.142 26.796 -80.765 1.00 96.51 10 PHE B CA 1
ATOM 5726 C C . PHE F 6 9 ? 58.695 26.879 -81.239 1.00 96.51 10 PHE B C 1
ATOM 5727 O O . PHE F 6 9 ? 58.139 25.902 -81.740 1.00 96.51 10 PHE B O 1
ATOM 5735 N N . ALA F 6 10 ? 58.092 28.053 -81.078 1.00 101.42 11 ALA B N 1
ATOM 5736 C CA . ALA F 6 10 ? 56.713 28.268 -81.501 1.00 101.42 11 ALA B CA 1
ATOM 5737 C C . ALA F 6 10 ? 56.490 27.734 -82.911 1.00 101.42 11 ALA B C 1
ATOM 5738 O O . ALA F 6 10 ? 55.505 27.045 -83.176 1.00 101.42 11 ALA B O 1
ATOM 5740 N N . ARG F 6 11 ? 57.413 28.054 -83.812 1.00 78.12 12 ARG B N 1
ATOM 5741 C CA . ARG F 6 11 ? 57.329 27.591 -85.192 1.00 78.12 12 ARG B CA 1
ATOM 5742 C C . ARG F 6 11 ? 57.270 26.068 -85.246 1.00 78.12 12 ARG B C 1
ATOM 5743 O O . ARG F 6 11 ? 56.495 25.494 -86.010 1.00 78.12 12 ARG B O 1
ATOM 5751 N N . GLU F 6 12 ? 58.094 25.421 -84.428 1.00 108.94 13 GLU B N 1
ATOM 5752 C CA . GLU F 6 12 ? 58.128 23.965 -84.370 1.00 108.94 13 GLU B CA 1
ATOM 5753 C C . GLU F 6 12 ? 56.820 23.415 -83.811 1.00 108.94 13 GLU B C 1
ATOM 5754 O O . GLU F 6 12 ? 56.186 22.554 -84.422 1.00 108.94 13 GLU B O 1
ATOM 5760 N N . ALA F 6 13 ? 56.421 23.918 -82.648 1.00 74.03 14 ALA B N 1
ATOM 5761 C CA . ALA F 6 13 ? 55.182 23.488 -82.012 1.00 74.03 14 ALA B CA 1
ATOM 5762 C C . ALA F 6 13 ? 54.016 23.572 -82.991 1.00 74.03 14 ALA B C 1
ATOM 5763 O O . ALA F 6 13 ? 53.142 22.705 -83.007 1.00 74.03 14 ALA B O 1
ATOM 5765 N N . ARG F 6 14 ? 54.011 24.620 -83.809 1.00 65.57 15 ARG B N 1
ATOM 5766 C CA . ARG F 6 14 ? 52.962 24.811 -84.802 1.00 65.57 15 ARG B CA 1
ATOM 5767 C C . ARG F 6 14 ? 53.024 23.726 -85.871 1.00 65.57 15 ARG B C 1
ATOM 5768 O O . ARG F 6 14 ? 52.006 23.135 -86.230 1.00 65.57 15 ARG B O 1
ATOM 5776 N N . THR F 6 15 ? 54.226 23.468 -86.376 1.00 68.84 16 THR B N 1
ATOM 5777 C CA . THR F 6 15 ? 54.425 22.442 -87.393 1.00 68.84 16 THR B CA 1
ATOM 5778 C C . THR F 6 15 ? 53.867 21.103 -86.924 1.00 68.84 16 THR B C 1
ATOM 5779 O O . THR F 6 15 ? 53.419 20.289 -87.731 1.00 68.84 16 THR B O 1
ATOM 5783 N N . GLU F 6 16 ? 53.897 20.883 -85.614 1.00 101.64 17 GLU B N 1
ATOM 5784 C CA . GLU F 6 16 ? 53.383 19.650 -85.032 1.00 101.64 17 GLU B CA 1
ATOM 5785 C C . GLU F 6 16 ? 51.867 19.574 -85.176 1.00 101.64 17 GLU B C 1
ATOM 5786 O O . GLU F 6 16 ? 51.320 18.540 -85.558 1.00 101.64 17 GLU B O 1
ATOM 5792 N N . VAL F 6 17 ? 51.193 20.678 -84.869 1.00 85.84 18 VAL B N 1
ATOM 5793 C CA . VAL F 6 17 ? 49.741 20.744 -84.981 1.00 85.84 18 VAL B CA 1
ATOM 5794 C C . VAL F 6 17 ? 49.296 20.420 -86.402 1.00 85.84 18 VAL B C 1
ATOM 5795 O O . VAL F 6 17 ? 48.389 19.613 -86.611 1.00 85.84 18 VAL B O 1
ATOM 5799 N N . ARG F 6 18 ? 49.941 21.052 -87.377 1.00 66.40 19 ARG B N 1
ATOM 5800 C CA . ARG F 6 18 ? 49.628 20.816 -88.781 1.00 66.40 19 ARG B CA 1
ATOM 5801 C C . ARG F 6 18 ? 49.558 19.322 -89.077 1.00 66.40 19 ARG B C 1
ATOM 5802 O O . ARG F 6 18 ? 48.813 18.887 -89.956 1.00 66.40 19 ARG B O 1
ATOM 5810 N N . LYS F 6 19 ? 50.339 18.541 -88.338 1.00 78.73 20 LYS B N 1
ATOM 5811 C CA . LYS F 6 19 ? 50.363 17.094 -88.513 1.00 78.73 20 LYS B CA 1
ATOM 5812 C C . LYS F 6 19 ? 49.059 16.465 -88.033 1.00 78.73 20 LYS B C 1
ATOM 5813 O O . LYS F 6 19 ? 48.499 15.592 -88.696 1.00 78.73 20 LYS B O 1
ATOM 5819 N N . VAL F 6 20 ? 48.581 16.915 -86.877 1.00 54.92 21 VAL B N 1
ATOM 5820 C CA . VAL F 6 20 ? 47.342 16.399 -86.308 1.00 54.92 21 VAL B CA 1
ATOM 5821 C C . VAL F 6 20 ? 46.134 16.849 -87.123 1.00 54.92 21 VAL B C 1
ATOM 5822 O O . VAL F 6 20 ? 45.189 16.086 -87.323 1.00 54.92 21 VAL B O 1
ATOM 5826 N N . ILE F 6 21 ? 46.172 18.092 -87.591 1.00 76.94 22 ILE B N 1
ATOM 5827 C CA . ILE F 6 21 ? 45.081 18.646 -88.384 1.00 76.94 22 ILE B CA 1
ATOM 5828 C C . ILE F 6 21 ? 45.232 18.285 -89.858 1.00 76.94 22 ILE B C 1
ATOM 5829 O O . ILE F 6 21 ? 45.905 18.987 -90.613 1.00 76.94 22 ILE B O 1
ATOM 5834 N N . TRP F 6 22 ? 44.602 17.186 -90.261 1.00 69.75 23 TRP B N 1
ATOM 5835 C CA . TRP F 6 22 ? 44.665 16.730 -91.644 1.00 69.75 23 TRP B CA 1
ATOM 5836 C C . TRP F 6 22 ? 43.628 15.645 -91.916 1.00 69.75 23 TRP B C 1
ATOM 5837 O O . TRP F 6 22 ? 42.708 15.838 -92.711 1.00 69.75 23 TRP B O 1
ATOM 5848 N N . PRO F 6 23 ? 43.784 14.505 -91.250 1.00 124.56 24 PRO B N 1
ATOM 5849 C CA . PRO F 6 23 ? 42.858 13.384 -91.419 1.00 124.56 24 PRO B CA 1
ATOM 5850 C C . PRO F 6 23 ? 41.670 13.758 -92.299 1.00 124.56 24 PRO B C 1
ATOM 5851 O O . PRO F 6 23 ? 41.750 13.648 -93.523 1.00 124.56 24 PRO B O 1
ATOM 5855 N N . THR F 6 24 ? 40.580 14.195 -91.676 1.00 89.05 25 THR B N 1
ATOM 5856 C CA . THR F 6 24 ? 39.381 14.582 -92.410 1.00 89.05 25 THR B CA 1
ATOM 5857 C C . THR F 6 24 ? 39.453 14.126 -93.863 1.00 89.05 25 THR B C 1
ATOM 5858 O O . THR F 6 24 ? 39.168 12.970 -94.175 1.00 89.05 25 THR B O 1
ATOM 5862 N N . ARG F 6 25 ? 39.835 15.041 -94.748 1.00 122.29 26 ARG B N 1
ATOM 5863 C CA . ARG F 6 25 ? 39.945 14.734 -96.169 1.00 122.29 26 ARG B CA 1
ATOM 5864 C C . ARG F 6 25 ? 41.164 15.414 -96.785 1.00 122.29 26 ARG B C 1
ATOM 5865 O O . ARG F 6 25 ? 41.271 15.529 -98.006 1.00 122.29 26 ARG B O 1
ATOM 5873 N N . LYS F 6 26 ? 42.079 15.861 -95.932 1.00 122.65 27 LYS B N 1
ATOM 5874 C CA . LYS F 6 26 ? 43.296 16.522 -96.388 1.00 122.65 27 LYS B CA 1
ATOM 5875 C C . LYS F 6 26 ? 43.016 17.477 -97.543 1.00 122.65 27 LYS B C 1
ATOM 5876 O O . LYS F 6 26 ? 43.691 17.436 -98.572 1.00 122.65 27 LYS B O 1
ATOM 5882 N N . PRO F 6 27 ? 42.020 18.339 -97.365 1.00 103.44 28 PRO B N 1
ATOM 5883 C CA . PRO F 6 27 ? 41.229 18.357 -96.131 1.00 103.44 28 PRO B CA 1
ATOM 5884 C C . PRO F 6 27 ? 39.867 17.701 -96.326 1.00 103.44 28 PRO B C 1
ATOM 5885 O O . PRO F 6 27 ? 39.298 17.164 -95.376 1.00 103.44 28 PRO B O 1
ATOM 5889 N N . THR F 6 28 ? 39.355 17.746 -97.552 1.00 129.51 29 THR B N 1
ATOM 5890 C CA . THR F 6 28 ? 38.058 17.157 -97.864 1.00 130.25 29 THR B CA 1
ATOM 5891 C C . THR F 6 28 ? 37.799 17.165 -99.367 1.00 130.43 29 THR B C 1
ATOM 5892 O O . THR F 6 28 ? 38.025 18.171 -100.040 1.00 130.87 29 THR B O 1
ATOM 5896 N N . LYS F 6 29 ? 37.323 16.038 -99.887 1.00 87.09 30 LYS B N 1
ATOM 5897 C CA . LYS F 6 29 ? 37.035 15.914 -101.311 1.00 87.39 30 LYS B CA 1
ATOM 5898 C C . LYS F 6 29 ? 35.965 16.909 -101.746 1.00 87.04 30 LYS B C 1
ATOM 5899 O O . LYS F 6 29 ? 35.062 16.570 -102.511 1.00 86.69 30 LYS B O 1
ATOM 5905 N N . ASP F 6 30 ? 36.072 18.139 -101.254 1.00 109.50 31 ASP B N 1
ATOM 5906 C CA . ASP F 6 30 ? 35.114 19.185 -101.592 1.00 109.87 31 ASP B CA 1
ATOM 5907 C C . ASP F 6 30 ? 35.569 20.541 -101.061 1.00 108.58 31 ASP B C 1
ATOM 5908 O O . ASP F 6 30 ? 35.294 21.578 -101.664 1.00 107.50 31 ASP B O 1
ATOM 5913 N N . GLU F 6 31 ? 36.266 20.524 -99.929 1.00 90.32 32 GLU B N 1
ATOM 5914 C CA . GLU F 6 31 ? 36.759 21.752 -99.316 1.00 88.71 32 GLU B CA 1
ATOM 5915 C C . GLU F 6 31 ? 37.727 22.480 -100.242 1.00 85.63 32 GLU B C 1
ATOM 5916 O O . GLU F 6 31 ? 37.327 23.361 -101.004 1.00 85.17 32 GLU B O 1
ATOM 5922 N N . TYR F 6 32 ? 39.000 22.106 -100.173 1.00 87.18 33 TYR B N 1
ATOM 5923 C CA . TYR F 6 32 ? 40.026 22.721 -101.006 1.00 83.68 33 TYR B CA 1
ATOM 5924 C C . TYR F 6 32 ? 39.440 23.215 -102.325 1.00 83.17 33 TYR B C 1
ATOM 5925 O O . TYR F 6 32 ? 39.372 24.418 -102.573 1.00 84.16 33 TYR B O 1
ATOM 5934 N N . LEU F 6 33 ? 39.019 22.277 -103.167 1.00 71.83 34 LEU B N 1
ATOM 5935 C CA . LEU F 6 33 ? 38.436 22.615 -104.460 1.00 70.49 34 LEU B CA 1
ATOM 5936 C C . LEU F 6 33 ? 37.525 23.833 -104.349 1.00 69.10 34 LEU B C 1
ATOM 5937 O O . LEU F 6 33 ? 37.493 24.680 -105.242 1.00 69.12 34 LEU B O 1
ATOM 5942 N N . ALA F 6 34 ? 36.787 23.915 -103.247 1.00 58.74 35 ALA B N 1
ATOM 5943 C CA . ALA F 6 34 ? 35.878 25.031 -103.014 1.00 58.74 35 ALA B CA 1
ATOM 5944 C C . ALA F 6 34 ? 36.599 26.368 -103.146 1.00 58.74 35 ALA B C 1
ATOM 5945 O O . ALA F 6 34 ? 36.284 27.169 -104.026 1.00 58.74 35 ALA B O 1
ATOM 5947 N N . VAL F 6 35 ? 37.568 26.602 -102.267 1.00 64.98 36 VAL B N 1
ATOM 5948 C CA . VAL F 6 35 ? 38.333 27.843 -102.283 1.00 64.98 36 VAL B CA 1
ATOM 5949 C C . VAL F 6 35 ? 38.725 28.225 -103.707 1.00 64.98 36 VAL B C 1
ATOM 5950 O O . VAL F 6 35 ? 38.454 29.337 -104.158 1.00 64.98 36 VAL B O 1
ATOM 5954 N N . ALA F 6 36 ? 39.363 27.294 -104.409 1.00 85.25 37 ALA B N 1
ATOM 5955 C CA . ALA F 6 36 ? 39.786 27.528 -105.784 1.00 85.25 37 ALA B CA 1
ATOM 5956 C C . ALA F 6 36 ? 38.601 27.925 -106.658 1.00 85.25 37 ALA B C 1
ATOM 5957 O O . ALA F 6 36 ? 38.724 28.778 -107.537 1.00 85.25 37 ALA B O 1
ATOM 5959 N N . LYS F 6 37 ? 37.454 27.301 -106.410 1.00 56.31 38 LYS B N 1
ATOM 5960 C CA . LYS F 6 37 ? 36.243 27.595 -107.166 1.00 56.31 38 LYS B CA 1
ATOM 5961 C C . LYS F 6 37 ? 35.784 29.029 -106.923 1.00 56.31 38 LYS B C 1
ATOM 5962 O O . LYS F 6 37 ? 35.734 29.840 -107.847 1.00 56.31 38 LYS B O 1
ATOM 5968 N N . VAL F 6 38 ? 35.449 29.333 -105.673 1.00 63.66 39 VAL B N 1
ATOM 5969 C CA . VAL F 6 38 ? 35.004 30.671 -105.304 1.00 63.66 39 VAL B CA 1
ATOM 5970 C C . VAL F 6 38 ? 36.052 31.714 -105.677 1.00 63.66 39 VAL B C 1
ATOM 5971 O O . VAL F 6 38 ? 35.722 32.782 -106.194 1.00 63.66 39 VAL B O 1
ATOM 5975 N N . THR F 6 39 ? 37.315 31.397 -105.414 1.00 91.25 40 THR B N 1
ATOM 5976 C CA . THR F 6 39 ? 38.414 32.300 -105.732 1.00 91.25 40 THR B CA 1
ATOM 5977 C C . THR F 6 39 ? 38.485 32.559 -107.233 1.00 91.25 40 THR B C 1
ATOM 5978 O O . THR F 6 39 ? 38.508 33.708 -107.674 1.00 91.25 40 THR B O 1
ATOM 5982 N N . ALA F 6 40 ? 38.518 31.483 -108.013 1.00 85.31 41 ALA B N 1
ATOM 5983 C CA . ALA F 6 40 ? 38.573 31.592 -109.466 1.00 85.31 41 ALA B CA 1
ATOM 5984 C C . ALA F 6 40 ? 37.315 32.264 -110.006 1.00 85.31 41 ALA B C 1
ATOM 5985 O O . ALA F 6 40 ? 37.383 33.086 -110.920 1.00 85.31 41 ALA B O 1
ATOM 5987 N N . LEU F 6 41 ? 36.169 31.910 -109.433 1.00 62.56 42 LEU B N 1
ATOM 5988 C CA . LEU F 6 41 ? 34.896 32.487 -109.847 1.00 62.56 42 LEU B CA 1
ATOM 5989 C C . LEU F 6 41 ? 34.897 33.999 -109.651 1.00 62.56 42 LEU B C 1
ATOM 5990 O O . LEU F 6 41 ? 34.431 34.747 -110.510 1.00 62.56 42 LEU B O 1
ATOM 5995 N N . GLY F 6 42 ? 35.426 34.442 -108.515 1.00 85.92 43 GLY B N 1
ATOM 5996 C CA . GLY F 6 42 ? 35.502 35.859 -108.211 1.00 85.92 43 GLY B CA 1
ATOM 5997 C C . GLY F 6 42 ? 36.430 36.595 -109.155 1.00 85.92 43 GLY B C 1
ATOM 5998 O O . GLY F 6 42 ? 36.085 37.653 -109.682 1.00 85.92 43 GLY B O 1
ATOM 5999 N N . ILE F 6 43 ? 37.614 36.032 -109.371 1.00 68.93 44 ILE B N 1
ATOM 6000 C CA . ILE F 6 43 ? 38.595 36.630 -110.268 1.00 68.93 44 ILE B CA 1
ATOM 6001 C C . ILE F 6 43 ? 38.056 36.699 -111.693 1.00 68.93 44 ILE B C 1
ATOM 6002 O O . ILE F 6 43 ? 38.370 37.623 -112.442 1.00 68.93 44 ILE B O 1
ATOM 6007 N N . SER F 6 44 ? 37.241 35.714 -112.058 1.00 75.97 45 SER B N 1
ATOM 6008 C CA . SER F 6 44 ? 36.645 35.666 -113.387 1.00 75.97 45 SER B CA 1
ATOM 6009 C C . SER F 6 44 ? 35.705 36.847 -113.602 1.00 75.97 45 SER B C 1
ATOM 6010 O O . SER F 6 44 ? 35.751 37.510 -114.639 1.00 75.97 45 SER B O 1
ATOM 6013 N N . LEU F 6 45 ? 34.853 37.106 -112.615 1.00 65.71 46 LEU B N 1
ATOM 6014 C CA . LEU F 6 45 ? 33.910 38.215 -112.689 1.00 65.71 46 LEU B CA 1
ATOM 6015 C C . LEU F 6 45 ? 34.647 39.544 -112.815 1.00 65.71 46 LEU B C 1
ATOM 6016 O O . LEU F 6 45 ? 34.394 40.321 -113.735 1.00 65.71 46 LEU B O 1
ATOM 6021 N N . LEU F 6 46 ? 35.562 39.798 -111.884 1.00 69.14 47 LEU B N 1
ATOM 6022 C CA . LEU F 6 46 ? 36.350 41.024 -111.899 1.00 69.14 47 LEU B CA 1
ATOM 6023 C C . LEU F 6 46 ? 37.148 41.136 -113.193 1.00 69.14 47 LEU B C 1
ATOM 6024 O O . LEU F 6 46 ? 37.224 42.206 -113.797 1.00 69.14 47 LEU B O 1
ATOM 6029 N N . GLY F 6 47 ? 37.741 40.023 -113.613 1.00 82.32 48 GLY B N 1
ATOM 6030 C CA . GLY F 6 47 ? 38.516 39.989 -114.839 1.00 82.32 48 GLY B CA 1
ATOM 6031 C C . GLY F 6 47 ? 37.648 40.189 -116.065 1.00 82.32 48 GLY B C 1
ATOM 6032 O O . GLY F 6 47 ? 38.007 40.933 -116.978 1.00 82.32 48 GLY B O 1
ATOM 6033 N N . ILE F 6 48 ? 36.499 39.521 -116.085 1.00 71.32 49 ILE B N 1
ATOM 6034 C CA . ILE F 6 48 ? 35.565 39.638 -117.197 1.00 71.32 49 ILE B CA 1
ATOM 6035 C C . ILE F 6 48 ? 35.079 41.075 -117.345 1.00 71.32 49 ILE B C 1
ATOM 6036 O O . ILE F 6 48 ? 35.106 41.641 -118.437 1.00 71.32 49 ILE B O 1
ATOM 6041 N N . ILE F 6 49 ? 34.635 41.661 -116.237 1.00 55.07 50 ILE B N 1
ATOM 6042 C CA . ILE F 6 49 ? 34.159 43.038 -116.237 1.00 55.07 50 ILE B CA 1
ATOM 6043 C C . ILE F 6 49 ? 35.215 43.971 -116.819 1.00 55.07 50 ILE B C 1
ATOM 6044 O O . ILE F 6 49 ? 34.900 44.881 -117.587 1.00 55.07 50 ILE B O 1
ATOM 6049 N N . GLY F 6 50 ? 36.470 43.738 -116.449 1.00 72.06 51 GLY B N 1
ATOM 6050 C CA . GLY F 6 50 ? 37.572 44.540 -116.945 1.00 72.06 51 GLY B CA 1
ATOM 6051 C C . GLY F 6 50 ? 37.739 44.407 -118.446 1.00 72.06 51 GLY B C 1
ATOM 6052 O O . GLY F 6 50 ? 38.070 45.374 -119.132 1.00 72.06 51 GLY B O 1
ATOM 6053 N N . TYR F 6 51 ? 37.507 43.202 -118.956 1.00 72.68 52 TYR B N 1
ATOM 6054 C CA . TYR F 6 51 ? 37.614 42.942 -120.386 1.00 72.68 52 TYR B CA 1
ATOM 6055 C C . TYR F 6 51 ? 36.512 43.667 -121.149 1.00 72.68 52 TYR B C 1
ATOM 6056 O O . TYR F 6 51 ? 36.779 44.385 -122.113 1.00 72.68 52 TYR B O 1
ATOM 6065 N N . ILE F 6 52 ? 35.272 43.476 -120.710 1.00 75.08 53 ILE B N 1
ATOM 6066 C CA . ILE F 6 52 ? 34.130 44.130 -121.338 1.00 75.08 53 ILE B CA 1
ATOM 6067 C C . ILE F 6 52 ? 34.346 45.638 -121.398 1.00 75.08 53 ILE B C 1
ATOM 6068 O O . ILE F 6 52 ? 34.129 46.266 -122.434 1.00 75.08 53 ILE B O 1
ATOM 6073 N N . ILE F 6 53 ? 34.779 46.212 -120.280 1.00 72.45 54 ILE B N 1
ATOM 6074 C CA . ILE F 6 53 ? 35.052 47.642 -120.210 1.00 72.45 54 ILE B CA 1
ATOM 6075 C C . ILE F 6 53 ? 36.355 47.972 -120.929 1.00 72.45 54 ILE B C 1
ATOM 6076 O O . ILE F 6 53 ? 36.447 48.970 -121.644 1.00 72.45 54 ILE B O 1
ATOM 6081 N N . HIS F 6 54 ? 37.361 47.124 -120.735 1.00 90.58 55 HIS B N 1
ATOM 6082 C CA . HIS F 6 54 ? 38.654 47.307 -121.382 1.00 90.58 55 HIS B CA 1
ATOM 6083 C C . HIS F 6 54 ? 38.525 47.144 -122.892 1.00 90.58 55 HIS B C 1
ATOM 6084 O O . HIS F 6 54 ? 37.662 47.759 -123.520 1.00 90.58 55 HIS B O 1
ATOM 6091 N N . VAL F 6 55 ? 39.389 46.314 -123.468 1.00 98.42 56 VAL B N 1
ATOM 6092 C CA . VAL F 6 55 ? 39.380 46.067 -124.905 1.00 98.42 56 VAL B CA 1
ATOM 6093 C C . VAL F 6 55 ? 38.337 46.923 -125.616 1.00 98.42 56 VAL B C 1
ATOM 6094 O O . VAL F 6 55 ? 38.664 47.951 -126.209 1.00 98.42 56 VAL B O 1
ATOM 6098 N N . PRO F 6 56 ? 37.082 46.491 -125.553 1.00 20.00 57 PRO B N 1
ATOM 6099 C CA . PRO F 6 56 ? 35.983 47.215 -126.201 1.00 20.00 57 PRO B CA 1
ATOM 6100 C C . PRO F 6 56 ? 36.444 48.539 -126.801 1.00 20.00 57 PRO B C 1
ATOM 6101 O O . PRO F 6 56 ? 36.354 48.731 -128.013 1.00 108.37 57 PRO B O 1
ATOM 6105 N N . ALA F 6 57 ? 36.930 49.441 -125.954 1.00 79.13 58 ALA B N 1
ATOM 6106 C CA . ALA F 6 57 ? 37.391 50.748 -126.407 1.00 79.13 58 ALA B CA 1
ATOM 6107 C C . ALA F 6 57 ? 38.678 50.641 -127.219 1.00 79.13 58 ALA B C 1
ATOM 6108 O O . ALA F 6 57 ? 38.713 51.005 -128.394 1.00 79.13 58 ALA B O 1
ATOM 6110 N N . THR F 6 58 ? 39.733 50.142 -126.584 1.00 167.81 59 THR B N 1
ATOM 6111 C CA . THR F 6 58 ? 41.028 50.005 -127.240 1.00 167.81 59 THR B CA 1
ATOM 6112 C C . THR F 6 58 ? 40.857 49.915 -128.753 1.00 167.81 59 THR B C 1
ATOM 6113 O O . THR F 6 58 ? 41.706 50.381 -129.513 1.00 167.81 59 THR B O 1
ATOM 6117 N N . TYR F 6 59 ? 39.752 49.314 -129.182 1.00 125.13 60 TYR B N 1
ATOM 6118 C CA . TYR F 6 59 ? 39.456 49.176 -130.602 1.00 125.13 60 TYR B CA 1
ATOM 6119 C C . TYR F 6 59 ? 39.139 50.532 -131.222 1.00 125.13 60 TYR B C 1
ATOM 6120 O O . TYR F 6 59 ? 39.388 50.759 -132.406 1.00 125.13 60 TYR B O 1
ATOM 6129 N N . ILE F 6 60 ? 38.588 51.431 -130.412 1.00 103.73 61 ILE B N 1
ATOM 6130 C CA . ILE F 6 60 ? 38.246 52.771 -130.872 1.00 103.73 61 ILE B CA 1
ATOM 6131 C C . ILE F 6 60 ? 39.457 53.695 -130.801 1.00 103.73 61 ILE B C 1
ATOM 6132 O O . ILE F 6 60 ? 39.747 54.428 -131.747 1.00 103.73 61 ILE B O 1
ATOM 6137 N N . LYS F 6 61 ? 40.160 53.655 -129.674 1.00 160.36 62 LYS B N 1
ATOM 6138 C CA . LYS F 6 61 ? 41.346 54.482 -129.481 1.00 160.36 62 LYS B CA 1
ATOM 6139 C C . LYS F 6 61 ? 42.358 54.249 -130.598 1.00 160.36 62 LYS B C 1
ATOM 6140 O O . LYS F 6 61 ? 43.060 55.171 -131.014 1.00 160.36 62 LYS B O 1
ATOM 6146 N N . GLY F 6 62 ? 42.426 53.012 -131.079 1.00 182.77 63 GLY B N 1
ATOM 6147 C CA . GLY F 6 62 ? 43.339 52.659 -132.149 1.00 182.77 63 GLY B CA 1
ATOM 6148 C C . GLY F 6 62 ? 42.747 52.923 -133.519 1.00 182.77 63 GLY B C 1
ATOM 6149 O O . GLY F 6 62 ? 43.459 53.281 -134.457 1.00 182.77 63 GLY B O 1
ATOM 6150 N N . ILE F 6 63 ? 41.434 52.745 -133.634 1.00 177.71 64 ILE B N 1
ATOM 6151 C CA . ILE F 6 63 ? 40.737 52.972 -134.894 1.00 177.71 64 ILE B CA 1
ATOM 6152 C C . ILE F 6 63 ? 40.486 54.459 -135.119 1.00 177.71 64 ILE B C 1
ATOM 6153 O O . ILE F 6 63 ? 39.950 54.860 -136.152 1.00 177.71 64 ILE B O 1
ATOM 6158 N N . LEU F 6 64 ? 40.876 55.273 -134.143 1.00 134.72 65 LEU B N 1
ATOM 6159 C CA . LEU F 6 64 ? 40.697 56.717 -134.231 1.00 134.72 65 LEU B CA 1
ATOM 6160 C C . LEU F 6 64 ? 41.969 57.453 -133.821 1.00 134.72 65 LEU B C 1
ATOM 6161 O O . LEU F 6 64 ? 41.994 58.683 -133.761 1.00 134.72 65 LEU B O 1
ATOM 6166 N N . LYS F 6 65 ? 43.022 56.693 -133.540 1.00 151.52 66 LYS B N 1
ATOM 6167 C CA . LYS F 6 65 ? 44.298 57.269 -133.136 1.00 151.52 66 LYS B CA 1
ATOM 6168 C C . LYS F 6 65 ? 44.984 57.966 -134.306 1.00 151.52 66 LYS B C 1
ATOM 6169 O O . LYS F 6 65 ? 46.068 57.567 -134.730 1.00 151.52 66 LYS B O 1
ATOM 6176 N N . GLU G 7 1 ? 35.733 58.021 -84.964 1.00 149.56 21 GLU C N 1
ATOM 6177 C CA . GLU G 7 1 ? 35.242 58.482 -86.260 1.00 149.56 21 GLU C CA 1
ATOM 6178 C C . GLU G 7 1 ? 36.210 59.467 -86.921 1.00 149.56 21 GLU C C 1
ATOM 6179 O O . GLU G 7 1 ? 37.428 59.335 -86.780 1.00 149.56 21 GLU C O 1
ATOM 6185 N N . THR G 7 2 ? 35.674 60.452 -87.638 1.00 197.87 22 THR C N 1
ATOM 6186 C CA . THR G 7 2 ? 36.517 61.422 -88.334 1.00 197.87 22 THR C CA 1
ATOM 6187 C C . THR G 7 2 ? 36.374 62.861 -87.848 1.00 197.87 22 THR C C 1
ATOM 6188 O O . THR G 7 2 ? 35.280 63.313 -87.504 1.00 197.87 22 THR C O 1
ATOM 6192 N N . PHE G 7 3 ? 37.496 63.576 -87.832 1.00 186.38 23 PHE C N 1
ATOM 6193 C CA . PHE G 7 3 ? 37.524 64.971 -87.410 1.00 186.38 23 PHE C CA 1
ATOM 6194 C C . PHE G 7 3 ? 37.305 65.865 -88.625 1.00 186.38 23 PHE C C 1
ATOM 6195 O O . PHE G 7 3 ? 37.618 67.053 -88.593 1.00 186.38 23 PHE C O 1
ATOM 6203 N N . SER G 7 4 ? 36.771 65.285 -89.697 1.00 169.76 24 SER C N 1
ATOM 6204 C CA . SER G 7 4 ? 36.514 66.039 -90.919 1.00 169.76 24 SER C CA 1
ATOM 6205 C C . SER G 7 4 ? 35.313 66.952 -90.736 1.00 169.76 24 SER C C 1
ATOM 6206 O O . SER G 7 4 ? 34.164 66.532 -90.889 1.00 169.76 24 SER C O 1
ATOM 6209 N N . LYS G 7 5 ? 35.597 68.208 -90.409 1.00 197.87 25 LYS C N 1
ATOM 6210 C CA . LYS G 7 5 ? 34.571 69.214 -90.181 1.00 197.87 25 LYS C CA 1
ATOM 6211 C C . LYS G 7 5 ? 33.601 69.311 -91.354 1.00 197.87 25 LYS C C 1
ATOM 6212 O O . LYS G 7 5 ? 32.519 69.878 -91.224 1.00 197.87 25 LYS C O 1
ATOM 6218 N N . ILE G 7 6 ? 33.985 68.746 -92.492 1.00 197.13 26 ILE C N 1
ATOM 6219 C CA . ILE G 7 6 ? 33.137 68.784 -93.675 1.00 197.13 26 ILE C CA 1
ATOM 6220 C C . ILE G 7 6 ? 32.580 67.405 -94.018 1.00 197.13 26 ILE C C 1
ATOM 6221 O O . ILE G 7 6 ? 33.255 66.392 -93.830 1.00 197.13 26 ILE C O 1
ATOM 6226 N N . ARG G 7 7 ? 31.345 67.379 -94.513 1.00 197.87 27 ARG C N 1
ATOM 6227 C CA . ARG G 7 7 ? 30.670 66.142 -94.896 1.00 197.87 27 ARG C CA 1
ATOM 6228 C C . ARG G 7 7 ? 30.392 66.118 -96.395 1.00 197.87 27 ARG C C 1
ATOM 6229 O O . ARG G 7 7 ? 29.825 67.061 -96.946 1.00 197.87 27 ARG C O 1
ATOM 6237 N N . VAL G 7 8 ? 30.784 65.025 -97.044 1.00 172.89 28 VAL C N 1
ATOM 6238 C CA . VAL G 7 8 ? 30.586 64.877 -98.479 1.00 172.89 28 VAL C CA 1
ATOM 6239 C C . VAL G 7 8 ? 29.790 63.618 -98.807 1.00 172.89 28 VAL C C 1
ATOM 6240 O O . VAL G 7 8 ? 30.191 62.511 -98.441 1.00 172.89 28 VAL C O 1
ATOM 6244 N N . LYS G 7 9 ? 28.664 63.788 -99.497 1.00 195.46 29 LYS C N 1
ATOM 6245 C CA . LYS G 7 9 ? 27.835 62.652 -99.877 1.00 195.46 29 LYS C CA 1
ATOM 6246 C C . LYS G 7 9 ? 28.325 62.015 -101.171 1.00 195.46 29 LYS C C 1
ATOM 6247 O O . LYS G 7 9 ? 28.416 62.667 -102.208 1.00 195.46 29 LYS C O 1
ATOM 6253 N N . PRO G 7 10 ? 28.644 60.714 -101.115 1.00 194.93 30 PRO C N 1
ATOM 6254 C CA . PRO G 7 10 ? 29.139 59.881 -102.208 1.00 194.93 30 PRO C CA 1
ATOM 6255 C C . PRO G 7 10 ? 28.598 60.209 -103.593 1.00 194.93 30 PRO C C 1
ATOM 6256 O O . PRO G 7 10 ? 29.341 60.189 -104.574 1.00 194.93 30 PRO C O 1
ATOM 6260 N N . GLU G 7 11 ? 27.308 60.504 -103.681 1.00 189.48 31 GLU C N 1
ATOM 6261 C CA . GLU G 7 11 ? 26.707 60.835 -104.964 1.00 189.48 31 GLU C CA 1
ATOM 6262 C C . GLU G 7 11 ? 27.557 61.889 -105.662 1.00 189.48 31 GLU C C 1
ATOM 6263 O O . GLU G 7 11 ? 27.674 61.898 -106.891 1.00 189.48 31 GLU C O 1
ATOM 6269 N N . HIS G 7 12 ? 28.160 62.775 -104.871 1.00 197.87 32 HIS C N 1
ATOM 6270 C CA . HIS G 7 12 ? 29.010 63.832 -105.408 1.00 197.87 32 HIS C CA 1
ATOM 6271 C C . HIS G 7 12 ? 30.312 63.275 -105.979 1.00 197.87 32 HIS C C 1
ATOM 6272 O O . HIS G 7 12 ? 30.544 63.361 -107.182 1.00 197.87 32 HIS C O 1
ATOM 6279 N N . VAL G 7 13 ? 31.155 62.701 -105.124 1.00 168.83 33 VAL C N 1
ATOM 6280 C CA . VAL G 7 13 ? 32.425 62.139 -105.588 1.00 168.83 33 VAL C CA 1
ATOM 6281 C C . VAL G 7 13 ? 32.219 61.336 -106.869 1.00 168.83 33 VAL C C 1
ATOM 6282 O O . VAL G 7 13 ? 33.016 61.437 -107.798 1.00 168.83 33 VAL C O 1
ATOM 6286 N N . ILE G 7 14 ? 31.144 60.553 -106.922 1.00 103.18 34 ILE C N 1
ATOM 6287 C CA . ILE G 7 14 ? 30.855 59.757 -108.114 1.00 103.18 34 ILE C CA 1
ATOM 6288 C C . ILE G 7 14 ? 30.690 60.707 -109.300 1.00 103.18 34 ILE C C 1
ATOM 6289 O O . ILE G 7 14 ? 31.402 60.587 -110.302 1.00 103.18 34 ILE C O 1
ATOM 6294 N N . GLY G 7 15 ? 29.756 61.657 -109.175 1.00 106.13 35 GLY C N 1
ATOM 6295 C CA . GLY G 7 15 ? 29.515 62.626 -110.235 1.00 106.13 35 GLY C CA 1
ATOM 6296 C C . GLY G 7 15 ? 30.739 63.458 -110.582 1.00 106.13 35 GLY C C 1
ATOM 6297 O O . GLY G 7 15 ? 30.947 63.808 -111.746 1.00 106.13 35 GLY C O 1
ATOM 6298 N N . VAL G 7 16 ? 31.548 63.773 -109.568 1.00 119.96 36 VAL C N 1
ATOM 6299 C CA . VAL G 7 16 ? 32.780 64.554 -109.738 1.00 119.96 36 VAL C CA 1
ATOM 6300 C C . VAL G 7 16 ? 33.765 63.743 -110.568 1.00 119.96 36 VAL C C 1
ATOM 6301 O O . VAL G 7 16 ? 34.609 64.286 -111.294 1.00 119.96 36 VAL C O 1
ATOM 6305 N N . THR G 7 17 ? 33.656 62.430 -110.428 1.00 178.35 37 THR C N 1
ATOM 6306 C CA . THR G 7 17 ? 34.512 61.513 -111.154 1.00 178.35 37 THR C CA 1
ATOM 6307 C C . THR G 7 17 ? 34.016 61.436 -112.591 1.00 178.35 37 THR C C 1
ATOM 6308 O O . THR G 7 17 ? 34.815 61.441 -113.531 1.00 178.35 37 THR C O 1
ATOM 6312 N N . VAL G 7 18 ? 32.695 61.384 -112.767 1.00 121.22 38 VAL C N 1
ATOM 6313 C CA . VAL G 7 18 ? 32.132 61.335 -114.116 1.00 121.22 38 VAL C CA 1
ATOM 6314 C C . VAL G 7 18 ? 32.632 62.600 -114.807 1.00 121.22 38 VAL C C 1
ATOM 6315 O O . VAL G 7 18 ? 32.676 62.692 -116.042 1.00 121.22 38 VAL C O 1
ATOM 6319 N N . ALA G 7 19 ? 33.017 63.572 -113.986 1.00 197.87 39 ALA C N 1
ATOM 6320 C CA . ALA G 7 19 ? 33.544 64.832 -114.483 1.00 197.87 39 ALA C CA 1
ATOM 6321 C C . ALA G 7 19 ? 34.927 64.580 -115.070 1.00 197.87 39 ALA C C 1
ATOM 6322 O O . ALA G 7 19 ? 35.120 64.747 -116.275 1.00 197.87 39 ALA C O 1
ATOM 6324 N N . PHE G 7 20 ? 35.887 64.172 -114.236 1.00 142.37 40 PHE C N 1
ATOM 6325 C CA . PHE G 7 20 ? 37.235 63.901 -114.741 1.00 142.37 40 PHE C CA 1
ATOM 6326 C C . PHE G 7 20 ? 37.177 63.137 -116.050 1.00 142.37 40 PHE C C 1
ATOM 6327 O O . PHE G 7 20 ? 37.859 63.491 -117.011 1.00 142.37 40 PHE C O 1
ATOM 6335 N N . VAL G 7 21 ? 36.367 62.083 -116.085 1.00 118.13 41 VAL C N 1
ATOM 6336 C CA . VAL G 7 21 ? 36.244 61.291 -117.300 1.00 118.13 41 VAL C CA 1
ATOM 6337 C C . VAL G 7 21 ? 35.875 62.180 -118.486 1.00 118.13 41 VAL C C 1
ATOM 6338 O O . VAL G 7 21 ? 36.698 62.397 -119.373 1.00 118.13 41 VAL C O 1
ATOM 6342 N N . ILE G 7 22 ? 34.657 62.709 -118.495 1.00 172.43 42 ILE C N 1
ATOM 6343 C CA . ILE G 7 22 ? 34.228 63.561 -119.603 1.00 172.43 42 ILE C CA 1
ATOM 6344 C C . ILE G 7 22 ? 35.275 64.590 -120.027 1.00 172.43 42 ILE C C 1
ATOM 6345 O O . ILE G 7 22 ? 35.609 64.686 -121.211 1.00 172.43 42 ILE C O 1
ATOM 6350 N N . ILE G 7 23 ? 35.788 65.362 -119.072 1.00 197.87 43 ILE C N 1
ATOM 6351 C CA . ILE G 7 23 ? 36.782 66.384 -119.383 1.00 197.87 43 ILE C CA 1
ATOM 6352 C C . ILE G 7 23 ? 37.939 65.833 -120.205 1.00 197.87 43 ILE C C 1
ATOM 6353 O O . ILE G 7 23 ? 38.070 66.169 -121.376 1.00 197.87 43 ILE C O 1
ATOM 6358 N N . GLU G 7 24 ? 38.770 64.994 -119.593 1.00 149.97 44 GLU C N 1
ATOM 6359 C CA . GLU G 7 24 ? 39.919 64.416 -120.287 1.00 149.97 44 GLU C CA 1
ATOM 6360 C C . GLU G 7 24 ? 39.541 63.456 -121.412 1.00 149.97 44 GLU C C 1
ATOM 6361 O O . GLU G 7 24 ? 40.265 63.337 -122.402 1.00 149.97 44 GLU C O 1
ATOM 6367 N N . ALA G 7 25 ? 38.420 62.763 -121.259 1.00 121.78 45 ALA C N 1
ATOM 6368 C CA . ALA G 7 25 ? 37.966 61.829 -122.279 1.00 121.78 45 ALA C CA 1
ATOM 6369 C C . ALA G 7 25 ? 37.746 62.582 -123.588 1.00 121.78 45 ALA C C 1
ATOM 6370 O O . ALA G 7 25 ? 37.794 61.992 -124.671 1.00 121.78 45 ALA C O 1
ATOM 6372 N N . ILE G 7 26 ? 37.501 63.885 -123.482 1.00 159.12 46 ILE C N 1
ATOM 6373 C CA . ILE G 7 26 ? 37.288 64.731 -124.655 1.00 159.12 46 ILE C CA 1
ATOM 6374 C C . ILE G 7 26 ? 38.450 65.710 -124.780 1.00 159.12 46 ILE C C 1
ATOM 6375 O O . ILE G 7 26 ? 38.853 66.079 -125.880 1.00 159.12 46 ILE C O 1
ATOM 6380 N N . LEU G 7 27 ? 38.993 66.115 -123.639 1.00 164.82 47 LEU C N 1
ATOM 6381 C CA . LEU G 7 27 ? 40.127 67.034 -123.587 1.00 164.82 47 LEU C CA 1
ATOM 6382 C C . LEU G 7 27 ? 41.287 66.438 -124.374 1.00 164.82 47 LEU C C 1
ATOM 6383 O O . LEU G 7 27 ? 42.081 67.156 -124.986 1.00 164.82 47 LEU C O 1
ATOM 6388 N N . THR G 7 28 ? 41.378 65.113 -124.357 1.00 189.32 48 THR C N 1
ATOM 6389 C CA . THR G 7 28 ? 42.443 64.414 -125.056 1.00 189.32 48 THR C CA 1
ATOM 6390 C C . THR G 7 28 ? 41.960 63.939 -126.423 1.00 189.32 48 THR C C 1
ATOM 6391 O O . THR G 7 28 ? 42.336 64.491 -127.456 1.00 189.32 48 THR C O 1
ATOM 6395 N N . TYR G 7 29 ? 41.110 62.919 -126.417 1.00 190.65 49 TYR C N 1
ATOM 6396 C CA . TYR G 7 29 ? 40.576 62.348 -127.646 1.00 190.65 49 TYR C CA 1
ATOM 6397 C C . TYR G 7 29 ? 39.684 63.350 -128.368 1.00 190.65 49 TYR C C 1
ATOM 6398 O O . TYR G 7 29 ? 39.511 64.475 -127.901 1.00 190.65 49 TYR C O 1
ATOM 6407 N N . GLY G 7 30 ? 39.126 62.937 -129.504 1.00 191.16 50 GLY C N 1
ATOM 6408 C CA . GLY G 7 30 ? 38.266 63.824 -130.275 1.00 191.16 50 GLY C CA 1
ATOM 6409 C C . GLY G 7 30 ? 39.020 65.047 -130.764 1.00 191.16 50 GLY C C 1
ATOM 6410 O O . GLY G 7 30 ? 38.415 66.070 -131.087 1.00 191.16 50 GLY C O 1
ATOM 6411 N N . ARG G 7 31 ? 40.349 64.928 -130.814 1.00 197.49 51 ARG C N 1
ATOM 6412 C CA . ARG G 7 31 ? 41.235 66.004 -131.253 1.00 197.49 51 ARG C CA 1
ATOM 6413 C C . ARG G 7 31 ? 40.588 66.893 -132.304 1.00 197.49 51 ARG C C 1
ATOM 6414 O O . ARG G 7 31 ? 39.960 66.405 -133.247 1.00 197.49 51 ARG C O 1
ATOM 6422 N N . PHE G 7 32 ? 40.752 68.199 -132.121 1.00 197.87 52 PHE C N 1
ATOM 6423 C CA . PHE G 7 32 ? 40.200 69.215 -133.012 1.00 197.87 52 PHE C CA 1
ATOM 6424 C C . PHE G 7 32 ? 38.694 69.363 -132.770 1.00 197.87 52 PHE C C 1
ATOM 6425 O O . PHE G 7 32 ? 37.907 69.125 -133.711 1.00 197.87 52 PHE C O 1
#

B-factor: mean 119.78, std 47.11, range [20.0, 197.87]

Sequence (539 aa):
KKLIPILEKIPEVELPVKEITFKEKLKWTGIVLVLYFIMGCIDVYTAGAQIPAIFEFWQTITASRIGTLITLGIGPIVTAGIIMQLLVGSGIIQMDLSIPENRALFQGCQKLLSIIMCFVEAVLFVGAGAFGILTPLLAFLVIIQIAFGSIILIYLDEIVSKYGIGSGIGLFIAAGVSQTIFVGALGPEGYLWKFLNSLIQGVPNIEYIAPIIGTIIVFLMVVYAECMRRRIVVNYAKRQQGRRVYAAQSTHLPLKVVYVSNIPVILAAALFANIQLWGLALYRMGIPILGHYEGGRAVDGIAYYLSTPYGLSSVISDPIHAIVYMIAMIITCVMFGIFWVETTGLDPKSMAKRIKKSGAFVPGIRPGEQTAKYIEHRLKRYIPPLTVMSSAFVGFLATIANFIGALGGGTGVLLTVSIVYRMYEQLLREKVSELHPAIAKLTKGKATVAFAREARTEVRKVIWPTRKPTKDEYLAVAKVTALGISLLGIIGYIIHVPATYIKGILKETFSKIRVKPEHVIGVTVAFVIIEAILTYGRF

Nearest PDB structures (foldseek):
  3bo0-assembly1_A  TM=1.002E+00  e=1.564E-71  Escherichia coli
  1rhz-assembly1_A  TM=9.385E-01  e=2.365E-59  Methanocaldococcus jannaschii
  2yxq-assembly4_A  TM=9.304E-01  e=2.554E-54  Methanocaldococcus jannaschii
  2yxr-assembly4_A  TM=9.237E-01  e=2.701E-51  Methanocaldococcus jannaschii
  1rh5-assembly1_A  TM=9.231E-01  e=1.749E-47  Methanocaldococcus jannaschii

Secondary structure (DSSP, 8-state):
--SHHHHHHS--B----S---HHHHHHHHHHHHHHHHHHTTSBPS-S--------TTTHHHHT--TTBTTTTTTHHHHHHHHHHHHHTTSSTT---TTSHHHHHHHHHHHHHHHHHHHHHHHHHHHHTTSSS---HHHHHHHHHHHHHHHHHHHHHHHHHHHHSSS-HHHHHHHHHHHHHHHHHHHSTT-HHHHHHHHHHHT---HHHHHHHHHHHHHHHHHHTSS----------------SSS-S---------S--STHHHHHHHHHHHHHHHHHHHHTTTTS--SS----SSS-SSHHHHHTS---SSS---S-HHHHHHHHHHHHHHHHHHHHHHHTT--S-HHHHSTTSS-TT--SSSS-------SS--HHHHHHTTTTT---TTTHHHHHHHHHHH--TT-HHHHHHHHHHHHHHHHHHHHHHHHTTSSS-S--/-HHHHHHHHHHHHHHHHHHHS-TTTTT-TTHHHHHHHHHHHHHHHHHHHHHHHTTTTHHHHHH--/----SS-B-THHHHHHHHHHHHHHHHHTSS--

Foldseek 3Di:
DDPVPVLVVDDADDFDPDDQAQVFLAVLLVVLLVVLVVQLVAFFDAPLPDWDDADPQQCQLQLAHCRTLRNRHCLLLLVLVLVLLVCCQVCVPPDDPVPVCSVVVSPSVSLVSSLVSLLVLLLLCVLLRRGPDPPVVRSVSRSVSHSVSNVVLSRSQSCSVRRHFFGSSLCSSLSRLVCLLCCCQPNDVHLVVVQVVCVVVPNRDCQSCQQVVLVVVLLVVLVVFQAPFDWDDAAWFAADDDDPPGGWGFDTDRDTFEDQLLSLLSNLSSVLSCLQSVQSSCASVHPNPAADQPPSTGDGGVRQLQGAQADRAADPVCVVSLVSNLVVQLVSSVRSVSSCVSPDTDDLVLVQVRSQCGHHDDDPDDTTRNDHPPPSVVDVVVPPPRHDDDSCVLVVSQRVSRSSHHRSHSNSSNSSVSSVVVRVVRSVLNVPCSDPVPPPRD/DVVVVVVVVVVVVVVVVVVVQQPPPVDDPDPVVVCVVVVVVVCCVVVVVCCVVPPVCVVVVVVPD/DDPPPDDDDPVVVVVVVVVVCVCCVVVPPPDD

Solvent-accessible surface area: 29810 Å² total; per-residue (Å²): 233,123,108,58,88,114,15,52,130,22,46,10,0,38,78,42,154,171,144,71,38,40,125,80,50,78,132,49,19,27,73,0,22,54,20,1,3,53,0,9,7,24,58,10,62,25,72,9,68,153,78,66,84,101,19,134,45,1,49,21,9,3,4,2,44,23,12,14,3,0,0,0,0,0,4,0,31,10,12,0,8,3,47,9,8,56,59,16,7,62,22,122,86,160,58,113,27,83,94,80,99,27,120,7,32,10,89,14,47,38,28,40,34,4,38,83,16,0,73,51,0,1,76,18,0,14,19,0,3,4,11,34,87,109,54,118,124,26,15,120,62,5,23,58,17,1,0,83,1,0,40,9,0,9,25,0,22,28,0,2,58,66,10,9,13,18,32,0,42,1,5,0,0,0,0,4,4,0,6,44,20,56,27,18,11,65,3,74,139,2,59,52,123,82,34,68,75,8,83,149,124,51,97,86,47,137,121,71,46,32,5,30,69,7,13,90,71,0,28,91,73,10,0,118,15,6,0,60,92,85,153,80,65,77,52,122,0,51,131,132,104,31,176,193,145,82,74,11,87,42,61,124,109,8,99,15,18,25,79,22,17,7,49,6,7,5,5,0,11,5,46,11,6,14,30,8,0,100,0,12,0,47,59,120,117,48,129,58,120,39,3,80,2,106,88,46,95,0,88,74,28,95,0,43,107,32,9,43,23,46,30,104,83,62,76,143,89,50,81,105,14,21,86,51,1,55,95,16,9,24,107,18,8,63,58,0,22,85,28,64,107,109,25,80,27,68,40,17,158,58,56,16,153,117,72,67,133,30,21,18,178,86,118,45,82,230,11,31,28,168,58,14,159,200,96,90,123,132,41,126,151,119,13,63,15,52,18,39,41,23,5,43,82,18,0,84,48,5,0,63,0,2,41,56,0,3,20,10,2,0,12,0,0,13,1,0,1,11,2,4,12,44,48,84,66,60,59,73,180,37,138,79,50,81,128,121,128,84,79,82,153,126,165,156,48,167,62,71,93,60,132,43,156,112,40,53,78,123,28,129,174,99,38,151,82,73,83,98,31,16,163,102,24,70,123,41,4,12,145,21,0,37,119,20,15,38,124,8,0,86,32,0,78,118,20,31,23,64,29,40,158,91,52,52,114,119,205,157,48,77,12,154,63,118,32,96,0,91,124,17,21,38,76,1,71,39,35,20,99,103,6,24,118,78,26,56,57,165,244

Radius of gyration: 24.73 Å; Cα contacts (8 Å, |Δi|>4): 849; chains: 3; bounding box: 63×60×72 Å